Protein AF-A0A353GAP5-F1 (afdb_monomer_lite)

Sequence (493 aa):
MTKIRVTAESLPLDENKRHARLRDYFCDRDAIASSGSSGWDLDLVWPSDVERHVDEKLELGLDWWGGGLQRQDMALARQRTSRLLRCLYDSWTLASWCEWLERRGGIDKLESLILLHVDDHRDLGSPRIKRDGDTWQDLITGHQTSIAEPNTIAKAIESGAIGMGSFMTPFLEAVRLAEVRHLCQAPKATATQDFVIQIDDDSDDLLEPGALRPITVLEPANGVGAGHYRITPHLEDWLEGIEGGPILLHIDLDFFNNRYDGDSDWRDRPARHDPSLEEILRRVDELANALRRRGLLDAIEDVVFAFSPGFFPAELWASVDRHLAARLGLGMTEDKANQSPAPRTANGRTRDKTKSRKSSGTRLPASEDELEIVGTKGTKGRGGGSDGEAWRIELNGKRAGQVFINLIDQPPIGKHASIQIYLNLASQGRGIGRLCYRWACERSRYDVIYAHMQKSNVASARAAEKAGFVDETSAQERQKLMVWRRSRAPDSA

Secondary structure (DSSP, 8-state):
-EEEEE-STTS-SSHHHHHHHHHHHTTTSEEEEEEETTEEEEEEE----HHHH--TTHHHHHHHH-TT--GGGGGG-EEEETTEEEESSTTHHHHHHHHHHHHHT-GGG-S-EEEEEE-SS------SEEEETTEEEETTT--EE-TT-HHHHHHHHHHTSS-GGGSHHHHHHHSTTEEEEEE--TTT-SS-EEEEEEEEEEE-SSSSTT-EEEEEEEEEESS-STTEEEEES-HHHHTTT--SS-EEEEEEGGGT--SSTT-TTGGG-TT-----HHHHHHHHHHHHHHHHHTT-TTTEEEEEEE--TTTS-GGGHHHHHHHHHHHTT-PPPS--SS--PPP-------------PPP----PPPPGGGEEEEEE--BTTBB-STTEEEEEEEETTEEEEEEEEEEEEETTTEEEEEEEEEE-GGGTTSSHHHHHHHHHHHHSS-SEEEEEEETT-HHHHHHHHHTT-EE---TT-SEEEEEEE--PPPP--

Structure (mmCIF, N/CA/C/O backbone):
data_AF-A0A353GAP5-F1
#
_entry.id   AF-A0A353GAP5-F1
#
loop_
_atom_site.group_PDB
_atom_site.id
_atom_site.type_symbol
_atom_site.label_atom_id
_atom_site.label_alt_id
_atom_site.label_comp_id
_atom_site.label_asym_id
_atom_site.label_entity_id
_atom_site.label_seq_id
_atom_site.pdbx_PDB_ins_code
_atom_site.Cartn_x
_atom_site.Cartn_y
_atom_site.Cartn_z
_atom_site.occupancy
_atom_site.B_iso_or_equiv
_atom_site.auth_seq_id
_atom_site.auth_comp_id
_atom_site.auth_asym_id
_atom_site.auth_atom_id
_atom_site.pdbx_PDB_model_num
ATOM 1 N N . MET A 1 1 ? -6.568 -7.680 -19.731 1.00 73.19 1 MET A N 1
ATOM 2 C CA . MET A 1 1 ? -5.293 -7.178 -20.289 1.00 73.19 1 MET A CA 1
ATOM 3 C C . MET A 1 1 ? -5.555 -5.780 -20.803 1.00 73.19 1 MET A C 1
ATOM 5 O O . MET A 1 1 ? -6.454 -5.627 -21.623 1.00 73.19 1 MET A O 1
ATOM 9 N N . THR A 1 2 ? -4.850 -4.790 -20.269 1.00 88.81 2 THR A N 1
ATOM 10 C CA . THR A 1 2 ? -5.074 -3.372 -20.587 1.00 88.81 2 THR A CA 1
ATOM 11 C C . THR A 1 2 ? -3.910 -2.885 -21.432 1.00 88.81 2 THR A C 1
ATOM 13 O O . THR A 1 2 ? -2.767 -3.183 -21.096 1.00 88.81 2 THR A O 1
ATOM 16 N N . LYS A 1 3 ? -4.198 -2.195 -22.538 1.00 91.94 3 LYS A N 1
ATOM 17 C CA . LYS A 1 3 ? -3.175 -1.671 -23.445 1.00 91.94 3 LYS A CA 1
ATOM 18 C C . LYS A 1 3 ? -3.128 -0.162 -23.345 1.00 91.94 3 LYS A C 1
ATOM 20 O O . LYS A 1 3 ? -4.165 0.479 -23.488 1.00 91.94 3 LYS A O 1
ATOM 25 N N . ILE A 1 4 ? -1.936 0.376 -23.158 1.00 94.88 4 ILE A N 1
ATOM 26 C CA . ILE A 1 4 ? -1.683 1.814 -23.082 1.00 94.88 4 ILE A CA 1
ATOM 27 C C . ILE A 1 4 ? -0.515 2.175 -23.999 1.00 94.88 4 ILE A C 1
ATOM 29 O O . ILE A 1 4 ? 0.301 1.319 -24.348 1.00 94.88 4 ILE A O 1
ATOM 33 N N . ARG A 1 5 ? -0.437 3.441 -24.401 1.00 94.50 5 ARG A N 1
ATOM 34 C CA . ARG A 1 5 ? 0.654 3.963 -25.227 1.00 94.50 5 ARG A CA 1
ATOM 35 C C . ARG A 1 5 ? 1.333 5.112 -24.519 1.00 94.50 5 ARG A C 1
ATOM 37 O O . ARG A 1 5 ? 0.650 5.998 -24.024 1.00 94.50 5 ARG A O 1
ATOM 44 N N . VAL A 1 6 ? 2.659 5.111 -24.544 1.00 95.19 6 VAL A N 1
ATOM 45 C CA . VAL A 1 6 ? 3.488 6.218 -24.049 1.00 95.19 6 VAL A CA 1
ATOM 46 C C . VAL A 1 6 ? 4.478 6.644 -25.128 1.00 95.19 6 VAL A C 1
ATOM 48 O O . VAL A 1 6 ? 4.780 5.866 -26.043 1.00 95.19 6 VAL A O 1
ATOM 51 N N . THR A 1 7 ? 4.976 7.879 -25.054 1.00 93.44 7 THR A N 1
ATOM 52 C CA . THR A 1 7 ? 5.915 8.388 -26.064 1.00 93.44 7 THR A CA 1
ATOM 53 C C . THR A 1 7 ? 7.259 7.660 -25.984 1.00 93.44 7 THR A C 1
ATOM 55 O O . THR A 1 7 ? 7.586 7.002 -24.991 1.00 93.44 7 THR A O 1
ATOM 58 N N . ALA A 1 8 ? 8.045 7.733 -27.060 1.00 90.00 8 ALA A N 1
ATOM 59 C CA . ALA A 1 8 ? 9.340 7.058 -27.126 1.00 90.00 8 ALA A CA 1
ATOM 60 C C . ALA A 1 8 ? 10.321 7.581 -26.063 1.00 90.00 8 ALA A C 1
ATOM 62 O O . ALA A 1 8 ? 11.136 6.814 -25.550 1.00 90.00 8 ALA A O 1
ATOM 63 N N . GLU A 1 9 ? 10.218 8.866 -25.728 1.00 92.38 9 GLU A N 1
ATOM 64 C CA . GLU A 1 9 ? 11.078 9.588 -24.792 1.00 92.38 9 GLU A CA 1
ATOM 65 C C . GLU A 1 9 ? 10.747 9.274 -23.328 1.00 92.38 9 GLU A C 1
ATOM 67 O O . GLU A 1 9 ? 11.630 9.370 -22.476 1.00 92.38 9 GLU A O 1
ATOM 72 N N . SER A 1 10 ? 9.513 8.846 -23.032 1.00 91.56 10 SER A N 1
ATOM 73 C CA . SER A 1 10 ? 9.064 8.545 -21.665 1.00 91.56 10 SER A CA 1
ATOM 74 C C . SER A 1 10 ? 9.709 7.295 -21.062 1.00 91.56 10 SER A C 1
ATOM 76 O O . SER A 1 10 ? 9.615 7.074 -19.854 1.00 91.56 10 SER A O 1
ATOM 78 N N . LEU A 1 11 ? 10.352 6.447 -21.874 1.00 94.94 11 LEU A N 1
ATOM 79 C CA . LEU A 1 11 ? 10.991 5.216 -21.413 1.00 94.94 11 LEU A CA 1
ATOM 80 C C . LEU A 1 11 ? 12.418 5.061 -21.962 1.00 94.94 11 LEU A C 1
ATOM 82 O O . LEU A 1 11 ? 12.669 5.312 -23.140 1.00 94.94 11 LEU A O 1
ATOM 86 N N . PRO A 1 12 ? 13.364 4.553 -21.148 1.00 93.00 12 PRO A N 1
ATOM 87 C CA . PRO A 1 12 ? 14.705 4.225 -21.616 1.00 93.00 12 PRO A CA 1
ATOM 88 C C . PRO A 1 12 ? 14.710 3.247 -22.802 1.00 93.00 12 PRO A C 1
ATOM 90 O O . PRO A 1 12 ? 13.948 2.278 -22.846 1.00 93.00 12 PRO A O 1
ATOM 93 N N . LEU A 1 13 ? 15.652 3.437 -23.730 1.00 91.38 13 LEU A N 1
ATOM 94 C CA . LEU A 1 13 ? 15.899 2.472 -24.810 1.00 91.38 13 LEU A CA 1
ATOM 95 C C . LEU A 1 13 ? 16.494 1.156 -24.282 1.00 91.38 13 LEU A C 1
ATOM 97 O O . LEU A 1 13 ? 16.184 0.082 -24.801 1.00 91.38 13 LEU A O 1
ATOM 101 N N . ASP A 1 14 ? 17.318 1.233 -23.232 1.00 93.12 14 ASP A N 1
ATOM 102 C CA . ASP A 1 14 ? 17.868 0.057 -22.553 1.00 93.12 14 ASP A CA 1
ATOM 103 C C . ASP A 1 14 ? 16.749 -0.741 -21.872 1.00 93.12 14 ASP A C 1
ATOM 105 O O . ASP A 1 14 ? 15.992 -0.208 -21.061 1.00 93.12 14 ASP A O 1
ATOM 109 N N . GLU A 1 15 ? 16.651 -2.025 -22.212 1.00 88.88 15 GLU A N 1
ATOM 110 C CA . GLU A 1 15 ? 15.569 -2.908 -21.770 1.00 88.88 15 GLU A CA 1
ATOM 111 C C . GLU A 1 15 ? 15.506 -3.063 -20.250 1.00 88.88 15 GLU A C 1
ATOM 113 O O . GLU A 1 15 ? 14.419 -3.003 -19.680 1.00 88.88 15 GLU A O 1
ATOM 118 N N . ASN A 1 16 ? 16.654 -3.182 -19.578 1.00 82.00 16 ASN A N 1
ATOM 119 C CA . ASN A 1 16 ? 16.690 -3.352 -18.127 1.00 82.00 16 ASN A CA 1
ATOM 120 C C . ASN A 1 16 ? 16.268 -2.066 -17.416 1.00 82.00 16 ASN A C 1
ATOM 122 O O . ASN A 1 16 ? 15.463 -2.111 -16.488 1.00 82.00 16 ASN A O 1
ATOM 126 N N . LYS A 1 17 ? 16.765 -0.908 -17.872 1.00 86.06 17 LYS A N 1
ATOM 127 C CA . LYS A 1 17 ? 16.349 0.396 -17.329 1.00 86.06 17 LYS A CA 1
ATOM 128 C C . LYS A 1 17 ? 14.863 0.662 -17.560 1.00 86.06 17 LYS A C 1
ATOM 130 O O . LYS A 1 17 ? 14.203 1.214 -16.686 1.00 86.06 17 LYS A O 1
ATOM 135 N N . ARG A 1 18 ? 14.337 0.270 -18.722 1.00 94.00 18 ARG A N 1
ATOM 136 C CA . ARG A 1 18 ? 12.909 0.370 -19.038 1.00 94.00 18 ARG A CA 1
ATOM 137 C C . ARG A 1 18 ? 12.076 -0.522 -18.130 1.00 94.00 18 ARG A C 1
ATOM 139 O O . ARG A 1 18 ? 11.107 -0.040 -17.561 1.00 94.00 18 ARG A O 1
ATOM 146 N N . HIS A 1 19 ? 12.469 -1.783 -17.967 1.00 87.69 19 HIS A N 1
ATOM 147 C CA . HIS A 1 19 ? 11.786 -2.713 -17.074 1.00 87.69 19 HIS A CA 1
ATOM 148 C C . HIS A 1 19 ? 11.782 -2.211 -15.623 1.00 87.69 19 HIS A C 1
ATOM 150 O O . HIS A 1 19 ? 10.728 -2.200 -15.000 1.00 87.69 19 HIS A O 1
ATOM 156 N N . ALA A 1 20 ? 12.918 -1.719 -15.114 1.00 84.06 20 ALA A N 1
ATOM 157 C CA . ALA A 1 20 ? 13.006 -1.139 -13.773 1.00 84.06 20 ALA A CA 1
ATOM 158 C C . ALA A 1 20 ? 12.081 0.078 -13.607 1.00 84.06 20 ALA A C 1
ATOM 160 O O . ALA A 1 20 ? 11.266 0.097 -12.693 1.00 84.06 20 ALA A O 1
ATOM 161 N N . ARG A 1 21 ? 12.122 1.045 -14.540 1.00 92.75 21 ARG A N 1
ATOM 162 C CA . ARG A 1 21 ? 11.225 2.217 -14.516 1.00 92.75 21 ARG A CA 1
ATOM 163 C C . ARG A 1 21 ? 9.751 1.814 -14.529 1.00 92.75 21 ARG A C 1
ATOM 165 O O . ARG A 1 21 ? 8.953 2.389 -13.803 1.00 92.75 21 ARG A O 1
ATOM 172 N N . LEU A 1 22 ? 9.388 0.838 -15.357 1.00 94.38 22 LEU A N 1
ATOM 173 C CA . LEU A 1 22 ? 8.016 0.345 -15.450 1.00 94.38 22 LEU A CA 1
ATOM 174 C C . LEU A 1 22 ? 7.564 -0.381 -14.182 1.00 94.38 22 LEU A C 1
ATOM 176 O O . LEU A 1 22 ? 6.406 -0.248 -13.805 1.00 94.38 22 LEU A O 1
ATOM 180 N N . ARG A 1 23 ? 8.458 -1.119 -13.520 1.00 88.75 23 ARG A N 1
ATOM 181 C CA . ARG A 1 23 ? 8.174 -1.775 -12.239 1.00 88.75 23 ARG A CA 1
ATOM 182 C C . ARG A 1 23 ? 8.000 -0.763 -11.109 1.00 88.75 23 ARG A C 1
ATOM 184 O O . ARG A 1 23 ? 7.084 -0.921 -10.312 1.00 88.75 23 ARG A O 1
ATOM 191 N N . ASP A 1 24 ? 8.826 0.280 -11.086 1.00 86.12 24 ASP A N 1
ATOM 192 C CA . ASP A 1 24 ? 8.695 1.385 -10.133 1.00 86.12 24 ASP A CA 1
ATOM 193 C C . ASP A 1 24 ? 7.364 2.126 -10.348 1.00 86.12 24 ASP A C 1
ATOM 195 O O . ASP A 1 24 ? 6.629 2.390 -9.398 1.00 86.12 24 ASP A O 1
ATOM 199 N N . TYR A 1 25 ? 7.009 2.408 -11.607 1.00 94.19 25 TYR A N 1
ATOM 200 C CA . TYR A 1 25 ? 5.787 3.141 -11.930 1.00 94.19 25 TYR A CA 1
ATOM 201 C C . TYR A 1 25 ? 4.509 2.304 -11.762 1.00 94.19 25 TYR A C 1
ATOM 203 O O . TYR A 1 25 ? 3.515 2.838 -11.285 1.00 94.19 25 TYR A O 1
ATOM 211 N N . PHE A 1 26 ? 4.502 1.012 -12.112 1.00 93.44 26 PHE A N 1
ATOM 212 C CA . PHE A 1 26 ? 3.355 0.096 -11.983 1.00 93.44 26 PHE A CA 1
ATOM 213 C C . PHE A 1 26 ? 3.601 -0.958 -10.892 1.00 93.44 26 PHE A C 1
ATOM 215 O O . PHE A 1 26 ? 3.621 -2.151 -11.175 1.00 93.44 26 PHE A O 1
ATOM 222 N N . CYS A 1 27 ? 3.773 -0.537 -9.638 1.00 85.06 27 CYS A N 1
ATOM 223 C CA . CYS A 1 27 ? 4.203 -1.411 -8.535 1.00 85.06 27 CYS A CA 1
ATOM 224 C C . CYS A 1 27 ? 3.386 -2.706 -8.348 1.00 85.06 27 CYS A C 1
ATOM 226 O O . CYS A 1 27 ? 3.953 -3.724 -7.951 1.00 85.06 27 CYS A O 1
ATOM 228 N N . ASP A 1 28 ? 2.095 -2.709 -8.701 1.00 88.69 28 ASP A N 1
ATOM 229 C CA . ASP A 1 28 ? 1.193 -3.854 -8.487 1.00 88.69 28 ASP A CA 1
ATOM 230 C C . ASP A 1 28 ? 0.928 -4.680 -9.753 1.00 88.69 28 ASP A C 1
ATOM 232 O O . ASP A 1 28 ? 0.429 -5.804 -9.676 1.00 88.69 28 ASP A O 1
ATOM 236 N N . ARG A 1 29 ? 1.299 -4.157 -10.928 1.00 92.75 29 ARG A N 1
ATOM 237 C CA . ARG A 1 29 ? 1.113 -4.823 -12.226 1.00 92.75 29 ARG A CA 1
ATOM 238 C C . ARG A 1 29 ? 2.451 -5.101 -12.896 1.00 92.75 29 ARG A C 1
ATOM 240 O O . ARG A 1 29 ? 3.485 -4.563 -12.520 1.00 92.75 29 ARG A O 1
ATOM 247 N N . ASP A 1 30 ? 2.458 -5.980 -13.883 1.00 92.00 30 ASP A N 1
ATOM 248 C CA . ASP A 1 30 ? 3.565 -6.065 -14.830 1.00 92.00 30 ASP A CA 1
ATOM 249 C C . ASP A 1 30 ? 3.208 -5.264 -16.074 1.00 92.00 30 ASP A C 1
ATOM 251 O O . ASP A 1 30 ? 2.131 -5.440 -16.649 1.00 92.00 30 ASP A O 1
ATOM 255 N N . ALA A 1 31 ? 4.124 -4.395 -16.495 1.00 94.81 31 ALA A N 1
ATOM 256 C CA . ALA A 1 31 ? 4.012 -3.642 -17.733 1.00 94.81 31 ALA A CA 1
ATOM 257 C C . ALA A 1 31 ? 5.026 -4.171 -18.749 1.00 94.81 31 ALA A C 1
ATOM 259 O O . ALA A 1 31 ? 6.240 -3.998 -18.610 1.00 94.81 31 ALA A O 1
ATOM 260 N N . ILE A 1 32 ? 4.518 -4.832 -19.787 1.00 94.69 32 ILE A N 1
ATOM 261 C CA . ILE A 1 32 ? 5.336 -5.399 -20.858 1.00 94.69 32 ILE A CA 1
ATOM 262 C C . ILE A 1 32 ? 5.392 -4.384 -21.996 1.00 94.69 32 ILE A C 1
ATOM 264 O O . ILE A 1 32 ? 4.387 -4.135 -22.657 1.00 94.69 32 ILE A O 1
ATOM 268 N N . ALA A 1 33 ? 6.568 -3.801 -22.223 1.00 96.12 33 ALA A N 1
ATOM 269 C CA . ALA A 1 33 ? 6.771 -2.819 -23.281 1.00 96.12 33 ALA A CA 1
ATOM 270 C C . ALA A 1 33 ? 7.150 -3.474 -24.612 1.00 96.12 33 ALA A C 1
ATOM 272 O O . ALA A 1 33 ? 8.084 -4.275 -24.685 1.00 96.12 33 ALA A O 1
ATOM 273 N N . SER A 1 34 ? 6.484 -3.050 -25.680 1.00 96.38 34 SER A N 1
ATOM 274 C CA . SER A 1 34 ? 6.817 -3.383 -27.063 1.00 96.38 34 SER A CA 1
ATOM 275 C C . SER A 1 34 ? 6.919 -2.111 -27.902 1.00 96.38 34 SER A C 1
ATOM 277 O O . SER A 1 34 ? 6.269 -1.109 -27.608 1.00 96.38 34 SER A O 1
ATOM 279 N N . SER A 1 35 ? 7.794 -2.109 -28.909 1.00 94.44 35 SER A N 1
ATOM 280 C CA . SER A 1 35 ? 7.955 -0.947 -29.787 1.00 94.44 35 SER A CA 1
ATOM 281 C C . SER A 1 35 ? 6.734 -0.796 -30.694 1.00 94.44 35 SER A C 1
ATOM 283 O O . SER A 1 35 ? 6.420 -1.712 -31.453 1.00 94.44 35 SER A O 1
ATOM 285 N N . GLY A 1 36 ? 6.084 0.365 -30.626 1.00 91.88 36 GLY A N 1
ATOM 286 C CA . GLY A 1 36 ? 4.979 0.770 -31.494 1.00 91.88 36 GLY A CA 1
ATOM 287 C C . GLY A 1 36 ? 5.412 1.829 -32.515 1.00 91.88 36 GLY A C 1
ATOM 288 O O . GLY A 1 36 ? 6.551 2.294 -32.519 1.00 91.88 36 GLY A O 1
ATOM 289 N N . SER A 1 37 ? 4.497 2.249 -33.392 1.00 87.56 37 SER A N 1
ATOM 290 C CA . SER A 1 37 ? 4.788 3.223 -34.462 1.00 87.56 37 SER A CA 1
ATOM 291 C C . SER A 1 37 ? 5.102 4.640 -33.967 1.00 87.56 37 SER A C 1
ATOM 293 O O . SER A 1 37 ? 5.709 5.415 -34.698 1.00 87.56 37 SER A O 1
ATOM 295 N N . SER A 1 38 ? 4.665 4.993 -32.756 1.00 87.62 38 SER A N 1
ATOM 296 C CA . SER A 1 38 ? 4.776 6.343 -32.182 1.00 87.62 38 SER A CA 1
ATOM 297 C C . SER A 1 38 ? 5.355 6.354 -30.762 1.00 87.62 38 SER A C 1
ATOM 299 O O . SER A 1 38 ? 5.178 7.331 -30.040 1.00 87.62 38 SER A O 1
ATOM 301 N N . GLY A 1 39 ? 5.991 5.261 -30.329 1.00 94.50 39 GLY A N 1
ATOM 302 C CA . GLY A 1 39 ? 6.489 5.115 -28.962 1.00 94.50 39 GLY A CA 1
ATOM 303 C C . GLY A 1 39 ? 6.445 3.673 -28.476 1.00 94.50 39 GLY A C 1
ATOM 304 O O . GLY A 1 39 ? 6.781 2.749 -29.220 1.00 94.50 39 GLY A O 1
ATOM 305 N N . TRP A 1 40 ? 6.026 3.482 -27.230 1.00 96.56 40 TRP A N 1
ATOM 306 C CA . TRP A 1 40 ? 5.920 2.169 -26.601 1.00 96.56 40 TRP A CA 1
ATOM 307 C C . TRP A 1 40 ? 4.455 1.790 -26.396 1.00 96.56 40 TRP A C 1
ATOM 309 O O . TRP A 1 40 ? 3.695 2.541 -25.786 1.00 96.56 40 TRP A O 1
ATOM 319 N N . ASP A 1 41 ? 4.074 0.607 -26.872 1.00 96.94 41 ASP A N 1
ATOM 320 C CA . ASP A 1 41 ? 2.832 -0.051 -26.476 1.00 96.94 41 ASP A CA 1
ATOM 321 C C . ASP A 1 41 ? 3.121 -0.850 -25.194 1.00 96.94 41 ASP A C 1
ATOM 323 O O . ASP A 1 41 ? 4.001 -1.721 -25.191 1.00 96.94 41 ASP A O 1
ATOM 327 N N . LEU A 1 42 ? 2.409 -0.547 -24.105 1.00 97.12 42 LEU A N 1
ATOM 328 C CA . LEU A 1 42 ? 2.524 -1.267 -22.837 1.00 97.12 42 LEU A CA 1
ATOM 329 C C . LEU A 1 42 ? 1.301 -2.153 -22.633 1.00 97.12 42 LEU A C 1
ATOM 331 O O . LEU A 1 42 ? 0.156 -1.695 -22.640 1.00 97.12 42 LEU A O 1
ATOM 335 N N . ASP A 1 43 ? 1.572 -3.428 -22.410 1.00 96.44 43 ASP A N 1
ATOM 336 C CA . ASP A 1 43 ? 0.585 -4.429 -22.057 1.00 96.44 43 ASP A CA 1
ATOM 337 C C . ASP A 1 43 ? 0.626 -4.643 -20.536 1.00 96.44 43 ASP A C 1
ATOM 339 O O . ASP A 1 43 ? 1.588 -5.203 -20.005 1.00 96.44 43 ASP A O 1
ATOM 343 N N . LEU A 1 44 ? -0.416 -4.189 -19.836 1.00 96.06 44 LEU A N 1
ATOM 344 C CA . LEU A 1 44 ? -0.534 -4.328 -18.386 1.00 96.06 44 LEU A CA 1
ATOM 345 C C . LEU A 1 44 ? -1.234 -5.638 -18.019 1.00 96.06 44 LEU A C 1
ATOM 347 O O . LEU A 1 44 ? -2.382 -5.896 -18.419 1.00 96.06 44 LEU A O 1
ATOM 351 N N . VAL A 1 45 ? -0.593 -6.433 -17.170 1.00 94.62 45 VAL A N 1
ATOM 352 C CA . VAL A 1 45 ? -1.115 -7.711 -16.663 1.00 94.62 45 VAL A CA 1
ATOM 353 C C . VAL A 1 45 ? -0.948 -7.804 -15.152 1.00 94.62 45 VAL A C 1
ATOM 355 O O . VAL A 1 45 ? -0.065 -7.170 -14.581 1.00 94.62 45 VAL A O 1
ATOM 358 N N . TRP A 1 46 ? -1.837 -8.553 -14.502 1.00 93.06 46 TRP A N 1
ATOM 359 C CA . TRP A 1 46 ? -1.628 -8.919 -13.108 1.00 93.06 46 TRP A CA 1
ATOM 360 C C . TRP A 1 46 ? -0.537 -9.988 -13.030 1.00 93.06 46 TRP A C 1
ATOM 362 O O . TRP A 1 46 ? -0.496 -10.865 -13.905 1.00 93.06 46 TRP A O 1
ATOM 372 N N . PRO A 1 47 ? 0.341 -9.921 -12.022 1.00 87.88 47 PRO A N 1
ATOM 373 C CA . PRO A 1 47 ? 1.426 -10.874 -11.887 1.00 87.88 47 PRO A CA 1
ATOM 374 C C . PRO A 1 47 ? 0.890 -12.286 -11.716 1.00 87.88 47 PRO A C 1
ATOM 376 O O . PRO A 1 47 ? -0.081 -12.522 -11.000 1.00 87.88 47 PRO A O 1
ATOM 379 N N . SER A 1 48 ? 1.537 -13.231 -12.382 1.00 86.50 48 SER A N 1
ATOM 380 C CA . SER A 1 48 ? 1.169 -14.651 -12.327 1.00 86.50 48 SER A CA 1
ATOM 381 C C . SER A 1 48 ? 2.362 -15.553 -12.043 1.00 86.50 48 SER A C 1
ATOM 383 O O . SER A 1 48 ? 2.200 -16.759 -11.855 1.00 86.50 48 SER A O 1
ATOM 385 N N . ASP A 1 49 ? 3.566 -14.987 -12.032 1.00 80.38 49 ASP A N 1
ATOM 386 C CA . ASP A 1 49 ? 4.787 -15.730 -11.813 1.00 80.38 49 ASP A CA 1
ATOM 387 C C . ASP A 1 49 ? 5.003 -16.022 -10.325 1.00 80.38 49 ASP A C 1
ATOM 389 O O . ASP A 1 49 ? 4.592 -15.286 -9.432 1.00 80.38 49 ASP A O 1
ATOM 393 N N . VAL A 1 50 ? 5.664 -17.147 -10.067 1.00 76.44 50 VAL A N 1
ATOM 394 C CA . VAL A 1 50 ? 5.963 -17.612 -8.708 1.00 76.44 50 VAL A CA 1
ATOM 395 C C . VAL A 1 50 ? 6.986 -16.701 -8.017 1.00 76.44 50 VAL A C 1
ATOM 397 O O . VAL A 1 50 ? 6.999 -16.618 -6.792 1.00 76.44 50 VAL A O 1
ATOM 400 N N . GLU A 1 51 ? 7.828 -16.009 -8.790 1.00 71.94 51 GLU A N 1
ATOM 401 C CA . GLU A 1 51 ? 8.911 -15.165 -8.275 1.00 71.94 51 GLU A CA 1
ATOM 402 C C . GLU A 1 51 ? 8.376 -13.854 -7.668 1.00 71.94 51 GLU A C 1
ATOM 404 O O . GLU A 1 51 ? 8.967 -13.356 -6.714 1.00 71.94 51 GLU A O 1
ATOM 409 N N . ARG A 1 52 ? 7.242 -13.324 -8.151 1.00 77.19 52 ARG A N 1
ATOM 410 C CA . ARG A 1 52 ? 6.600 -12.097 -7.644 1.00 77.19 52 ARG A CA 1
ATOM 411 C C . ARG A 1 52 ? 6.156 -12.218 -6.190 1.00 77.19 52 ARG A C 1
ATOM 413 O O . ARG A 1 52 ? 6.378 -11.293 -5.419 1.00 77.19 52 ARG A O 1
ATOM 420 N N . HIS A 1 53 ? 5.515 -13.326 -5.828 1.00 81.38 53 HIS A N 1
ATOM 421 C CA . HIS A 1 53 ? 4.884 -13.473 -4.512 1.00 81.38 53 HIS A CA 1
ATOM 422 C C . HIS A 1 53 ? 5.765 -14.164 -3.481 1.00 81.38 53 HIS A C 1
ATOM 424 O O . HIS A 1 53 ? 5.347 -14.214 -2.341 1.00 81.38 53 HIS A O 1
ATOM 430 N N . VAL A 1 54 ? 6.944 -14.685 -3.854 1.00 85.19 54 VAL A N 1
ATOM 431 C CA . VAL A 1 54 ? 8.029 -15.238 -2.998 1.00 85.19 54 VAL A CA 1
ATOM 432 C C . VAL A 1 54 ? 7.663 -16.312 -1.945 1.00 85.19 54 VAL A C 1
ATOM 434 O O . VAL A 1 54 ? 8.550 -16.960 -1.388 1.00 85.19 54 VAL A O 1
ATOM 437 N N . ASP A 1 55 ? 6.377 -16.559 -1.713 1.00 91.38 55 ASP A N 1
ATOM 438 C CA . ASP A 1 55 ? 5.809 -17.481 -0.746 1.00 91.38 55 ASP A CA 1
ATOM 439 C C . ASP A 1 55 ? 5.674 -18.883 -1.360 1.00 91.38 55 ASP A C 1
ATOM 441 O O . ASP A 1 55 ? 4.852 -19.161 -2.240 1.00 91.38 55 ASP A O 1
ATOM 445 N N . GLU A 1 56 ? 6.510 -19.791 -0.861 1.00 89.94 56 GLU A N 1
ATOM 446 C CA . GLU A 1 56 ? 6.559 -21.202 -1.250 1.00 89.94 56 GLU A CA 1
ATOM 447 C C . GLU A 1 56 ? 5.305 -21.995 -0.852 1.00 89.94 56 GLU A C 1
ATOM 449 O O . GLU A 1 56 ? 5.083 -23.095 -1.365 1.00 89.94 56 GLU A O 1
ATOM 454 N N . LYS A 1 57 ? 4.502 -21.474 0.078 1.00 94.69 57 LYS A N 1
ATOM 455 C CA . LYS A 1 57 ? 3.268 -22.072 0.591 1.00 94.69 57 LYS A CA 1
ATOM 456 C C . LYS A 1 57 ? 2.013 -21.372 0.081 1.00 94.69 57 LYS A C 1
ATOM 458 O O . LYS A 1 57 ? 0.925 -21.762 0.495 1.00 94.69 57 LYS A O 1
ATOM 463 N N . LEU A 1 58 ? 2.139 -20.447 -0.875 1.00 95.25 58 LEU A N 1
ATOM 464 C CA . LEU A 1 58 ? 1.011 -19.678 -1.407 1.00 95.25 58 LEU A CA 1
ATOM 465 C C . LEU A 1 58 ? -0.174 -20.544 -1.851 1.00 95.25 58 LEU A C 1
ATOM 467 O O . LEU A 1 58 ? -1.316 -20.208 -1.560 1.00 95.25 58 LEU A O 1
ATOM 471 N N . GLU A 1 59 ? 0.085 -21.688 -2.489 1.00 95.44 59 GLU A N 1
ATOM 472 C CA . GLU A 1 59 ? -0.982 -22.593 -2.943 1.00 95.44 59 GLU A CA 1
ATOM 473 C C . GLU A 1 59 ? -1.875 -23.085 -1.787 1.00 95.44 59 GLU A C 1
ATOM 475 O O . GLU A 1 59 ? -3.077 -23.220 -1.973 1.00 95.44 59 GLU A O 1
ATOM 480 N N . LEU A 1 60 ? -1.336 -23.261 -0.569 1.00 96.06 60 LEU A N 1
ATOM 481 C CA . LEU A 1 60 ? -2.145 -23.625 0.605 1.00 96.06 60 LEU A CA 1
ATOM 482 C C . LEU A 1 60 ? -3.146 -22.522 0.971 1.00 96.06 60 LEU A C 1
ATOM 484 O O . LEU A 1 60 ? -4.290 -22.812 1.322 1.00 96.06 60 LEU A O 1
ATOM 488 N N . GLY A 1 61 ? -2.716 -21.262 0.889 1.00 97.12 61 GLY A N 1
ATOM 489 C CA . GLY A 1 61 ? -3.579 -20.110 1.133 1.00 97.12 61 GLY A CA 1
ATOM 490 C C . GLY A 1 61 ? -4.631 -19.937 0.040 1.00 97.12 61 GLY A C 1
ATOM 491 O O . GLY A 1 61 ? -5.789 -19.666 0.352 1.00 97.12 61 GLY A O 1
ATOM 492 N N . LEU A 1 62 ? -4.263 -20.149 -1.228 1.00 96.81 62 LEU A N 1
ATOM 493 C CA . LEU A 1 62 ? -5.198 -20.105 -2.360 1.00 96.81 62 LEU A CA 1
ATOM 494 C C . LEU A 1 62 ? -6.254 -21.213 -2.281 1.00 96.81 62 LEU A C 1
ATOM 496 O O . LEU A 1 62 ? -7.438 -20.949 -2.494 1.00 96.81 62 LEU A O 1
ATOM 500 N N . ASP A 1 63 ? -5.848 -22.428 -1.910 1.00 97.06 63 ASP A N 1
ATOM 501 C CA . ASP A 1 63 ? -6.764 -23.546 -1.682 1.00 97.06 63 ASP A CA 1
ATOM 502 C C . ASP A 1 63 ? -7.747 -23.238 -0.546 1.00 97.06 63 ASP A C 1
ATOM 504 O O . ASP A 1 63 ? -8.947 -23.494 -0.678 1.00 97.06 63 ASP A O 1
ATOM 508 N N . TRP A 1 64 ? -7.264 -22.648 0.556 1.00 97.38 64 TRP A N 1
ATOM 509 C CA . TRP A 1 64 ? -8.118 -22.206 1.661 1.00 97.38 64 TRP A CA 1
ATOM 510 C C . TRP A 1 64 ? -9.084 -21.093 1.245 1.00 97.38 64 TRP A C 1
ATOM 512 O O . TRP A 1 64 ? -10.261 -21.143 1.608 1.00 97.38 64 TRP A O 1
ATOM 522 N N . TRP A 1 65 ? -8.609 -20.112 0.474 1.00 97.31 65 TRP A N 1
ATOM 523 C CA . TRP A 1 65 ? -9.446 -19.035 -0.049 1.00 97.31 65 TRP A CA 1
ATOM 524 C C . TRP A 1 65 ? -10.601 -19.584 -0.895 1.00 97.31 65 TRP A C 1
ATOM 526 O O . TRP A 1 65 ? -11.733 -19.093 -0.830 1.00 97.31 65 TRP A O 1
ATOM 536 N N . GLY A 1 66 ? -10.319 -20.639 -1.663 1.00 95.38 66 GLY A N 1
ATOM 537 C CA . GLY A 1 66 ? -11.292 -21.391 -2.438 1.00 95.38 66 GLY A CA 1
ATOM 538 C C . GLY A 1 66 ? -11.628 -20.761 -3.792 1.00 95.38 66 GLY A C 1
ATOM 539 O O . GLY A 1 66 ? -10.971 -19.845 -4.284 1.00 95.38 66 GLY A O 1
ATOM 540 N N . GLY A 1 67 ? -12.656 -21.305 -4.451 1.00 90.94 67 GLY A N 1
ATOM 541 C CA . GLY A 1 67 ? -13.127 -20.815 -5.755 1.00 90.94 67 GLY A CA 1
ATOM 542 C C . GLY A 1 67 ? -12.204 -21.120 -6.942 1.00 90.94 67 GLY A C 1
ATOM 543 O O . GLY A 1 67 ? -12.443 -20.608 -8.032 1.00 90.94 67 GLY A O 1
ATOM 544 N N . GLY A 1 68 ? -11.171 -21.950 -6.754 1.00 93.69 68 GLY A N 1
ATOM 545 C CA . GLY A 1 68 ? -10.180 -22.251 -7.793 1.00 93.69 68 GLY A CA 1
ATOM 546 C C . GLY A 1 68 ? -9.281 -21.060 -8.135 1.00 93.69 68 GLY A C 1
ATOM 547 O O . GLY A 1 68 ? -8.789 -20.982 -9.263 1.00 93.69 68 GLY A O 1
ATOM 548 N N . LEU A 1 69 ? -9.108 -20.134 -7.184 1.00 95.44 69 LEU A N 1
ATOM 549 C CA . LEU A 1 69 ? -8.351 -18.899 -7.352 1.00 95.44 69 LEU A CA 1
ATOM 550 C C . LEU A 1 69 ? -6.925 -19.180 -7.845 1.00 95.44 69 LEU A C 1
ATOM 552 O O . LEU A 1 69 ? -6.214 -20.004 -7.276 1.00 95.44 69 LEU A O 1
ATOM 556 N N . GLN A 1 70 ? -6.509 -18.488 -8.904 1.00 93.31 70 GLN A N 1
ATOM 557 C CA . GLN A 1 70 ? -5.149 -18.566 -9.432 1.00 93.31 70 GLN A CA 1
ATOM 558 C C . GLN A 1 70 ? -4.360 -17.301 -9.077 1.00 93.31 70 GLN A C 1
ATOM 560 O O . GLN A 1 70 ? -4.928 -16.268 -8.722 1.00 93.31 70 GLN A O 1
ATOM 565 N N . ARG A 1 71 ? -3.033 -17.347 -9.241 1.00 92.75 71 ARG A N 1
ATOM 566 C CA . ARG A 1 71 ? -2.133 -16.224 -8.915 1.00 92.75 71 ARG A CA 1
ATOM 567 C C . ARG A 1 71 ? -2.522 -14.916 -9.609 1.00 92.75 71 ARG A C 1
ATOM 569 O O . ARG A 1 71 ? -2.580 -13.879 -8.958 1.00 92.75 71 ARG A O 1
ATOM 576 N N . GLN A 1 72 ? -2.868 -14.977 -10.896 1.00 89.88 72 GLN A N 1
ATOM 577 C CA . GLN A 1 72 ? -3.303 -13.802 -11.663 1.00 89.88 72 GLN A CA 1
ATOM 578 C C . GLN A 1 72 ? -4.624 -13.184 -11.182 1.00 89.88 72 GLN A C 1
ATOM 580 O O . GLN A 1 72 ? -4.925 -12.046 -11.538 1.00 89.88 72 GLN A O 1
ATOM 585 N N . ASP A 1 73 ? -5.415 -13.930 -10.411 1.00 94.38 73 ASP A N 1
ATOM 586 C CA . ASP A 1 73 ? -6.729 -13.506 -9.933 1.00 94.38 73 ASP A CA 1
ATOM 587 C C . ASP A 1 73 ? -6.652 -12.906 -8.518 1.00 94.38 73 ASP A C 1
ATOM 589 O O . ASP A 1 73 ? -7.608 -12.273 -8.070 1.00 94.38 73 ASP A O 1
ATOM 593 N N . MET A 1 74 ? -5.519 -13.063 -7.816 1.00 95.62 74 MET A N 1
ATOM 594 C CA . MET A 1 74 ? -5.362 -12.624 -6.423 1.00 95.62 74 MET A CA 1
ATOM 595 C C . MET A 1 74 ? -5.635 -11.136 -6.235 1.00 95.62 74 MET A C 1
ATOM 597 O O . MET A 1 74 ? -6.313 -10.756 -5.287 1.00 95.62 74 MET A O 1
ATOM 601 N N . ALA A 1 75 ? -5.186 -10.303 -7.175 1.00 94.75 75 ALA A N 1
ATOM 602 C CA . ALA A 1 75 ? -5.403 -8.860 -7.122 1.00 94.75 75 ALA A CA 1
ATOM 603 C C . ALA A 1 75 ? -6.888 -8.461 -7.098 1.00 94.75 75 ALA A C 1
ATOM 605 O O . ALA A 1 75 ? -7.227 -7.352 -6.697 1.00 94.75 75 ALA A O 1
ATOM 606 N N . LEU A 1 76 ? -7.785 -9.353 -7.526 1.00 95.94 76 LEU A N 1
ATOM 607 C CA . LEU A 1 76 ? -9.231 -9.129 -7.563 1.00 95.94 76 LEU A CA 1
ATOM 608 C C . LEU A 1 76 ? -9.978 -9.896 -6.461 1.00 95.94 76 LEU A C 1
ATOM 610 O O . LEU A 1 76 ? -11.190 -9.715 -6.295 1.00 95.94 76 LEU A O 1
ATOM 614 N N . ALA A 1 77 ? -9.277 -10.765 -5.732 1.00 97.75 77 ALA A N 1
ATOM 615 C CA . ALA A 1 77 ? -9.856 -11.681 -4.769 1.00 97.75 77 ALA A CA 1
ATOM 616 C C . ALA A 1 77 ? -10.311 -10.941 -3.510 1.00 97.75 77 ALA A C 1
ATOM 618 O O . ALA A 1 77 ? -9.509 -10.390 -2.753 1.00 97.75 77 ALA A O 1
ATOM 619 N N . ARG A 1 78 ? -11.625 -10.977 -3.277 1.00 97.75 78 ARG A N 1
ATOM 620 C CA . ARG A 1 78 ? -12.267 -10.397 -2.098 1.00 97.75 78 ARG A CA 1
ATOM 621 C C . ARG A 1 78 ? -13.501 -11.191 -1.674 1.00 97.75 78 ARG A C 1
ATOM 623 O O . ARG A 1 78 ? -14.191 -11.759 -2.520 1.00 97.75 78 ARG A O 1
ATOM 630 N N . GLN A 1 79 ? -13.786 -11.221 -0.377 1.00 97.38 79 GLN A N 1
ATOM 631 C CA . GLN A 1 79 ? -14.959 -11.863 0.216 1.00 97.38 79 GLN A CA 1
ATOM 632 C C . GLN A 1 79 ? -15.559 -10.944 1.281 1.00 97.38 79 GLN A C 1
ATOM 634 O O . GLN A 1 79 ? -14.890 -10.569 2.240 1.00 97.38 79 GLN A O 1
ATOM 639 N N . ARG A 1 80 ? -16.835 -10.590 1.126 1.00 96.56 80 ARG A N 1
ATOM 640 C CA . ARG A 1 80 ? -17.560 -9.724 2.062 1.00 96.56 80 ARG A CA 1
ATOM 641 C C . ARG A 1 80 ? -18.483 -10.562 2.946 1.00 96.56 80 ARG A C 1
ATOM 643 O O . ARG A 1 80 ? -19.253 -11.381 2.446 1.00 96.56 80 ARG A O 1
ATOM 650 N N . THR A 1 81 ? -18.451 -10.331 4.254 1.00 95.25 81 THR A N 1
ATOM 651 C CA . THR A 1 81 ? -19.390 -10.906 5.228 1.00 95.25 81 THR A CA 1
ATOM 652 C C . THR A 1 81 ? -19.834 -9.814 6.196 1.00 95.25 81 THR A C 1
ATOM 654 O O . THR A 1 81 ? -19.089 -9.410 7.085 1.00 95.25 81 THR A O 1
ATOM 657 N N . SER A 1 82 ? -21.066 -9.321 6.034 1.00 93.75 82 SER A N 1
ATOM 658 C CA . SER A 1 82 ? -21.591 -8.184 6.804 1.00 93.75 82 SER A CA 1
ATOM 659 C C . SER A 1 82 ? -20.680 -6.945 6.707 1.00 93.75 82 SER A C 1
ATOM 661 O O . SER A 1 82 ? -20.543 -6.372 5.621 1.00 93.75 82 SER A O 1
ATOM 663 N N . ARG A 1 83 ? -20.050 -6.539 7.821 1.00 96.06 83 ARG A N 1
ATOM 664 C CA . ARG A 1 83 ? -19.124 -5.397 7.906 1.00 96.06 83 ARG A CA 1
ATOM 665 C C . ARG A 1 83 ? -17.656 -5.765 7.671 1.00 96.06 83 ARG A C 1
ATOM 667 O O . ARG A 1 83 ? -16.825 -4.874 7.674 1.00 96.06 83 ARG A O 1
ATOM 674 N N . LEU A 1 84 ? -17.337 -7.053 7.507 1.00 98.38 84 LEU A N 1
ATOM 675 C CA . LEU A 1 84 ? -15.977 -7.534 7.267 1.00 98.38 84 LEU A CA 1
ATOM 676 C C . LEU A 1 84 ? -15.743 -7.758 5.771 1.00 98.38 84 LEU A C 1
ATOM 678 O O . LEU A 1 84 ? -16.443 -8.560 5.144 1.00 98.38 84 LEU A O 1
ATOM 682 N N . LEU A 1 85 ? -14.731 -7.099 5.217 1.00 98.62 85 LEU A N 1
ATOM 683 C CA . LEU A 1 85 ? -14.128 -7.436 3.935 1.00 98.62 85 LEU A CA 1
ATOM 684 C C . LEU A 1 85 ? -12.823 -8.201 4.168 1.00 98.62 85 LEU A C 1
ATOM 686 O O . LEU A 1 85 ? -11.943 -7.752 4.890 1.00 98.62 85 LEU A O 1
ATOM 690 N N . ARG A 1 86 ? -12.685 -9.351 3.520 1.00 98.69 86 ARG A N 1
ATOM 691 C CA . ARG A 1 86 ? -11.407 -10.040 3.343 1.00 98.69 86 ARG A CA 1
ATOM 692 C C . ARG A 1 86 ? -10.922 -9.758 1.937 1.00 98.69 86 ARG A C 1
ATOM 694 O O . ARG A 1 86 ? -11.690 -9.972 0.996 1.00 98.69 86 ARG A O 1
ATOM 701 N N . CYS A 1 87 ? -9.676 -9.357 1.764 1.00 98.69 87 CYS A N 1
ATOM 702 C CA . CYS A 1 87 ? -9.076 -9.165 0.447 1.00 98.69 87 CYS A CA 1
ATOM 703 C C . CYS A 1 87 ? -7.632 -9.647 0.433 1.00 98.69 87 CYS A C 1
ATOM 705 O O . CYS A 1 87 ? -6.926 -9.569 1.431 1.00 98.69 87 CYS A O 1
ATOM 707 N N . LEU A 1 88 ? -7.178 -10.162 -0.708 1.00 97.75 88 LEU A N 1
ATOM 708 C CA . LEU A 1 88 ? -5.761 -10.495 -0.835 1.00 97.75 88 LEU A CA 1
ATOM 709 C C . LEU A 1 88 ? -4.911 -9.244 -1.060 1.00 97.75 88 LEU A C 1
ATOM 711 O O . LEU A 1 88 ? -3.794 -9.187 -0.576 1.00 97.75 88 LEU A O 1
ATOM 715 N N . TYR A 1 89 ? -5.421 -8.255 -1.794 1.00 96.31 89 TYR A N 1
ATOM 716 C CA . TYR A 1 89 ? -4.705 -7.009 -2.066 1.00 96.31 89 TYR A CA 1
ATOM 717 C C . TYR A 1 89 ? -5.361 -5.868 -1.303 1.00 96.31 89 TYR A C 1
ATOM 719 O O . TYR A 1 89 ? -6.583 -5.708 -1.367 1.00 96.31 89 TYR A O 1
ATOM 727 N N . ASP A 1 90 ? -4.542 -5.067 -0.632 1.00 95.94 90 ASP A N 1
ATOM 728 C CA . ASP A 1 90 ? -5.018 -4.034 0.284 1.00 95.94 90 ASP A CA 1
ATOM 729 C C . ASP A 1 90 ? -5.685 -2.832 -0.412 1.00 95.94 90 ASP A C 1
ATOM 731 O O . ASP A 1 90 ? -6.493 -2.100 0.148 1.00 95.94 90 ASP A O 1
ATOM 735 N N . SER A 1 91 ? -5.488 -2.688 -1.723 1.00 97.31 91 SER A N 1
ATOM 736 C CA . SER A 1 91 ? -6.184 -1.666 -2.511 1.00 97.31 91 SER A CA 1
ATOM 737 C C . SER A 1 91 ? -7.716 -1.727 -2.382 1.00 97.31 91 SER A C 1
ATOM 739 O O . SER A 1 91 ? -8.387 -0.703 -2.524 1.00 97.31 91 SER A O 1
ATOM 741 N N . TRP A 1 92 ? -8.286 -2.898 -2.067 1.00 98.56 92 TRP A N 1
ATOM 742 C CA . TRP A 1 92 ? -9.722 -3.074 -1.831 1.00 98.56 92 TRP A CA 1
ATOM 743 C C . TRP A 1 92 ? -10.231 -2.460 -0.521 1.00 98.56 92 TRP A C 1
ATOM 745 O O . TRP A 1 92 ? -11.445 -2.272 -0.396 1.00 98.56 92 TRP A O 1
ATOM 755 N N . THR A 1 93 ? -9.349 -2.079 0.405 1.00 98.69 93 THR A N 1
ATOM 756 C CA . THR A 1 93 ? -9.703 -1.331 1.616 1.00 98.69 93 THR A CA 1
ATOM 757 C C . THR A 1 93 ? -10.425 -0.031 1.265 1.00 98.69 93 THR A C 1
ATOM 759 O O . THR A 1 93 ? -11.504 0.239 1.797 1.00 98.69 93 THR A O 1
ATOM 762 N N . LEU A 1 94 ? -9.936 0.702 0.258 1.00 98.62 94 LEU A N 1
ATOM 763 C CA . LEU A 1 94 ? -10.599 1.912 -0.239 1.00 98.62 94 LEU A CA 1
ATOM 764 C C . LEU A 1 94 ? -12.020 1.637 -0.749 1.00 98.62 94 LEU A C 1
ATOM 766 O O . LEU A 1 94 ? -12.948 2.376 -0.424 1.00 98.62 94 LEU A O 1
ATOM 770 N N . ALA A 1 95 ? -12.210 0.571 -1.531 1.00 98.25 95 ALA A N 1
ATOM 771 C CA . ALA A 1 95 ? -13.536 0.209 -2.030 1.00 98.25 95 ALA A CA 1
ATOM 772 C C . ALA A 1 95 ? -14.501 -0.099 -0.872 1.00 98.25 95 ALA A C 1
ATOM 774 O O . ALA A 1 95 ? -15.641 0.363 -0.893 1.00 98.25 95 ALA A O 1
ATOM 775 N N . SER A 1 96 ? -14.028 -0.803 0.164 1.00 98.56 96 SER A N 1
ATOM 776 C CA . SER A 1 96 ? -14.794 -1.083 1.387 1.00 98.56 96 SER A CA 1
ATOM 777 C C . SER A 1 96 ? -15.275 0.196 2.072 1.00 98.56 96 SER A C 1
ATOM 779 O O . SER A 1 96 ? -16.449 0.318 2.432 1.00 98.56 96 SER A O 1
ATOM 781 N N . TRP A 1 97 ? -14.380 1.175 2.219 1.00 98.56 97 TRP A N 1
ATOM 782 C CA . TRP A 1 97 ? -14.691 2.453 2.853 1.00 98.56 97 TRP A CA 1
ATOM 783 C C . TRP A 1 97 ? -15.656 3.293 2.015 1.00 98.56 97 TRP A C 1
ATOM 785 O O . TRP A 1 97 ? -16.575 3.894 2.567 1.00 98.56 97 TRP A O 1
ATOM 795 N N . CYS A 1 98 ? -15.518 3.288 0.688 1.00 98.06 98 CYS A N 1
ATOM 796 C CA . CYS A 1 98 ? -16.471 3.942 -0.208 1.00 98.06 98 CYS A CA 1
ATOM 797 C C . CYS A 1 98 ? -17.866 3.302 -0.133 1.00 98.06 98 CYS A C 1
ATOM 799 O O . CYS A 1 98 ? -18.863 4.016 -0.058 1.00 98.06 98 CYS A O 1
ATOM 801 N N . GLU A 1 99 ? -17.967 1.969 -0.094 1.00 98.06 99 GLU A N 1
ATOM 802 C CA . GLU A 1 99 ? -19.250 1.282 0.121 1.00 98.06 99 GLU A CA 1
ATOM 803 C C . GLU A 1 99 ? -19.867 1.638 1.481 1.00 98.06 99 GLU A C 1
ATOM 805 O O . GLU A 1 99 ? -21.085 1.780 1.611 1.00 98.06 99 GLU A O 1
ATOM 810 N N . TRP A 1 100 ? -19.042 1.778 2.521 1.00 97.94 100 TRP A N 1
ATOM 811 C CA . TRP A 1 100 ? -19.504 2.233 3.828 1.00 97.94 100 TRP A CA 1
ATOM 812 C C . TRP A 1 100 ? -20.016 3.682 3.786 1.00 97.94 100 TRP A C 1
ATOM 814 O O . TRP A 1 100 ? -21.112 3.944 4.289 1.00 97.94 100 TRP A O 1
ATOM 824 N N . LEU A 1 101 ? -19.292 4.597 3.132 1.00 97.00 101 LEU A N 1
ATOM 825 C CA . LEU A 1 101 ? -19.719 5.986 2.923 1.00 97.00 101 LEU A CA 1
ATOM 826 C C . LEU A 1 101 ? -21.070 6.056 2.206 1.00 97.00 101 LEU A C 1
ATOM 828 O O . LEU A 1 101 ? -21.965 6.789 2.634 1.00 97.00 101 LEU A O 1
ATOM 832 N N . GLU A 1 102 ? -21.237 5.269 1.141 1.00 96.06 102 GLU A N 1
ATOM 833 C CA . GLU A 1 102 ? -22.492 5.172 0.394 1.00 96.06 102 GLU A CA 1
ATOM 834 C C . GLU A 1 102 ? -23.643 4.739 1.316 1.00 96.06 102 GLU A C 1
ATOM 836 O O . GLU A 1 102 ? -24.677 5.409 1.371 1.00 96.06 102 GLU A O 1
ATOM 841 N N . ARG A 1 103 ? -23.446 3.685 2.125 1.00 95.50 103 ARG A N 1
ATOM 842 C CA . ARG A 1 103 ? -24.450 3.209 3.097 1.00 95.50 103 ARG A CA 1
ATOM 843 C C . ARG A 1 103 ? -24.794 4.246 4.168 1.00 95.50 103 ARG A C 1
ATOM 845 O O . ARG A 1 103 ? -25.951 4.319 4.581 1.00 95.50 103 ARG A O 1
ATOM 852 N N . ARG A 1 104 ? -23.825 5.054 4.612 1.00 94.06 104 ARG A N 1
ATOM 853 C CA . ARG A 1 104 ? -24.041 6.147 5.580 1.00 94.06 104 ARG A CA 1
ATOM 854 C C . ARG A 1 104 ? -24.770 7.347 4.960 1.00 94.06 104 ARG A C 1
ATOM 856 O O . ARG A 1 104 ? -25.340 8.176 5.671 1.00 94.06 104 ARG A O 1
ATOM 863 N N . GLY A 1 105 ? -24.819 7.413 3.632 1.00 94.00 105 GLY A N 1
ATOM 864 C CA . GLY A 1 105 ? -25.507 8.451 2.876 1.00 94.00 105 GLY A CA 1
ATOM 865 C C . GLY A 1 105 ? -24.610 9.609 2.451 1.00 94.00 105 GLY A C 1
ATOM 866 O O . GLY A 1 105 ? -25.121 10.722 2.330 1.00 94.00 105 GLY A O 1
ATOM 867 N N . GLY A 1 106 ? -23.322 9.338 2.228 1.00 93.31 106 GLY A N 1
ATOM 868 C CA . GLY A 1 106 ? -22.361 10.262 1.628 1.00 93.31 106 GLY A CA 1
ATOM 869 C C . GLY A 1 106 ? -21.452 10.979 2.625 1.00 93.31 106 GLY A C 1
ATOM 870 O O . GLY A 1 106 ? -21.676 10.969 3.836 1.00 93.31 106 GLY A O 1
ATOM 871 N N . ILE A 1 107 ? -20.416 11.618 2.077 1.00 92.12 107 ILE A N 1
ATOM 872 C CA . ILE A 1 107 ? -19.381 12.329 2.835 1.00 92.12 107 ILE A CA 1
ATOM 873 C C . ILE A 1 107 ? -19.924 13.541 3.602 1.00 92.12 107 ILE A C 1
ATOM 875 O O . ILE A 1 107 ? -19.497 13.790 4.723 1.00 92.12 107 ILE A O 1
ATOM 879 N N . ASP A 1 108 ? -20.934 14.225 3.062 1.00 90.38 108 ASP A N 1
ATOM 880 C CA . ASP A 1 108 ? -21.523 15.433 3.663 1.00 90.38 108 ASP A CA 1
ATOM 881 C C . ASP A 1 108 ? -22.197 15.178 5.022 1.00 90.38 108 ASP A C 1
ATOM 883 O O . ASP A 1 108 ? -22.532 16.113 5.746 1.00 90.38 108 ASP A O 1
ATOM 887 N N . LYS A 1 109 ? -22.425 13.906 5.372 1.00 89.38 109 LYS A N 1
ATOM 888 C CA . LYS A 1 109 ? -23.006 13.485 6.653 1.00 89.38 109 LYS A CA 1
ATOM 889 C C . LYS A 1 109 ? -21.955 13.097 7.695 1.00 89.38 109 LYS A C 1
ATOM 891 O O . LYS A 1 109 ? -22.318 12.607 8.765 1.00 89.38 109 LYS A O 1
ATOM 896 N N . LEU A 1 110 ? -20.669 13.245 7.381 1.00 90.38 110 LEU A N 1
ATOM 897 C CA . LEU A 1 110 ? -19.578 12.952 8.300 1.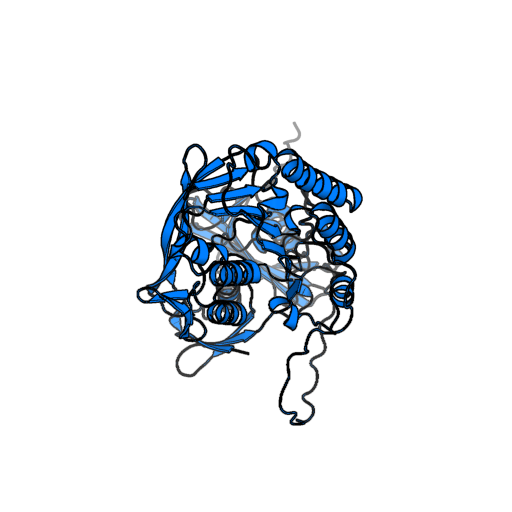00 90.38 110 LEU A CA 1
ATOM 898 C C . LEU A 1 110 ? -19.108 14.211 9.016 1.00 90.38 110 LEU A C 1
ATOM 900 O O . LEU A 1 110 ? -18.519 15.101 8.416 1.00 90.38 110 LEU A O 1
ATOM 904 N N . GLU A 1 111 ? -19.324 14.237 10.328 1.00 88.56 111 GLU A N 1
ATOM 905 C CA . GLU A 1 111 ? -18.758 15.259 11.216 1.00 88.56 111 GLU A CA 1
ATOM 906 C C . GLU A 1 111 ? -17.346 14.877 11.685 1.00 88.56 111 GLU A C 1
ATOM 908 O O . GLU A 1 111 ? -16.482 15.736 11.845 1.00 88.56 111 GLU A O 1
ATOM 913 N N . SER A 1 112 ? -17.103 13.579 11.881 1.00 92.69 112 SER A N 1
ATOM 914 C CA . SER A 1 112 ? -15.812 13.007 12.254 1.00 92.69 112 SER A CA 1
ATOM 915 C C . SER A 1 112 ? -15.684 11.579 11.723 1.00 92.69 112 SER A C 1
ATOM 917 O O . SER A 1 112 ? -16.684 10.916 11.430 1.00 92.69 112 SER A O 1
ATOM 919 N N . LEU A 1 113 ? -14.445 11.114 11.575 1.00 97.31 113 LEU A N 1
ATOM 920 C CA . LEU A 1 113 ? -14.122 9.746 11.187 1.00 97.31 113 LEU A CA 1
ATOM 921 C C . LEU A 1 113 ? -12.743 9.373 11.724 1.00 97.31 113 LEU A C 1
ATOM 923 O O . LEU A 1 113 ? -11.790 10.124 11.525 1.00 97.31 113 LEU A O 1
ATOM 927 N N . ILE A 1 114 ? -12.641 8.200 12.346 1.00 98.50 114 ILE A N 1
ATOM 928 C CA . ILE A 1 114 ? -11.374 7.641 12.815 1.00 98.50 114 ILE A CA 1
ATOM 929 C C . ILE A 1 114 ? -11.048 6.394 11.995 1.00 98.50 114 ILE A C 1
ATOM 931 O O . ILE A 1 114 ? -11.832 5.444 11.926 1.00 98.50 114 ILE A O 1
ATOM 935 N N . LEU A 1 115 ? -9.867 6.395 11.391 1.00 98.69 115 LEU A N 1
ATOM 936 C CA . LEU A 1 115 ? -9.282 5.269 10.681 1.00 98.69 115 LEU A CA 1
ATOM 937 C C . LEU A 1 115 ? -8.263 4.599 11.601 1.00 98.69 115 LEU A C 1
ATOM 939 O O . LEU A 1 115 ? -7.196 5.148 11.875 1.00 98.69 115 LEU A O 1
ATOM 943 N N . LEU A 1 116 ? -8.597 3.409 12.092 1.00 98.88 116 LEU A N 1
ATOM 944 C CA . LEU A 1 116 ? -7.662 2.547 12.801 1.00 98.88 116 LEU A CA 1
ATOM 945 C C . LEU A 1 116 ? -6.929 1.688 11.764 1.00 98.88 116 LEU A C 1
ATOM 947 O O . LEU A 1 116 ? -7.504 0.742 11.237 1.00 98.88 116 LEU A O 1
ATOM 951 N N . HIS A 1 117 ? -5.678 2.035 11.468 1.00 98.81 117 HIS A N 1
ATOM 952 C CA . HIS A 1 117 ? -4.806 1.369 10.494 1.00 98.81 117 HIS A CA 1
ATOM 953 C C . HIS A 1 117 ? -3.799 0.482 11.235 1.00 98.81 117 HIS A C 1
ATOM 955 O O . HIS A 1 117 ? -2.999 0.986 12.024 1.00 98.81 117 HIS A O 1
ATOM 961 N N . VAL A 1 118 ? -3.865 -0.833 11.052 1.00 98.81 118 VAL A N 1
ATOM 962 C CA . VAL A 1 118 ? -2.913 -1.800 11.620 1.00 98.81 118 VAL A CA 1
ATOM 963 C C . VAL A 1 118 ? -2.107 -2.368 10.468 1.00 98.81 118 VAL A C 1
ATOM 965 O O . VAL A 1 118 ? -2.622 -3.198 9.727 1.00 98.81 118 VAL A O 1
ATOM 968 N N . ASP A 1 119 ? -0.881 -1.892 10.302 1.00 97.75 119 ASP A N 1
ATOM 969 C CA . ASP A 1 119 ? -0.100 -2.146 9.093 1.00 97.75 119 ASP A CA 1
ATOM 970 C C . ASP A 1 119 ? 1.396 -1.979 9.380 1.00 97.75 119 ASP A C 1
ATOM 972 O O . ASP A 1 119 ? 1.807 -1.341 10.353 1.00 97.75 119 ASP A O 1
ATOM 976 N N . ASP A 1 120 ? 2.238 -2.576 8.549 1.00 92.50 120 ASP A N 1
ATOM 977 C CA . ASP A 1 120 ? 3.659 -2.263 8.499 1.00 92.50 120 ASP A CA 1
ATOM 978 C C . ASP A 1 120 ? 3.937 -1.113 7.501 1.00 92.50 120 ASP A C 1
ATOM 980 O O . ASP A 1 120 ? 5.060 -0.630 7.414 1.00 92.50 120 ASP A O 1
ATOM 984 N N . HIS A 1 121 ? 2.967 -0.633 6.726 1.00 92.62 121 HIS A N 1
ATOM 985 C CA . HIS A 1 121 ? 3.110 0.354 5.655 1.00 92.62 121 HIS A CA 1
ATOM 986 C C . HIS A 1 121 ? 2.181 1.561 5.837 1.00 92.62 121 HIS A C 1
ATOM 988 O O . HIS A 1 121 ? 1.231 1.561 6.608 1.00 92.62 121 HIS A O 1
ATOM 994 N N . ARG A 1 122 ? 2.544 2.685 5.202 1.00 92.62 122 ARG A N 1
ATOM 995 C CA . ARG A 1 122 ? 1.772 3.936 5.321 1.00 92.62 122 ARG A CA 1
ATOM 996 C C . ARG A 1 122 ? 0.658 4.050 4.284 1.00 92.62 122 ARG A C 1
ATOM 998 O O . ARG A 1 122 ? -0.295 4.765 4.540 1.00 92.62 122 ARG A O 1
ATOM 1005 N N . ASP A 1 123 ? 0.861 3.490 3.095 1.00 95.69 123 ASP A N 1
ATOM 1006 C CA . ASP A 1 123 ? -0.131 3.450 2.000 1.00 95.69 123 ASP A CA 1
ATOM 1007 C C . ASP A 1 123 ? -0.634 4.818 1.505 1.00 95.69 123 ASP A C 1
ATOM 1009 O O . ASP A 1 123 ? -1.730 4.974 0.961 1.00 95.69 123 ASP A O 1
ATOM 1013 N N . LEU A 1 124 ? 0.242 5.817 1.659 1.00 96.19 124 LEU A N 1
ATOM 1014 C CA . LEU A 1 124 ? 0.065 7.229 1.296 1.00 96.19 124 LEU A CA 1
ATOM 1015 C C . LEU A 1 124 ? 0.711 7.610 -0.053 1.00 96.19 124 LEU A C 1
ATOM 1017 O O . LEU A 1 124 ? 0.982 8.784 -0.314 1.00 96.19 124 LEU A O 1
ATOM 1021 N N . GLY A 1 125 ? 1.064 6.626 -0.881 1.00 93.75 125 GLY A N 1
ATOM 1022 C CA . GLY A 1 125 ? 1.684 6.859 -2.183 1.00 93.75 125 GLY A CA 1
ATOM 1023 C C . GLY A 1 125 ? 0.747 7.565 -3.166 1.00 93.75 125 GLY A C 1
ATOM 1024 O O . GLY A 1 125 ? -0.466 7.571 -2.998 1.00 93.75 125 GLY A O 1
ATOM 1025 N N . SER A 1 126 ? 1.309 8.129 -4.238 1.00 96.00 126 SER A N 1
ATOM 1026 C CA . SER A 1 126 ? 0.512 8.812 -5.263 1.00 96.00 126 SER A CA 1
ATOM 1027 C C . SER A 1 126 ? -0.137 7.809 -6.238 1.00 96.00 126 SER A C 1
ATOM 1029 O O . SER A 1 126 ? 0.593 7.142 -6.991 1.00 96.00 126 SER A O 1
ATOM 1031 N N . PRO A 1 127 ? -1.480 7.675 -6.263 1.00 97.19 127 PRO A N 1
ATOM 1032 C CA . PRO A 1 127 ? -2.176 6.832 -7.236 1.00 97.19 127 PRO A CA 1
ATOM 1033 C C . PRO A 1 127 ? -1.995 7.347 -8.674 1.00 97.19 127 PRO A C 1
ATOM 1035 O O . PRO A 1 127 ? -1.676 8.508 -8.916 1.00 97.19 127 PRO A O 1
ATOM 1038 N N . ARG A 1 128 ? -2.231 6.494 -9.676 1.00 97.69 128 ARG A N 1
ATOM 1039 C CA . ARG A 1 128 ? -2.262 6.877 -11.104 1.00 97.69 128 ARG A CA 1
ATOM 1040 C C . ARG A 1 128 ? -3.649 7.385 -11.506 1.00 97.69 128 ARG A C 1
ATOM 1042 O O . ARG A 1 128 ? -4.232 6.938 -12.491 1.00 97.69 128 ARG A O 1
ATOM 1049 N N . ILE A 1 129 ? -4.176 8.314 -10.719 1.00 97.44 129 ILE A N 1
ATOM 1050 C CA . ILE A 1 129 ? -5.369 9.097 -11.041 1.00 97.44 129 ILE A CA 1
ATOM 1051 C C . ILE A 1 129 ? -4.955 10.567 -11.089 1.00 97.44 129 ILE A C 1
ATOM 1053 O O . ILE A 1 129 ? -4.093 10.976 -10.314 1.00 97.44 129 ILE A O 1
ATOM 1057 N N . LYS A 1 130 ? -5.544 11.358 -11.982 1.00 96.25 130 LYS A N 1
ATOM 1058 C CA . LYS A 1 130 ? -5.341 12.813 -12.005 1.00 96.25 130 LYS A CA 1
ATOM 1059 C C . LYS A 1 130 ? -6.587 13.544 -11.535 1.00 96.25 130 LYS A C 1
ATOM 1061 O O . LYS A 1 130 ? -7.696 13.043 -11.724 1.00 96.25 130 LYS A O 1
ATOM 1066 N N . ARG A 1 131 ? -6.409 14.733 -10.966 1.00 92.19 131 ARG A N 1
ATOM 1067 C CA . ARG A 1 131 ? -7.523 15.633 -10.637 1.00 92.19 131 ARG A CA 1
ATOM 1068 C C . ARG A 1 131 ? -8.234 16.100 -11.908 1.00 92.19 131 ARG A C 1
ATOM 1070 O O . ARG A 1 131 ? -7.583 16.510 -12.869 1.00 92.19 131 ARG A O 1
ATOM 1077 N N . ASP A 1 132 ? -9.560 16.056 -11.890 1.00 88.88 132 ASP A N 1
ATOM 1078 C CA . ASP A 1 132 ? -10.437 16.545 -12.954 1.00 88.88 132 ASP A CA 1
ATOM 1079 C C . ASP A 1 132 ? -11.678 17.207 -12.330 1.00 88.88 132 ASP A C 1
ATOM 1081 O O . ASP A 1 132 ? -12.725 16.584 -12.135 1.00 88.88 132 ASP A O 1
ATOM 1085 N N . GLY A 1 133 ? -11.524 18.476 -11.935 1.00 85.31 133 GLY A N 1
ATOM 1086 C CA . GLY A 1 133 ? -12.539 19.209 -11.175 1.00 85.31 133 GLY A CA 1
ATOM 1087 C C . GLY A 1 133 ? -12.755 18.609 -9.783 1.00 85.31 133 GLY A C 1
ATOM 1088 O O . GLY A 1 133 ? -11.799 18.456 -9.027 1.00 85.31 133 GLY A O 1
ATOM 1089 N N . ASP A 1 134 ? -14.007 18.264 -9.473 1.00 82.81 134 ASP A N 1
ATOM 1090 C CA . ASP A 1 134 ? -14.410 17.615 -8.211 1.00 82.81 134 ASP A CA 1
ATOM 1091 C C . ASP A 1 134 ? -14.299 16.077 -8.265 1.00 82.81 134 ASP A C 1
ATOM 1093 O O . ASP A 1 134 ? -14.661 15.375 -7.321 1.00 82.81 134 ASP A O 1
ATOM 1097 N N . THR A 1 135 ? -13.832 15.540 -9.392 1.00 89.62 135 THR A N 1
ATOM 1098 C CA . THR A 1 135 ? -13.650 14.107 -9.640 1.00 89.62 135 THR A CA 1
ATOM 1099 C C . THR A 1 135 ? -12.196 13.800 -9.983 1.00 89.62 135 THR A C 1
ATOM 1101 O O . THR A 1 135 ? -11.369 14.700 -10.150 1.00 89.62 135 THR A O 1
ATOM 1104 N N . TRP A 1 136 ? -11.867 12.517 -10.106 1.00 96.38 136 TRP A N 1
ATOM 1105 C CA . TRP A 1 136 ? -10.576 12.087 -10.633 1.00 96.38 136 TRP A CA 1
ATOM 1106 C C . TRP A 1 136 ? -10.744 11.304 -11.927 1.00 96.38 136 TRP A C 1
ATOM 1108 O O . TRP A 1 136 ? -11.745 10.627 -12.138 1.00 96.38 136 TRP A O 1
ATOM 1118 N N . GLN A 1 137 ? -9.712 11.305 -12.760 1.00 97.88 137 GLN A N 1
ATOM 1119 C CA . GLN A 1 137 ? -9.624 10.441 -13.930 1.00 97.88 137 GLN A CA 1
ATOM 1120 C C . GLN A 1 137 ? -8.541 9.378 -13.723 1.00 97.88 137 GLN A C 1
ATOM 1122 O O . GLN A 1 137 ? -7.390 9.704 -13.444 1.00 97.88 137 GLN A O 1
ATOM 1127 N N . ASP A 1 138 ? -8.897 8.107 -13.909 1.00 97.94 138 ASP A N 1
ATOM 1128 C CA . ASP A 1 138 ? -7.960 6.983 -14.000 1.00 97.94 138 ASP A CA 1
ATOM 1129 C C . ASP A 1 138 ? -7.043 7.180 -15.221 1.00 97.94 138 ASP A C 1
ATOM 1131 O O . ASP A 1 138 ? -7.513 7.153 -16.359 1.00 97.94 138 ASP A O 1
ATOM 1135 N N . LEU A 1 139 ? -5.734 7.359 -15.008 1.00 97.56 139 LEU A N 1
ATOM 1136 C CA . LEU A 1 139 ? -4.764 7.605 -16.087 1.00 97.56 139 LEU A CA 1
ATOM 1137 C C . LEU A 1 139 ? -4.490 6.372 -16.963 1.00 97.56 139 LEU A C 1
ATOM 1139 O O . LEU A 1 139 ? -3.937 6.492 -18.054 1.00 97.56 139 LEU A O 1
ATOM 1143 N N . ILE A 1 140 ? -4.855 5.175 -16.506 1.00 97.25 140 ILE A N 1
ATOM 1144 C CA . ILE A 1 140 ? -4.684 3.919 -17.241 1.00 97.25 140 ILE A CA 1
ATOM 1145 C C . ILE A 1 140 ? -5.863 3.684 -18.190 1.00 97.25 140 ILE A C 1
ATOM 1147 O O . ILE A 1 140 ? -5.662 3.211 -19.310 1.00 97.25 140 ILE A O 1
ATOM 1151 N N . THR A 1 141 ? -7.093 3.970 -17.753 1.00 96.94 141 THR A N 1
ATOM 1152 C CA . THR A 1 141 ? -8.312 3.683 -18.538 1.00 96.94 141 THR A CA 1
ATOM 1153 C C . THR A 1 141 ? -9.000 4.916 -19.116 1.00 96.94 141 THR A C 1
ATOM 1155 O O . THR A 1 141 ? -9.804 4.782 -20.037 1.00 96.94 141 THR A O 1
ATOM 1158 N N . GLY A 1 142 ? -8.700 6.107 -18.601 1.00 96.31 142 GLY A N 1
ATOM 1159 C CA . GLY A 1 142 ? -9.383 7.360 -18.923 1.00 96.31 142 GLY A CA 1
ATOM 1160 C C . GLY A 1 142 ? -10.769 7.497 -18.283 1.00 96.31 142 GLY A C 1
ATOM 1161 O O . GLY A 1 142 ? -11.465 8.480 -18.542 1.00 96.31 142 GLY A O 1
ATOM 1162 N N . HIS A 1 143 ? -11.206 6.530 -17.473 1.00 97.19 143 HIS A N 1
ATOM 1163 C CA . HIS A 1 143 ? -12.516 6.576 -16.830 1.00 97.19 143 HIS A CA 1
ATOM 1164 C C . HIS A 1 143 ? -12.533 7.526 -15.627 1.00 97.19 143 HIS A C 1
ATOM 1166 O O . HIS A 1 143 ? -11.557 7.641 -14.888 1.00 97.19 143 HIS A O 1
ATOM 1172 N N . GLN A 1 144 ? -13.684 8.161 -15.411 1.00 97.56 144 GLN A N 1
ATOM 1173 C CA . GLN A 1 144 ? -13.942 8.946 -14.206 1.00 97.56 144 GLN A CA 1
ATOM 1174 C C . GLN A 1 144 ? -13.982 8.047 -12.964 1.00 97.56 144 GLN A C 1
ATOM 1176 O O . GLN A 1 144 ? -14.430 6.898 -13.022 1.00 97.56 144 GLN A O 1
ATOM 1181 N N . THR A 1 145 ? -13.494 8.586 -11.854 1.00 96.56 145 THR A N 1
ATOM 1182 C CA . THR A 1 145 ? -13.311 7.938 -10.557 1.00 96.56 145 THR A CA 1
ATOM 1183 C C . THR A 1 145 ? -13.766 8.897 -9.461 1.00 96.56 145 THR A C 1
ATOM 1185 O O . THR A 1 145 ? -13.399 10.070 -9.460 1.00 96.56 145 THR A O 1
ATOM 1188 N N . SER A 1 146 ? -14.571 8.401 -8.524 1.00 95.38 146 SER A N 1
ATOM 1189 C CA . SER A 1 146 ? -15.118 9.181 -7.413 1.00 95.38 146 SER A CA 1
ATOM 1190 C C . SER A 1 146 ? -15.323 8.300 -6.185 1.00 95.38 146 SER A C 1
ATOM 1192 O O . SER A 1 146 ? -15.892 7.214 -6.282 1.00 95.38 146 SER A O 1
ATOM 1194 N N . ILE A 1 147 ? -14.924 8.790 -5.008 1.00 94.69 147 ILE A N 1
ATOM 1195 C CA . ILE A 1 147 ? -15.164 8.109 -3.724 1.00 94.69 147 ILE A CA 1
ATOM 1196 C C . ILE A 1 147 ? -16.657 8.000 -3.385 1.00 94.69 147 ILE A C 1
ATOM 1198 O O . ILE A 1 147 ? -17.032 7.140 -2.591 1.00 94.69 147 ILE A O 1
ATOM 1202 N N . ALA A 1 148 ? -17.504 8.844 -3.984 1.00 93.44 148 ALA A N 1
ATOM 1203 C CA . ALA A 1 148 ? -18.956 8.778 -3.835 1.00 93.44 148 ALA A CA 1
ATOM 1204 C C . ALA A 1 148 ? -19.584 7.643 -4.662 1.00 93.44 148 ALA A C 1
ATOM 1206 O O . ALA A 1 148 ? -20.742 7.298 -4.445 1.00 93.44 148 ALA A O 1
ATOM 1207 N N . GLU A 1 149 ? -18.831 7.052 -5.596 1.00 95.69 149 GLU A N 1
ATOM 1208 C CA . GLU A 1 149 ? -19.287 5.975 -6.470 1.00 95.69 149 GLU A CA 1
ATOM 1209 C C . GLU A 1 149 ? -18.360 4.754 -6.338 1.00 95.69 149 GLU A C 1
ATOM 1211 O O . GLU A 1 149 ? -17.422 4.600 -7.133 1.00 95.69 149 GLU A O 1
ATOM 1216 N N . PRO A 1 150 ? -18.619 3.833 -5.386 1.00 96.69 150 PRO A N 1
ATOM 1217 C CA . PRO A 1 150 ? -17.720 2.711 -5.077 1.00 96.69 150 PRO A CA 1
ATOM 1218 C C . PRO A 1 150 ? -17.359 1.841 -6.292 1.00 96.69 150 PRO A C 1
ATOM 1220 O O . PRO A 1 150 ? -16.245 1.334 -6.413 1.00 96.69 150 PRO A O 1
ATOM 1223 N N . ASN A 1 151 ? -18.276 1.716 -7.255 1.00 97.88 151 ASN A N 1
ATOM 1224 C CA . ASN A 1 151 ? -18.037 0.983 -8.499 1.00 97.88 151 ASN A CA 1
ATOM 1225 C C . ASN A 1 151 ? -16.942 1.607 -9.382 1.00 97.88 151 ASN A C 1
ATOM 1227 O O . ASN A 1 151 ? -16.288 0.889 -10.139 1.00 97.88 151 ASN A O 1
ATOM 1231 N N . THR A 1 152 ? -16.749 2.926 -9.335 1.00 97.94 152 THR A N 1
ATOM 1232 C CA . THR A 1 152 ? -15.683 3.603 -10.093 1.00 97.94 152 THR A CA 1
ATOM 1233 C C . THR A 1 152 ? -14.321 3.374 -9.442 1.00 97.94 152 THR A C 1
ATOM 1235 O O . THR A 1 152 ? -13.353 3.074 -10.137 1.00 97.94 152 THR A O 1
ATOM 1238 N N . ILE A 1 153 ? -14.278 3.370 -8.108 1.00 98.25 153 ILE A N 1
ATOM 1239 C CA . ILE A 1 153 ? -13.104 3.012 -7.306 1.00 98.25 153 ILE A CA 1
ATOM 1240 C C . ILE A 1 153 ? -12.683 1.567 -7.576 1.00 98.25 153 ILE A C 1
ATOM 1242 O O . ILE A 1 153 ? -11.519 1.312 -7.876 1.00 98.25 153 ILE A O 1
ATOM 1246 N N . ALA A 1 154 ? -13.630 0.624 -7.567 1.00 98.38 154 ALA A N 1
ATOM 1247 C CA . ALA A 1 154 ? -13.360 -0.773 -7.904 1.00 98.38 154 ALA A CA 1
ATOM 1248 C C . ALA A 1 154 ? -12.715 -0.919 -9.296 1.00 98.38 154 ALA A C 1
ATOM 1250 O O . ALA A 1 154 ? -11.745 -1.657 -9.454 1.00 98.38 154 ALA A O 1
ATOM 1251 N N . LYS A 1 155 ? -13.195 -0.171 -10.298 1.00 98.25 155 LYS A N 1
ATOM 1252 C CA . LYS A 1 155 ? -12.606 -0.168 -11.649 1.00 98.25 155 LYS A CA 1
ATOM 1253 C C . LYS A 1 155 ? -11.192 0.419 -11.679 1.00 98.25 155 LYS A C 1
ATOM 1255 O O . LYS A 1 155 ? -10.350 -0.106 -12.406 1.00 98.25 155 LYS A O 1
ATOM 1260 N N . ALA A 1 156 ? -10.926 1.467 -10.901 1.00 98.12 156 ALA A N 1
ATOM 1261 C CA . ALA A 1 156 ? -9.594 2.060 -10.779 1.00 98.12 156 ALA A CA 1
ATOM 1262 C C . ALA A 1 156 ? -8.603 1.127 -10.050 1.00 98.12 156 ALA A C 1
ATOM 1264 O O . ALA A 1 156 ? -7.414 1.101 -10.367 1.00 98.12 156 ALA A O 1
ATOM 1265 N N . ILE A 1 157 ? -9.084 0.304 -9.114 1.00 98.19 157 ILE A N 1
ATOM 1266 C CA . ILE A 1 157 ? -8.295 -0.773 -8.499 1.00 98.19 157 ILE A CA 1
ATOM 1267 C C . ILE A 1 157 ? -8.016 -1.881 -9.526 1.00 98.19 157 ILE A C 1
ATOM 1269 O O . ILE A 1 157 ? -6.872 -2.291 -9.712 1.00 98.19 157 ILE A O 1
ATOM 1273 N N . GLU A 1 158 ? -9.034 -2.329 -10.267 1.00 97.31 158 GLU A N 1
ATOM 1274 C CA . GLU A 1 158 ? -8.910 -3.355 -11.317 1.00 97.31 158 GLU A CA 1
ATOM 1275 C C . GLU A 1 158 ? -7.952 -2.945 -12.453 1.00 97.31 158 GLU A C 1
ATOM 1277 O O . GLU A 1 158 ? -7.245 -3.783 -13.037 1.00 97.31 158 GLU A O 1
ATOM 1282 N N . SER A 1 159 ? -7.903 -1.651 -12.781 1.00 96.94 159 SER A N 1
ATOM 1283 C CA . SER A 1 159 ? -6.949 -1.102 -13.742 1.00 96.94 159 SER A CA 1
ATOM 1284 C C . SER A 1 159 ? -5.530 -0.993 -13.174 1.00 96.94 159 SER A C 1
ATOM 1286 O O . SER A 1 159 ? -4.569 -1.025 -13.947 1.00 96.94 159 SER A O 1
ATOM 1288 N N . GLY A 1 160 ? -5.370 -0.986 -11.850 1.00 96.50 160 GLY A N 1
ATOM 1289 C CA . GLY A 1 160 ? -4.106 -0.734 -11.156 1.00 96.50 160 GLY A CA 1
ATOM 1290 C C . GLY A 1 160 ? -3.765 0.753 -11.037 1.00 96.50 160 GLY A C 1
ATOM 1291 O O . GLY A 1 160 ? -2.626 1.094 -10.711 1.00 96.50 160 GLY A O 1
ATOM 1292 N N . ALA A 1 161 ? -4.721 1.640 -11.325 1.00 97.56 161 ALA A N 1
ATOM 1293 C CA . ALA A 1 161 ? -4.553 3.069 -11.115 1.00 97.56 161 ALA A CA 1
ATOM 1294 C C . ALA A 1 161 ? -4.493 3.391 -9.621 1.00 97.56 161 ALA A C 1
ATOM 1296 O O . ALA A 1 161 ? -3.650 4.177 -9.195 1.00 97.56 161 ALA A O 1
ATOM 1297 N N . ILE A 1 162 ? -5.314 2.712 -8.820 1.00 97.94 162 ILE A N 1
ATOM 1298 C CA . ILE A 1 162 ? -5.223 2.732 -7.361 1.00 97.94 162 ILE A CA 1
ATOM 1299 C C . ILE A 1 162 ? -4.578 1.424 -6.907 1.00 97.94 162 ILE A C 1
ATOM 1301 O O . ILE A 1 162 ? -5.120 0.340 -7.124 1.00 97.94 162 ILE A O 1
ATOM 1305 N N . GLY A 1 163 ? -3.389 1.548 -6.325 1.00 95.88 163 GLY A N 1
ATOM 1306 C CA . GLY A 1 163 ? -2.568 0.433 -5.874 1.00 95.88 163 GLY A CA 1
ATOM 1307 C C . GLY A 1 163 ? -2.583 0.222 -4.365 1.00 95.88 163 GLY A C 1
ATOM 1308 O O . GLY A 1 163 ? -3.118 1.049 -3.628 1.00 95.88 163 GLY A O 1
ATOM 1309 N N . MET A 1 164 ? -1.959 -0.868 -3.910 1.00 93.06 164 MET A N 1
ATOM 1310 C CA . MET A 1 164 ? -1.862 -1.200 -2.476 1.00 93.06 164 MET A CA 1
ATOM 1311 C C . MET A 1 164 ? -1.100 -0.115 -1.708 1.00 93.06 164 MET A C 1
ATOM 1313 O O . MET A 1 164 ? -1.555 0.347 -0.682 1.00 93.06 164 MET A O 1
ATOM 1317 N N . GLY A 1 165 ? -0.014 0.420 -2.269 1.00 92.88 165 GLY A N 1
ATOM 1318 C CA . GLY A 1 165 ? 0.742 1.487 -1.603 1.00 92.88 165 GLY A CA 1
ATOM 1319 C C . GLY A 1 165 ? 0.127 2.891 -1.693 1.00 92.88 165 GLY A C 1
ATOM 1320 O O . GLY A 1 165 ? 0.801 3.848 -1.320 1.00 92.88 165 GLY A O 1
ATOM 1321 N N . SER A 1 166 ? -1.074 3.059 -2.261 1.00 96.00 166 SER A N 1
ATOM 1322 C CA . SER A 1 166 ? -1.649 4.381 -2.573 1.00 96.00 166 SER A CA 1
ATOM 1323 C C . SER A 1 166 ? -3.154 4.509 -2.317 1.00 96.00 166 SER A C 1
ATOM 1325 O O . SER A 1 166 ? -3.756 5.493 -2.750 1.00 96.00 166 SER A O 1
ATOM 1327 N N . PHE A 1 167 ? -3.814 3.503 -1.737 1.00 97.50 167 PHE A N 1
ATOM 1328 C CA . PHE A 1 167 ? -5.280 3.490 -1.656 1.00 97.50 167 PHE A CA 1
ATOM 1329 C C . PHE A 1 167 ? -5.828 4.510 -0.655 1.00 97.50 167 PHE A C 1
ATOM 1331 O O . PHE A 1 167 ? -6.952 4.978 -0.827 1.00 97.50 167 PHE A O 1
ATOM 1338 N N . MET A 1 168 ? -5.056 4.883 0.371 1.00 98.00 168 MET A N 1
ATOM 1339 C CA . MET A 1 168 ? -5.531 5.789 1.417 1.00 98.00 168 MET A CA 1
ATOM 1340 C C . MET A 1 168 ? -5.518 7.255 0.962 1.00 98.00 168 MET A C 1
ATOM 1342 O O . MET A 1 168 ? -6.394 8.026 1.350 1.00 98.00 168 MET A O 1
ATOM 1346 N N . THR A 1 169 ? -4.595 7.641 0.079 1.00 97.69 169 THR A N 1
ATOM 1347 C CA . THR A 1 169 ? -4.487 9.010 -0.454 1.00 97.69 169 THR A CA 1
ATOM 1348 C C . THR A 1 169 ? -5.785 9.577 -1.045 1.00 97.69 169 THR A C 1
ATOM 1350 O O . THR A 1 169 ? -6.196 10.645 -0.587 1.00 97.69 169 THR A O 1
ATOM 1353 N N . PRO A 1 170 ? -6.485 8.917 -1.993 1.00 96.75 170 PRO A N 1
ATOM 1354 C CA . PRO A 1 170 ? -7.744 9.451 -2.525 1.00 96.75 170 PRO A CA 1
ATOM 1355 C C . PRO A 1 170 ? -8.843 9.552 -1.457 1.00 96.75 170 PRO A C 1
ATOM 1357 O O . PRO A 1 170 ? -9.698 10.434 -1.528 1.00 96.75 170 PRO A O 1
ATOM 1360 N N . PHE A 1 171 ? -8.821 8.685 -0.439 1.00 97.50 171 PHE A N 1
ATOM 1361 C CA . PHE A 1 171 ? -9.774 8.769 0.664 1.00 97.50 171 PHE A CA 1
ATOM 1362 C C . PHE A 1 171 ? -9.523 9.997 1.541 1.00 97.50 171 PHE A C 1
ATOM 1364 O O . PHE A 1 171 ? -10.458 10.741 1.824 1.00 97.50 171 PHE A O 1
ATOM 1371 N N . LEU A 1 172 ? -8.269 10.237 1.938 1.00 97.31 172 LEU A N 1
ATOM 1372 C CA . LEU A 1 172 ? -7.881 11.383 2.769 1.00 97.31 172 LEU A CA 1
ATOM 1373 C C . LEU A 1 172 ? -8.029 12.718 2.037 1.00 97.31 172 LEU A C 1
ATOM 1375 O O . LEU A 1 172 ? -8.306 13.739 2.663 1.00 97.31 172 LEU A O 1
ATOM 1379 N N . GLU A 1 173 ? -7.880 12.719 0.713 1.00 95.31 173 GLU A N 1
ATOM 1380 C CA . GLU A 1 173 ? -8.149 13.904 -0.096 1.00 95.31 173 GLU A CA 1
ATOM 1381 C C . GLU A 1 173 ? -9.614 14.339 -0.014 1.00 95.31 173 GLU A C 1
ATOM 1383 O O . GLU A 1 173 ? -9.898 15.536 0.113 1.00 95.31 173 GLU A O 1
ATOM 1388 N N . ALA A 1 174 ? -10.531 13.373 -0.064 1.00 94.25 174 ALA A N 1
ATOM 1389 C CA . ALA A 1 174 ? -11.950 13.651 0.028 1.00 94.25 174 ALA A CA 1
ATOM 1390 C C . ALA A 1 174 ? -12.402 13.883 1.476 1.00 94.25 174 ALA A C 1
ATOM 1392 O O . ALA A 1 174 ? -13.060 14.880 1.765 1.00 94.25 174 ALA A O 1
ATOM 1393 N N . VAL A 1 175 ? -12.016 13.006 2.406 1.00 95.19 175 VAL A N 1
ATOM 1394 C CA . VAL A 1 175 ? -12.384 13.071 3.828 1.00 95.19 175 VAL A CA 1
ATOM 1395 C C . VAL A 1 175 ? -11.281 13.771 4.624 1.00 95.19 175 VAL A C 1
ATOM 1397 O O . VAL A 1 175 ? -10.630 13.177 5.477 1.00 95.19 175 VAL A O 1
ATOM 1400 N N . ARG A 1 176 ? -11.070 15.066 4.360 1.00 92.50 176 ARG A N 1
ATOM 1401 C CA . ARG A 1 176 ? -9.937 15.845 4.913 1.00 92.50 176 ARG A CA 1
ATOM 1402 C C . ARG A 1 176 ? -9.871 15.920 6.439 1.00 92.50 176 ARG A C 1
ATOM 1404 O O . ARG A 1 176 ? -8.815 16.200 6.992 1.00 92.50 176 ARG A O 1
ATOM 1411 N N . LEU A 1 177 ? -11.001 15.713 7.112 1.00 94.19 177 LEU A N 1
ATOM 1412 C CA . LEU A 1 177 ? -11.094 15.702 8.573 1.00 94.19 177 LEU A CA 1
ATOM 1413 C C . LEU A 1 177 ? -10.967 14.293 9.170 1.00 94.19 177 LEU A C 1
ATOM 1415 O O . LEU A 1 177 ? -11.105 14.147 10.382 1.00 94.19 177 LEU A O 1
ATOM 1419 N N . ALA A 1 178 ? -10.702 13.265 8.358 1.00 97.19 178 ALA A N 1
ATOM 1420 C CA . ALA A 1 178 ? -10.411 11.934 8.867 1.00 97.19 178 ALA A CA 1
ATOM 1421 C C . ALA A 1 178 ? -9.154 11.964 9.744 1.00 97.19 178 ALA A C 1
ATOM 1423 O O . ALA A 1 178 ? -8.143 12.580 9.409 1.00 97.19 178 ALA A O 1
ATOM 1424 N N . GLU A 1 179 ? -9.238 11.287 10.878 1.00 98.06 179 G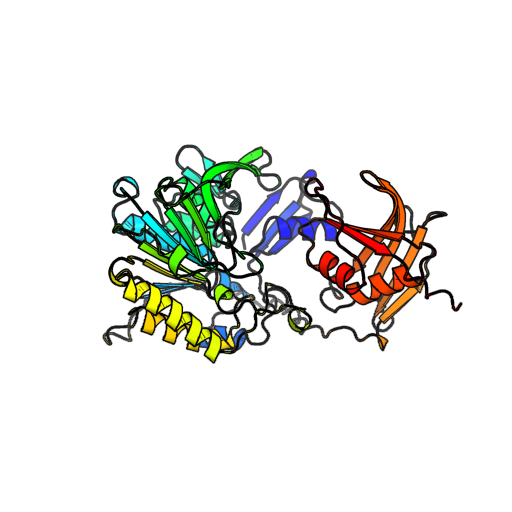LU A N 1
ATOM 1425 C CA . GLU A 1 179 ? -8.130 11.057 11.788 1.00 98.06 179 GLU A CA 1
ATOM 1426 C C . GLU A 1 179 ? -7.566 9.663 11.533 1.00 98.06 179 GLU A C 1
ATOM 1428 O O . GLU A 1 179 ? -8.310 8.683 11.543 1.00 98.06 179 GLU A O 1
ATOM 1433 N N . VAL A 1 180 ? -6.257 9.550 11.325 1.00 98.69 180 VAL A N 1
ATOM 1434 C CA . VAL A 1 180 ? -5.598 8.260 11.100 1.00 98.69 180 VAL A CA 1
ATOM 1435 C C . VAL A 1 180 ? -4.785 7.872 12.324 1.00 98.69 180 VAL A C 1
ATOM 1437 O O . VAL A 1 180 ? -3.880 8.591 12.750 1.00 98.69 180 VAL A O 1
ATOM 1440 N N . ARG A 1 181 ? -5.071 6.693 12.870 1.00 98.69 181 ARG A N 1
ATOM 1441 C CA . ARG A 1 181 ? -4.292 6.046 13.924 1.00 98.69 181 ARG A CA 1
ATOM 1442 C C . ARG A 1 181 ? -3.627 4.816 13.342 1.00 98.69 181 ARG A C 1
ATOM 1444 O O . ARG A 1 181 ? -4.269 3.787 13.164 1.00 98.69 181 ARG A O 1
ATOM 1451 N N . HIS A 1 182 ? -2.336 4.920 13.077 1.00 98.81 182 HIS A N 1
ATOM 1452 C CA . HIS A 1 182 ? -1.532 3.856 12.509 1.00 98.81 182 HIS A CA 1
ATOM 1453 C C . HIS A 1 182 ? -0.719 3.142 13.598 1.00 98.81 182 HIS A C 1
ATOM 1455 O O . HIS A 1 182 ? 0.231 3.695 14.159 1.00 98.81 182 HIS A O 1
ATOM 1461 N N . LEU A 1 183 ? -1.091 1.897 13.887 1.00 98.81 183 LEU A N 1
ATOM 1462 C CA . LEU A 1 183 ? -0.287 0.978 14.680 1.00 98.81 183 LEU A CA 1
ATOM 1463 C C . LEU A 1 183 ? 0.740 0.294 13.770 1.00 98.81 183 LEU A C 1
ATOM 1465 O O . LEU A 1 183 ? 0.378 -0.579 12.991 1.00 98.81 183 LEU A O 1
ATOM 1469 N N . CYS A 1 184 ? 2.006 0.687 13.904 1.00 96.56 184 CYS A N 1
ATOM 1470 C CA . CYS A 1 184 ? 3.129 0.221 13.088 1.00 96.56 184 CYS A CA 1
ATOM 1471 C C . CYS A 1 184 ? 4.243 -0.292 13.994 1.00 96.56 184 CYS A C 1
ATOM 1473 O O . CYS A 1 184 ? 4.457 0.235 15.080 1.00 96.56 184 CYS A O 1
ATOM 1475 N N . GLN A 1 185 ? 5.016 -1.275 13.553 1.00 90.88 185 GLN A N 1
ATOM 1476 C CA . GLN A 1 185 ? 6.106 -1.853 14.345 1.00 90.88 185 GLN A CA 1
ATOM 1477 C C . GLN A 1 185 ? 7.498 -1.425 13.852 1.00 90.88 185 GLN A C 1
ATOM 1479 O O . GLN A 1 185 ? 7.670 -0.784 12.811 1.00 90.88 185 GLN A O 1
ATOM 1484 N N . ALA A 1 186 ? 8.522 -1.770 14.634 1.00 84.19 186 ALA A N 1
ATOM 1485 C CA . ALA A 1 186 ? 9.913 -1.566 14.254 1.00 84.19 186 ALA A CA 1
ATOM 1486 C C . ALA A 1 186 ? 10.286 -2.446 13.039 1.00 84.19 186 ALA A C 1
ATOM 1488 O O . ALA A 1 186 ? 9.791 -3.566 12.930 1.00 84.19 186 ALA A O 1
ATOM 1489 N N . PRO A 1 187 ? 11.197 -1.992 12.158 1.00 85.31 187 PRO A N 1
ATOM 1490 C CA . PRO A 1 187 ? 11.996 -0.768 12.265 1.00 85.31 187 PRO A CA 1
ATOM 1491 C C . PRO A 1 187 ? 11.285 0.499 11.765 1.00 85.31 187 PRO A C 1
ATOM 1493 O O . PRO A 1 187 ? 11.844 1.586 11.879 1.00 85.31 187 PRO A O 1
ATOM 1496 N N . LYS A 1 188 ? 10.081 0.379 11.199 1.00 85.81 188 LYS A N 1
ATOM 1497 C CA . LYS A 1 188 ? 9.387 1.484 10.524 1.00 85.81 188 LYS A CA 1
ATOM 1498 C C . LYS A 1 188 ? 8.778 2.494 11.502 1.00 85.81 188 LYS A C 1
ATOM 1500 O O . LYS A 1 188 ? 8.743 3.688 11.204 1.00 85.81 188 LYS A O 1
ATOM 1505 N N . ALA A 1 189 ? 8.390 2.037 12.689 1.00 90.88 189 ALA A N 1
ATOM 1506 C CA . ALA A 1 189 ? 8.011 2.877 13.816 1.00 90.88 189 ALA A CA 1
ATOM 1507 C C . ALA A 1 189 ? 8.675 2.388 15.109 1.00 90.88 189 ALA A C 1
ATOM 1509 O O . ALA A 1 189 ? 8.458 1.267 15.562 1.00 90.88 189 ALA A O 1
ATOM 1510 N N . THR A 1 190 ? 9.491 3.247 15.716 1.00 92.81 190 THR A N 1
ATOM 1511 C CA . THR A 1 190 ? 10.164 2.976 17.001 1.00 92.81 190 THR A CA 1
ATOM 1512 C C . THR A 1 190 ? 9.693 3.893 18.127 1.00 92.81 190 THR A C 1
ATOM 1514 O O . THR A 1 190 ? 10.088 3.702 19.272 1.00 92.81 190 THR A O 1
ATOM 1517 N N . ALA A 1 191 ? 8.883 4.901 17.805 1.00 96.19 191 ALA A N 1
ATOM 1518 C CA . ALA A 1 191 ? 8.315 5.865 18.738 1.00 96.19 191 ALA A CA 1
ATOM 1519 C C . ALA A 1 191 ? 7.014 6.440 18.163 1.00 96.19 191 ALA A C 1
ATOM 1521 O O . ALA A 1 191 ? 6.815 6.423 16.943 1.00 96.19 191 ALA A O 1
ATOM 1522 N N . THR A 1 192 ? 6.167 6.968 19.045 1.00 98.31 192 THR A N 1
ATOM 1523 C CA . THR A 1 192 ? 4.954 7.704 18.675 1.00 98.31 192 THR A CA 1
ATOM 1524 C C . THR A 1 192 ? 5.319 9.026 18.009 1.00 98.31 192 THR A C 1
ATOM 1526 O O . THR A 1 192 ? 6.133 9.788 18.532 1.00 98.31 192 THR A O 1
ATOM 1529 N N . GLN A 1 193 ? 4.737 9.281 16.840 1.00 98.12 193 GLN A N 1
ATOM 1530 C CA . GLN A 1 193 ? 4.914 10.506 16.065 1.00 98.12 193 GLN A CA 1
ATOM 1531 C C . GLN A 1 193 ? 3.566 10.970 15.523 1.00 98.12 193 GLN A C 1
ATOM 1533 O O . GLN A 1 193 ? 2.792 10.159 15.005 1.00 98.12 193 GLN A O 1
ATOM 1538 N N . ASP A 1 194 ? 3.341 12.277 15.602 1.00 98.56 194 ASP A N 1
ATOM 1539 C CA . ASP A 1 194 ? 2.097 12.928 15.217 1.00 98.56 194 ASP A CA 1
ATOM 1540 C C . ASP A 1 194 ? 2.334 13.887 14.051 1.00 98.56 194 ASP A C 1
ATOM 1542 O O . ASP A 1 194 ? 3.381 14.534 13.944 1.00 98.56 194 ASP A O 1
ATOM 1546 N N . PHE A 1 195 ? 1.346 13.967 13.167 1.00 98.56 195 PHE A N 1
ATOM 1547 C CA . PHE A 1 195 ? 1.404 14.757 11.949 1.00 98.56 195 PHE A CA 1
ATOM 1548 C C . PHE A 1 195 ? 0.047 15.385 11.645 1.00 98.56 195 PHE A C 1
ATOM 1550 O O . PHE A 1 195 ? -0.993 14.818 11.976 1.00 98.56 195 PHE A O 1
ATOM 1557 N N . VAL A 1 196 ? 0.060 16.518 10.949 1.00 98.44 196 VAL A N 1
ATOM 1558 C CA . VAL A 1 196 ? -1.102 17.007 10.201 1.00 98.44 196 VAL A CA 1
ATOM 1559 C C . VAL A 1 196 ? -1.047 16.420 8.795 1.00 98.44 196 VAL A C 1
ATOM 1561 O O . VAL A 1 196 ? 0.020 16.340 8.177 1.00 98.44 196 VAL A O 1
ATOM 1564 N N . ILE A 1 197 ? -2.205 15.998 8.299 1.00 98.44 197 ILE A N 1
ATOM 1565 C CA . ILE A 1 197 ? -2.382 15.483 6.946 1.00 98.44 197 ILE A CA 1
ATOM 1566 C C . ILE A 1 197 ? -2.519 16.671 5.995 1.00 98.44 197 ILE A C 1
ATOM 1568 O O . ILE A 1 197 ? -3.440 17.478 6.118 1.00 98.44 197 ILE A O 1
ATOM 1572 N N . GLN A 1 198 ? -1.621 16.755 5.019 1.00 97.56 198 GLN A N 1
ATOM 1573 C CA . GLN A 1 198 ? -1.712 17.682 3.898 1.00 97.56 198 GLN A CA 1
ATOM 1574 C C . GLN A 1 198 ? -1.914 16.907 2.600 1.00 97.56 198 GLN A C 1
ATOM 1576 O O . GLN A 1 198 ? -1.424 15.786 2.439 1.00 97.56 198 GLN A O 1
ATOM 1581 N N . ILE A 1 199 ? -2.628 17.522 1.662 1.00 95.50 199 ILE A N 1
ATOM 1582 C CA . ILE A 1 199 ? -2.776 16.998 0.307 1.00 95.50 199 ILE A CA 1
ATOM 1583 C C . ILE A 1 199 ? -1.988 17.903 -0.624 1.00 95.50 199 ILE A C 1
ATOM 1585 O O . ILE A 1 199 ? -2.233 19.108 -0.669 1.00 95.50 199 ILE A O 1
ATOM 1589 N N . ASP A 1 200 ? -1.075 17.302 -1.369 1.00 95.31 200 ASP A N 1
ATOM 1590 C CA . ASP A 1 200 ? -0.262 17.967 -2.380 1.00 95.31 200 ASP A CA 1
ATOM 1591 C C . ASP A 1 200 ? -0.459 17.262 -3.730 1.00 95.31 200 ASP A C 1
ATOM 1593 O O . ASP A 1 200 ? -1.236 16.304 -3.841 1.00 95.31 200 ASP A O 1
ATOM 1597 N N . ASP A 1 201 ? 0.232 17.738 -4.757 1.00 94.44 201 ASP A N 1
ATOM 1598 C CA . ASP A 1 201 ? 0.231 17.164 -6.093 1.00 94.44 201 ASP A CA 1
ATOM 1599 C C . ASP A 1 201 ? 1.629 16.661 -6.475 1.00 94.44 201 ASP A C 1
ATOM 1601 O O . ASP A 1 201 ? 2.641 17.340 -6.300 1.00 94.44 201 ASP A O 1
ATOM 1605 N N . ASP A 1 202 ? 1.676 15.477 -7.074 1.00 93.38 202 ASP A N 1
ATOM 1606 C CA . ASP A 1 202 ? 2.835 14.965 -7.791 1.00 93.38 202 ASP A CA 1
ATOM 1607 C C . ASP A 1 202 ? 2.560 15.012 -9.297 1.00 93.38 202 ASP A C 1
ATOM 1609 O O . ASP A 1 202 ? 1.476 14.660 -9.773 1.00 93.38 202 ASP A O 1
ATOM 1613 N N . SER A 1 203 ? 3.550 15.446 -10.072 1.00 95.69 203 SER A N 1
ATOM 1614 C CA . SER A 1 203 ? 3.426 15.460 -11.526 1.00 95.69 203 SER A CA 1
ATOM 1615 C C . SER A 1 203 ? 3.599 14.044 -12.047 1.00 95.69 203 SER A C 1
ATOM 1617 O O . SER A 1 203 ? 4.642 13.425 -11.842 1.00 95.69 203 SER A O 1
ATOM 1619 N N . ASP A 1 204 ? 2.624 13.552 -12.803 1.00 96.62 204 ASP A N 1
ATOM 1620 C CA . ASP A 1 204 ? 2.830 12.355 -13.600 1.00 96.62 204 ASP A CA 1
ATOM 1621 C C . ASP A 1 204 ? 3.995 12.561 -14.578 1.00 96.62 204 ASP A C 1
ATOM 1623 O O . ASP A 1 204 ? 4.202 13.661 -15.105 1.00 96.62 204 ASP A O 1
ATOM 1627 N N . ASP A 1 205 ? 4.776 11.507 -14.798 1.00 94.50 205 ASP A N 1
ATOM 1628 C CA . ASP A 1 205 ? 5.978 11.539 -15.629 1.00 94.50 205 ASP A CA 1
ATOM 1629 C C . ASP A 1 205 ? 6.002 10.434 -16.701 1.00 94.50 205 ASP A C 1
ATOM 1631 O O . ASP A 1 205 ? 7.015 10.264 -17.392 1.00 94.50 205 ASP A O 1
ATOM 1635 N N . LEU A 1 206 ? 4.913 9.668 -16.857 1.00 96.25 206 LEU A N 1
ATOM 1636 C CA . LEU A 1 206 ? 4.878 8.519 -17.763 1.00 96.25 206 LEU A CA 1
ATOM 1637 C C . LEU A 1 206 ? 3.610 8.434 -18.613 1.00 96.25 206 LEU A C 1
ATOM 1639 O O . LEU A 1 206 ? 3.733 8.373 -19.838 1.00 96.25 206 LEU A O 1
ATOM 1643 N N . LEU A 1 207 ? 2.433 8.357 -17.992 1.00 96.31 207 LEU A N 1
ATOM 1644 C CA . LEU A 1 207 ? 1.159 8.158 -18.689 1.00 96.31 207 LEU A CA 1
ATOM 1645 C C . LEU A 1 207 ? 0.677 9.453 -19.342 1.00 96.31 207 LEU A C 1
ATOM 1647 O O . LEU A 1 207 ? 0.312 9.456 -20.515 1.00 96.31 207 LEU A O 1
ATOM 1651 N N . GLU A 1 208 ? 0.730 10.550 -18.596 1.00 95.56 208 GLU A N 1
ATOM 1652 C CA . GLU A 1 208 ? 0.343 11.885 -19.030 1.00 95.56 208 GLU A CA 1
ATOM 1653 C C . GLU A 1 208 ? 1.264 12.924 -18.368 1.00 95.56 208 GLU A C 1
ATOM 1655 O O . GLU A 1 208 ? 0.887 13.537 -17.370 1.00 95.56 208 GLU A O 1
ATOM 1660 N N . PRO A 1 209 ? 2.489 13.128 -18.895 1.00 95.12 209 PRO A N 1
ATOM 1661 C CA . PRO A 1 209 ? 3.470 14.011 -18.277 1.00 95.12 209 PRO A CA 1
ATOM 1662 C C . PRO A 1 209 ? 2.921 15.409 -17.960 1.00 95.12 209 PRO A C 1
ATOM 1664 O O . PRO A 1 209 ? 2.453 16.115 -18.854 1.00 95.12 209 PRO A O 1
ATOM 1667 N N . GLY A 1 210 ? 3.012 15.814 -16.692 1.00 94.75 210 GLY A N 1
ATOM 1668 C CA . GLY A 1 210 ? 2.490 17.091 -16.190 1.00 94.75 210 GLY A CA 1
ATOM 1669 C C . GLY A 1 210 ? 1.085 17.024 -15.583 1.00 94.75 210 GLY A C 1
ATOM 1670 O O . GLY A 1 210 ? 0.665 17.997 -14.959 1.00 94.75 210 GLY A O 1
ATOM 1671 N N . ALA A 1 211 ? 0.357 15.912 -15.733 1.00 96.19 211 ALA A N 1
ATOM 1672 C CA . ALA A 1 211 ? -0.916 15.720 -15.043 1.00 96.19 211 ALA A CA 1
ATOM 1673 C C . ALA A 1 211 ? -0.700 15.654 -13.523 1.00 96.19 211 ALA A C 1
ATOM 1675 O O . ALA A 1 211 ? 0.191 14.950 -13.051 1.00 96.19 211 ALA A O 1
ATOM 1676 N N . LEU A 1 212 ? -1.525 16.374 -12.762 1.00 96.31 212 LEU A N 1
ATOM 1677 C CA . LEU A 1 212 ? -1.415 16.445 -11.305 1.00 96.31 212 LEU A CA 1
ATOM 1678 C C . LEU A 1 212 ? -2.128 15.257 -10.658 1.00 96.31 212 LEU A C 1
ATOM 1680 O O . LEU A 1 212 ? -3.346 15.096 -10.803 1.00 96.31 212 LEU A O 1
ATOM 1684 N N . ARG A 1 213 ? -1.355 14.425 -9.964 1.00 96.50 213 ARG A N 1
ATOM 1685 C CA . ARG A 1 213 ? -1.822 13.265 -9.204 1.00 96.50 213 ARG A CA 1
ATOM 1686 C C . ARG A 1 213 ? -1.777 13.606 -7.720 1.00 96.50 213 ARG A C 1
ATOM 1688 O O . ARG A 1 213 ? -0.764 14.142 -7.276 1.00 96.50 213 ARG A O 1
ATOM 1695 N N . PRO A 1 214 ? -2.804 13.274 -6.930 1.00 95.88 214 PRO A N 1
ATOM 1696 C CA . PRO A 1 214 ? -2.778 13.599 -5.515 1.00 95.88 214 PRO A CA 1
ATOM 1697 C C . PRO A 1 214 ? -1.683 12.805 -4.793 1.00 95.88 214 PRO A C 1
ATOM 1699 O O . PRO A 1 214 ? -1.362 11.667 -5.155 1.00 95.88 214 PRO A O 1
ATOM 1702 N N . ILE A 1 215 ? -1.121 13.400 -3.749 1.00 95.44 215 ILE A N 1
ATOM 1703 C CA . ILE A 1 215 ? -0.244 12.746 -2.779 1.00 95.44 215 ILE A CA 1
ATOM 1704 C C . ILE A 1 215 ? -0.603 13.228 -1.374 1.00 95.44 215 ILE A C 1
ATOM 1706 O O . ILE A 1 215 ? -1.026 14.367 -1.174 1.00 95.44 215 ILE A O 1
ATOM 1710 N N . THR A 1 216 ? -0.428 12.357 -0.384 1.00 97.19 216 THR A N 1
ATOM 1711 C CA . THR A 1 216 ? -0.556 12.741 1.020 1.00 97.19 216 THR A CA 1
ATOM 1712 C C . THR A 1 216 ? 0.815 13.055 1.606 1.00 97.19 216 THR A C 1
ATOM 1714 O O . THR A 1 216 ? 1.720 12.219 1.593 1.00 97.19 216 THR A O 1
ATOM 1717 N N . VAL A 1 217 ? 0.956 14.252 2.167 1.00 96.88 217 VAL A N 1
ATOM 1718 C CA . VAL A 1 217 ? 2.155 14.709 2.873 1.00 96.88 217 VAL A CA 1
ATOM 1719 C C . VAL A 1 217 ? 1.852 14.762 4.368 1.00 96.88 217 VAL A C 1
ATOM 1721 O O . VAL A 1 217 ? 0.780 15.193 4.784 1.00 96.88 217 VAL A O 1
ATOM 1724 N N . LEU A 1 218 ? 2.799 14.295 5.180 1.00 97.38 218 LEU A N 1
ATOM 1725 C CA . LEU A 1 218 ? 2.696 14.314 6.637 1.00 97.38 218 LEU A CA 1
ATOM 1726 C C . LEU A 1 218 ? 3.628 15.386 7.197 1.00 97.38 218 LEU A C 1
ATOM 1728 O O . LEU A 1 218 ? 4.852 15.241 7.133 1.00 97.38 218 LEU A O 1
ATOM 1732 N N . GLU A 1 219 ? 3.056 16.445 7.759 1.00 97.38 219 GLU A N 1
ATOM 1733 C CA . GLU A 1 219 ? 3.814 17.521 8.400 1.00 97.38 219 GLU A CA 1
ATOM 1734 C C . GLU A 1 219 ? 3.875 17.294 9.911 1.00 97.38 219 GLU A C 1
ATOM 1736 O O . GLU A 1 219 ? 2.820 17.099 10.516 1.00 97.38 219 GLU A O 1
ATOM 1741 N N . PRO A 1 220 ? 5.064 17.302 10.547 1.00 98.00 220 PRO A N 1
ATOM 1742 C CA . PRO A 1 220 ? 5.178 17.067 11.982 1.00 98.00 220 PRO A CA 1
ATOM 1743 C C . PRO A 1 220 ? 4.281 17.999 12.796 1.00 98.00 220 PRO A C 1
ATOM 1745 O O . PRO A 1 220 ? 4.303 19.218 12.621 1.00 98.00 220 PRO A O 1
ATOM 1748 N N . ALA A 1 221 ? 3.526 17.417 13.716 1.00 97.00 221 ALA A N 1
ATOM 1749 C CA . ALA A 1 221 ? 2.610 18.119 14.596 1.00 97.00 221 ALA A CA 1
ATOM 1750 C C . ALA A 1 221 ? 2.624 17.484 15.990 1.00 97.00 221 ALA A C 1
ATOM 1752 O O . ALA A 1 221 ? 3.376 16.550 16.257 1.00 97.00 221 ALA A O 1
ATOM 1753 N N . ASN A 1 222 ? 1.801 18.011 16.893 1.00 94.31 222 ASN A N 1
ATOM 1754 C CA . ASN A 1 222 ? 1.615 17.437 18.220 1.00 94.31 222 ASN A CA 1
ATOM 1755 C C . ASN A 1 222 ? 0.158 17.027 18.396 1.00 94.31 222 ASN A C 1
ATOM 1757 O O . ASN A 1 222 ? -0.743 17.822 18.119 1.00 94.31 222 ASN A O 1
ATOM 1761 N N . GLY A 1 223 ? -0.056 15.834 18.940 1.00 94.38 223 GLY A N 1
ATOM 1762 C CA . GLY A 1 223 ? -1.375 15.355 19.310 1.00 94.38 223 GLY A CA 1
ATOM 1763 C C . GLY A 1 223 ? -2.177 14.800 18.139 1.00 94.38 223 GLY A C 1
ATOM 1764 O O . GLY A 1 223 ? -1.688 14.566 17.034 1.00 94.38 223 GLY A O 1
ATOM 1765 N N . VAL A 1 224 ? -3.447 14.569 18.432 1.00 96.19 224 VAL A N 1
ATOM 1766 C CA . VAL A 1 224 ? -4.387 13.786 17.629 1.00 96.19 224 VAL A CA 1
ATOM 1767 C C . VAL A 1 224 ? -5.671 14.573 17.418 1.00 96.19 224 VAL A C 1
ATOM 1769 O O . VAL A 1 224 ? -5.929 15.535 18.142 1.00 96.19 224 VAL A O 1
ATOM 1772 N N . GLY A 1 225 ? -6.473 14.164 16.442 1.00 95.25 225 GLY A N 1
ATOM 1773 C CA . GLY A 1 225 ? -7.734 14.815 16.116 1.00 95.25 225 GLY A CA 1
ATOM 1774 C C . GLY A 1 225 ? -8.046 14.779 14.624 1.00 95.25 225 GLY A C 1
ATOM 1775 O O . GLY A 1 225 ? -7.327 14.187 13.817 1.00 95.25 225 GLY A O 1
ATOM 1776 N N . ALA A 1 226 ? -9.112 15.482 14.250 1.00 95.75 226 ALA A N 1
ATOM 1777 C CA . ALA A 1 226 ? -9.534 15.622 12.863 1.00 95.75 226 ALA A CA 1
ATOM 1778 C C . ALA A 1 226 ? -8.394 16.136 11.963 1.00 95.75 226 ALA A C 1
ATOM 1780 O O . ALA A 1 226 ? -7.770 17.156 12.259 1.00 95.75 226 ALA A O 1
ATOM 1781 N N . GLY A 1 227 ? -8.133 15.433 10.859 1.00 96.94 227 GLY A N 1
ATOM 1782 C CA . GLY A 1 227 ? -7.060 15.770 9.917 1.00 96.94 227 GLY A CA 1
ATOM 1783 C C . GLY A 1 227 ? -5.644 15.473 10.429 1.00 96.94 227 GLY A C 1
ATOM 1784 O O . GLY A 1 227 ? -4.672 15.906 9.811 1.00 96.94 227 GLY A O 1
ATOM 1785 N N . HIS A 1 228 ? -5.501 14.758 11.550 1.00 98.19 228 HIS A N 1
ATOM 1786 C CA . HIS A 1 228 ? -4.207 14.303 12.054 1.00 98.19 228 HIS A CA 1
ATOM 1787 C C . HIS A 1 228 ? -3.929 12.848 11.685 1.00 98.19 228 HIS A C 1
ATOM 1789 O O . HIS A 1 228 ? -4.826 12.022 11.516 1.00 98.19 228 HIS A O 1
ATOM 1795 N N . TYR A 1 229 ? -2.643 12.530 11.633 1.00 98.69 229 TYR A N 1
ATOM 1796 C CA . TYR A 1 229 ? -2.116 11.191 11.459 1.00 98.69 229 TYR A CA 1
ATOM 1797 C C . TYR A 1 229 ? -1.142 10.897 12.599 1.00 98.69 229 TYR A C 1
ATOM 1799 O O . TYR A 1 229 ? -0.145 11.597 12.767 1.00 98.69 229 TYR A O 1
ATOM 1807 N N . ARG A 1 230 ? -1.402 9.840 13.365 1.00 98.62 230 ARG A N 1
ATOM 1808 C CA . ARG A 1 230 ? -0.481 9.304 14.372 1.00 98.62 230 ARG A CA 1
ATOM 1809 C C . ARG A 1 230 ? 0.073 7.978 13.892 1.00 98.62 230 ARG A C 1
ATOM 1811 O O . ARG A 1 230 ? -0.698 7.099 13.526 1.00 98.62 230 ARG A O 1
ATOM 1818 N N . ILE A 1 231 ? 1.386 7.797 13.987 1.00 98.62 231 ILE A N 1
ATOM 1819 C CA . ILE A 1 231 ? 2.035 6.487 13.867 1.00 98.62 231 ILE A CA 1
ATOM 1820 C C . ILE A 1 231 ? 2.697 6.118 15.186 1.00 98.62 231 ILE A C 1
ATOM 1822 O O . ILE A 1 231 ? 3.395 6.934 15.787 1.00 98.62 231 ILE A O 1
ATOM 1826 N N . THR A 1 232 ? 2.478 4.896 15.658 1.00 98.50 232 THR A N 1
ATOM 1827 C CA . THR A 1 232 ? 3.014 4.440 16.943 1.00 98.50 232 THR A CA 1
ATOM 1828 C C . THR A 1 232 ? 3.192 2.922 16.988 1.00 98.50 232 THR A C 1
ATOM 1830 O O . THR A 1 232 ? 2.382 2.206 16.401 1.00 98.50 232 THR A O 1
ATOM 1833 N N . PRO A 1 233 ? 4.205 2.408 17.712 1.00 97.56 233 PRO A N 1
ATOM 1834 C CA . PRO A 1 233 ? 4.309 0.991 18.052 1.00 97.56 233 PRO A CA 1
ATOM 1835 C C . PRO A 1 233 ? 3.539 0.597 19.319 1.00 97.56 233 PRO A C 1
ATOM 1837 O O . PRO A 1 233 ? 3.608 -0.559 19.743 1.00 97.56 233 PRO A O 1
ATOM 1840 N N . HIS A 1 234 ? 2.826 1.527 19.960 1.00 98.06 234 HIS A N 1
ATOM 1841 C CA . HIS A 1 234 ? 2.203 1.316 21.264 1.00 98.06 234 HIS A CA 1
ATOM 1842 C C . HIS A 1 234 ? 0.673 1.325 21.178 1.00 98.06 234 HIS A C 1
ATOM 1844 O O . HIS A 1 234 ? 0.063 2.316 20.789 1.00 98.06 234 HIS A O 1
ATOM 1850 N N . LEU A 1 235 ? 0.042 0.229 21.619 1.00 98.19 235 LEU A N 1
ATOM 1851 C CA . LEU A 1 235 ? -1.422 0.073 21.620 1.00 98.19 235 LEU A CA 1
ATOM 1852 C C . LEU A 1 235 ? -2.156 1.146 22.438 1.00 98.19 235 LEU A C 1
ATOM 1854 O O . LEU A 1 235 ? -3.264 1.533 22.079 1.00 98.19 235 LEU A O 1
ATOM 1858 N N . GLU A 1 236 ? -1.569 1.609 23.542 1.00 97.62 236 GLU A N 1
ATOM 1859 C CA . GLU A 1 236 ? -2.214 2.621 24.387 1.00 97.62 236 GLU A CA 1
ATOM 1860 C C . GLU A 1 236 ? -2.197 4.004 23.719 1.00 97.62 236 GLU A C 1
ATOM 1862 O O . GLU A 1 236 ? -3.240 4.651 23.669 1.00 97.62 236 GLU A O 1
ATOM 1867 N N . ASP A 1 237 ? -1.073 4.407 23.118 1.00 98.00 237 ASP A N 1
ATOM 1868 C CA . ASP A 1 237 ? -0.958 5.658 22.350 1.00 98.00 237 ASP A CA 1
ATOM 1869 C C . ASP A 1 237 ? -1.821 5.624 21.079 1.00 98.00 237 ASP A C 1
ATOM 1871 O O . ASP A 1 237 ? -2.372 6.645 20.652 1.00 98.00 237 ASP A O 1
ATOM 1875 N N . TRP A 1 238 ? -1.950 4.440 20.469 1.00 98.50 238 TRP A N 1
ATOM 1876 C CA . TRP A 1 238 ? -2.764 4.209 19.277 1.00 98.50 238 TRP A CA 1
ATOM 1877 C C . TRP A 1 238 ? -4.239 4.528 19.535 1.00 98.50 238 TRP A C 1
ATOM 1879 O O . TRP A 1 238 ? -4.875 5.194 18.720 1.00 98.50 238 TRP A O 1
ATOM 1889 N N . LEU A 1 239 ? -4.751 4.123 20.702 1.00 98.25 239 LEU A N 1
ATOM 1890 C CA . LEU A 1 239 ? -6.151 4.293 21.104 1.00 98.25 239 LEU A CA 1
ATOM 1891 C C . LEU A 1 239 ? -6.393 5.514 22.010 1.00 98.25 239 LEU A C 1
ATOM 1893 O O . LEU A 1 239 ? -7.496 5.690 22.532 1.00 98.25 239 LEU A O 1
ATOM 1897 N N . GLU A 1 240 ? -5.373 6.342 22.241 1.00 97.00 240 GLU A N 1
ATOM 1898 C CA . GLU A 1 240 ? -5.456 7.493 23.139 1.00 97.00 240 GLU A CA 1
ATOM 1899 C C . GLU A 1 240 ? -6.478 8.526 22.644 1.00 97.00 240 GLU A C 1
ATOM 1901 O O . GLU A 1 240 ? -6.409 8.975 21.498 1.00 97.00 240 GLU A O 1
ATOM 1906 N N . GLY A 1 241 ? -7.382 8.950 23.534 1.00 94.50 241 GLY A N 1
ATOM 1907 C CA . GLY A 1 241 ? -8.270 10.095 23.304 1.00 94.50 241 GLY A CA 1
ATOM 1908 C C . GLY A 1 241 ? -9.402 9.863 22.300 1.00 94.50 241 GLY A C 1
ATOM 1909 O O . GLY A 1 241 ? -10.036 10.825 21.886 1.00 94.50 241 GLY A O 1
ATOM 1910 N N . ILE A 1 242 ? -9.660 8.616 21.892 1.00 96.19 242 ILE A N 1
ATOM 1911 C CA . ILE A 1 242 ? -10.783 8.297 21.003 1.00 96.19 242 ILE A CA 1
ATOM 1912 C C . ILE A 1 242 ? -12.102 8.437 21.777 1.00 96.19 242 ILE A C 1
ATOM 1914 O O . ILE A 1 242 ? -12.396 7.637 22.668 1.00 96.19 242 ILE A O 1
ATOM 1918 N N . GLU A 1 243 ? -12.901 9.441 21.413 1.00 84.38 243 GLU A N 1
ATOM 1919 C CA . GLU A 1 243 ? -14.194 9.758 22.027 1.00 84.38 243 GLU A CA 1
ATOM 1920 C C . GLU A 1 243 ? -15.317 9.729 20.976 1.00 84.38 243 GLU A C 1
ATOM 1922 O O . GLU A 1 243 ? -15.640 10.731 20.343 1.00 84.38 243 GLU A O 1
ATOM 1927 N N . GLY A 1 244 ? -15.940 8.561 20.794 1.00 83.50 244 GLY A N 1
ATOM 1928 C CA . GLY A 1 244 ? -17.084 8.398 19.889 1.00 83.50 244 GLY A CA 1
ATOM 1929 C C . GLY A 1 244 ? -16.759 8.585 18.399 1.00 83.50 244 GLY A C 1
ATOM 1930 O O . GLY A 1 244 ? -15.604 8.573 17.985 1.00 83.50 244 GLY A O 1
ATOM 1931 N N . GLY A 1 245 ? -17.810 8.721 17.586 1.00 89.94 245 GLY A N 1
ATOM 1932 C CA . GLY A 1 245 ? -17.707 8.797 16.126 1.00 89.94 245 GLY A CA 1
ATOM 1933 C C . GLY A 1 245 ? -17.593 7.429 15.437 1.00 89.94 245 GLY A C 1
ATOM 1934 O O . GLY A 1 245 ? -17.412 6.404 16.099 1.00 89.94 245 GLY A O 1
ATOM 1935 N N . PRO A 1 246 ? -17.756 7.393 14.104 1.00 95.94 246 PRO A N 1
ATOM 1936 C CA . PRO A 1 246 ? -17.557 6.172 13.342 1.00 95.94 246 PRO A CA 1
ATOM 1937 C C . PRO A 1 246 ? -16.085 5.778 13.302 1.00 95.94 246 PRO A C 1
ATOM 1939 O O . PRO A 1 246 ? -15.212 6.621 13.073 1.00 95.94 246 PRO A O 1
ATOM 1942 N N . ILE A 1 247 ? -15.829 4.480 13.449 1.00 98.50 247 ILE A N 1
ATOM 1943 C CA . ILE A 1 247 ? -14.492 3.908 13.318 1.00 98.50 247 ILE A CA 1
ATOM 1944 C C . ILE A 1 247 ? -14.466 2.936 12.140 1.00 98.50 247 ILE A C 1
ATOM 1946 O O . ILE A 1 247 ? -15.305 2.039 12.050 1.00 98.50 247 ILE A O 1
ATOM 1950 N N . LEU A 1 248 ? -13.474 3.068 11.263 1.00 98.81 248 LEU A N 1
ATOM 1951 C CA . LEU A 1 248 ? -13.145 2.049 10.265 1.00 98.81 248 LEU A CA 1
ATOM 1952 C C . LEU A 1 248 ? -11.840 1.381 10.681 1.00 98.81 248 LEU A C 1
ATOM 1954 O O . LEU A 1 248 ? -10.862 2.065 10.976 1.00 98.81 248 LEU A O 1
ATOM 1958 N N . LEU A 1 249 ? -11.838 0.051 10.737 1.00 98.88 249 LEU A N 1
ATOM 1959 C CA . LEU A 1 249 ? -10.669 -0.734 11.120 1.00 98.88 249 LEU A CA 1
ATOM 1960 C C . LEU A 1 249 ? -10.084 -1.420 9.887 1.00 98.88 249 LEU A C 1
ATOM 1962 O O . LEU A 1 249 ? -10.727 -2.275 9.282 1.00 98.88 249 LEU A O 1
ATOM 1966 N N . HIS A 1 250 ? -8.852 -1.079 9.551 1.00 98.88 250 HIS A N 1
ATOM 1967 C CA . HIS A 1 250 ? -8.048 -1.791 8.574 1.00 98.88 250 HIS A CA 1
ATOM 1968 C C . HIS A 1 250 ? -6.948 -2.586 9.285 1.00 98.88 250 HIS A C 1
ATOM 1970 O O . HIS A 1 250 ? -6.316 -2.085 10.218 1.00 98.88 250 HIS A O 1
ATOM 1976 N N . ILE A 1 251 ? -6.760 -3.838 8.869 1.00 98.88 251 ILE A N 1
ATOM 1977 C CA . ILE A 1 251 ? -5.682 -4.709 9.324 1.00 98.88 251 ILE A CA 1
ATOM 1978 C C . ILE A 1 251 ? -5.026 -5.364 8.108 1.00 98.88 251 ILE A C 1
ATOM 1980 O O . ILE A 1 251 ? -5.588 -6.316 7.556 1.00 98.88 251 ILE A O 1
ATOM 1984 N N . ASP A 1 252 ? -3.815 -4.925 7.772 1.00 98.50 252 ASP A N 1
ATOM 1985 C CA . ASP A 1 252 ? -2.894 -5.720 6.967 1.00 98.50 252 ASP A CA 1
ATOM 1986 C C . ASP A 1 252 ? -2.233 -6.756 7.881 1.00 98.50 252 ASP A C 1
ATOM 1988 O O . ASP A 1 252 ? -1.707 -6.464 8.962 1.00 98.50 252 ASP A O 1
ATOM 1992 N N . LEU A 1 253 ? -2.329 -8.023 7.490 1.00 98.44 253 LEU A N 1
ATOM 1993 C CA . LEU A 1 253 ? -1.775 -9.119 8.269 1.00 98.44 253 LEU A CA 1
ATOM 1994 C C . LEU A 1 253 ? -0.241 -9.113 8.287 1.00 98.44 253 LEU A C 1
ATOM 1996 O O . LEU A 1 253 ? 0.344 -9.741 9.180 1.00 98.44 253 LEU A O 1
ATOM 2000 N N . ASP A 1 254 ? 0.419 -8.392 7.379 1.00 95.56 254 ASP A N 1
ATOM 2001 C CA . ASP A 1 254 ? 1.872 -8.237 7.397 1.00 95.56 254 ASP A CA 1
ATOM 2002 C C . ASP A 1 254 ? 2.386 -7.521 8.665 1.00 95.56 254 ASP A C 1
ATOM 2004 O O . ASP A 1 254 ? 3.473 -7.843 9.156 1.00 95.56 254 ASP A O 1
ATOM 2008 N N . PHE A 1 255 ? 1.552 -6.710 9.330 1.00 97.62 255 PHE A N 1
ATOM 2009 C CA . PHE A 1 255 ? 1.830 -6.171 10.663 1.00 97.62 255 PHE A CA 1
ATOM 2010 C C . PHE A 1 255 ? 2.133 -7.280 11.681 1.00 97.62 255 PHE A C 1
ATOM 2012 O O . PHE A 1 255 ? 2.951 -7.119 12.594 1.00 97.62 255 PHE A O 1
ATOM 2019 N N . PHE A 1 256 ? 1.472 -8.435 11.568 1.00 97.75 256 PHE A N 1
ATOM 2020 C CA . PHE A 1 256 ? 1.694 -9.548 12.486 1.00 97.75 256 PHE A CA 1
ATOM 2021 C C . PHE A 1 256 ? 2.872 -10.424 12.079 1.00 97.75 256 PHE A C 1
ATOM 2023 O O . PHE A 1 256 ? 3.564 -10.919 12.970 1.00 97.75 256 PHE A O 1
ATOM 2030 N N . ASN A 1 257 ? 3.113 -10.600 10.780 1.00 96.44 257 ASN A N 1
ATOM 2031 C CA . ASN A 1 257 ? 4.256 -11.331 10.241 1.00 96.44 257 ASN A CA 1
ATOM 2032 C C . ASN A 1 257 ? 4.571 -10.832 8.821 1.00 96.44 257 ASN A C 1
ATOM 2034 O O . ASN A 1 257 ? 3.874 -11.177 7.873 1.00 96.44 257 ASN A O 1
ATOM 2038 N N . ASN A 1 258 ? 5.661 -10.086 8.677 1.00 93.12 258 ASN A N 1
ATOM 2039 C CA . ASN A 1 258 ? 6.197 -9.648 7.395 1.00 93.12 258 ASN A CA 1
ATOM 2040 C C . ASN A 1 258 ? 7.448 -10.473 7.036 1.00 93.12 258 ASN A C 1
ATOM 2042 O O . ASN A 1 258 ? 8.536 -9.940 6.786 1.00 93.12 258 ASN A O 1
ATOM 2046 N N . ARG A 1 259 ? 7.319 -11.811 7.063 1.00 92.75 259 ARG A N 1
ATOM 2047 C CA . ARG A 1 259 ? 8.421 -12.747 6.782 1.00 92.75 259 ARG A CA 1
ATOM 2048 C C . ARG A 1 259 ? 9.078 -12.407 5.460 1.00 92.75 259 ARG A C 1
ATOM 2050 O O . ARG A 1 259 ? 10.303 -12.374 5.380 1.00 92.75 259 ARG A O 1
ATOM 2057 N N . TYR A 1 260 ? 8.264 -12.194 4.433 1.00 89.06 260 TYR A N 1
ATOM 2058 C CA . TYR A 1 260 ? 8.730 -12.083 3.064 1.00 89.06 260 TYR A CA 1
ATOM 2059 C C . TYR A 1 260 ? 9.127 -10.657 2.680 1.00 89.06 260 TYR A C 1
ATOM 2061 O O . TYR A 1 260 ? 10.124 -10.512 1.978 1.00 89.06 260 TYR A O 1
ATOM 2069 N N . ASP A 1 261 ? 8.452 -9.602 3.156 1.00 85.44 261 ASP A N 1
ATOM 2070 C CA . ASP A 1 261 ? 8.701 -8.189 2.776 1.00 85.44 261 ASP A CA 1
ATOM 2071 C C . ASP A 1 261 ? 8.905 -8.014 1.257 1.00 85.44 261 ASP A C 1
ATOM 2073 O O . ASP A 1 261 ? 9.843 -7.351 0.807 1.00 85.44 261 ASP A O 1
ATOM 2077 N N . GLY A 1 262 ? 8.133 -8.755 0.453 1.00 77.06 262 GLY A N 1
ATOM 2078 C CA . GLY A 1 262 ? 8.245 -8.770 -1.005 1.00 77.06 262 GLY A CA 1
ATOM 2079 C C . GLY A 1 262 ? 9.591 -9.246 -1.575 1.00 77.06 262 GLY A C 1
ATOM 2080 O O . GLY A 1 262 ? 9.904 -8.921 -2.721 1.00 77.06 262 GLY A O 1
ATOM 2081 N N . ASP A 1 263 ? 10.419 -9.982 -0.821 1.00 75.25 263 ASP A N 1
ATOM 2082 C CA . ASP A 1 263 ? 11.744 -10.418 -1.284 1.00 75.25 263 ASP A CA 1
ATOM 2083 C C . ASP A 1 263 ? 12.091 -11.880 -0.941 1.00 75.25 263 ASP A C 1
ATOM 2085 O O . ASP A 1 263 ? 11.955 -12.363 0.184 1.00 75.25 263 ASP A O 1
ATOM 2089 N N . SER A 1 264 ? 12.571 -12.593 -1.963 1.00 73.12 264 SER A N 1
ATOM 2090 C CA . SER A 1 264 ? 12.890 -14.022 -1.941 1.00 73.12 264 SER A CA 1
ATOM 2091 C C . SER A 1 264 ? 14.084 -14.376 -1.054 1.00 73.12 264 SER A C 1
ATOM 2093 O O . SER A 1 264 ? 14.193 -15.519 -0.610 1.00 73.12 264 SER A O 1
ATOM 2095 N N . ASP A 1 265 ? 14.959 -13.413 -0.753 1.00 74.19 265 ASP A N 1
ATOM 2096 C CA . ASP A 1 265 ? 16.143 -13.593 0.096 1.00 74.19 265 ASP A CA 1
ATOM 2097 C C . ASP A 1 265 ? 15.830 -13.418 1.595 1.00 74.19 265 ASP A C 1
ATOM 2099 O O . ASP A 1 265 ? 16.740 -13.260 2.417 1.00 74.19 265 ASP A O 1
ATOM 2103 N N . TRP A 1 266 ? 14.550 -13.452 1.981 1.00 79.69 266 TRP A N 1
ATOM 2104 C CA . TRP A 1 266 ? 14.093 -13.200 3.349 1.00 79.69 266 TRP A CA 1
ATOM 2105 C C . TRP A 1 266 ? 14.770 -14.063 4.423 1.00 79.69 266 TRP A C 1
ATOM 2107 O O . TRP A 1 266 ? 14.973 -13.606 5.549 1.00 79.69 266 TRP A O 1
ATOM 2117 N N . ARG A 1 267 ? 15.176 -15.293 4.079 1.00 79.81 267 ARG A N 1
ATOM 2118 C CA . ARG A 1 267 ? 15.844 -16.227 5.004 1.00 79.81 267 ARG A CA 1
ATOM 2119 C C . ARG A 1 267 ? 17.177 -15.708 5.535 1.00 79.81 267 ARG A C 1
ATOM 2121 O O . ARG A 1 267 ? 17.554 -16.049 6.653 1.00 79.81 267 ARG A O 1
ATOM 2128 N N . ASP A 1 268 ? 17.857 -14.881 4.748 1.00 77.25 268 ASP A N 1
ATOM 2129 C CA . ASP A 1 268 ? 19.170 -14.324 5.068 1.00 77.25 268 ASP A CA 1
ATOM 2130 C C . ASP A 1 268 ? 19.086 -12.996 5.839 1.00 77.25 268 ASP A C 1
ATOM 2132 O O . ASP A 1 268 ? 20.117 -12.364 6.088 1.00 77.25 268 ASP A O 1
ATOM 2136 N N . ARG A 1 269 ? 17.882 -12.502 6.157 1.00 75.69 269 ARG A N 1
ATOM 2137 C CA . ARG A 1 269 ? 17.726 -11.193 6.797 1.00 75.69 269 ARG A CA 1
ATOM 2138 C C . ARG A 1 269 ? 18.128 -11.250 8.271 1.00 75.69 269 ARG A C 1
ATOM 2140 O O . ARG A 1 269 ? 17.563 -12.056 9.012 1.00 75.69 269 ARG A O 1
ATOM 2147 N N . PRO A 1 270 ? 19.022 -10.352 8.730 1.00 70.25 270 PRO A N 1
ATOM 2148 C CA . PRO A 1 270 ? 19.420 -10.297 10.136 1.00 70.25 270 PRO A CA 1
ATOM 2149 C C . PRO A 1 270 ? 18.247 -10.018 11.087 1.00 70.25 270 PRO A C 1
ATOM 2151 O O . PRO A 1 270 ? 18.184 -10.593 12.167 1.00 70.25 270 PRO A O 1
ATOM 2154 N N . ALA A 1 271 ? 17.305 -9.168 10.668 1.00 76.69 271 ALA A N 1
ATOM 2155 C CA . ALA A 1 271 ? 16.120 -8.781 11.431 1.00 76.69 271 ALA A CA 1
ATOM 2156 C C . ALA A 1 271 ? 14.841 -9.228 10.705 1.00 76.69 271 ALA A C 1
ATOM 2158 O O . ALA A 1 271 ? 14.056 -8.405 10.239 1.00 76.69 271 ALA A O 1
ATOM 2159 N N . ARG A 1 272 ? 14.663 -10.544 10.537 1.00 83.56 272 ARG A N 1
ATOM 2160 C CA . ARG A 1 272 ? 13.433 -11.093 9.947 1.00 83.56 272 ARG A CA 1
ATOM 2161 C C . ARG A 1 272 ? 12.256 -10.926 10.907 1.00 83.56 272 ARG A C 1
ATOM 2163 O O . ARG A 1 272 ? 12.353 -11.298 12.077 1.00 83.56 272 ARG A O 1
ATOM 2170 N N . HIS A 1 273 ? 11.135 -10.435 10.396 1.00 90.31 273 HIS A N 1
ATOM 2171 C CA . HIS A 1 273 ? 9.876 -10.437 11.128 1.00 90.31 273 HIS A CA 1
ATOM 2172 C C . HIS A 1 273 ? 9.099 -11.714 10.805 1.00 90.31 273 HIS A C 1
ATOM 2174 O O . HIS A 1 273 ? 8.185 -11.722 9.995 1.00 90.31 273 HIS A O 1
ATOM 2180 N N . ASP A 1 274 ? 9.525 -12.823 11.408 1.00 93.94 274 ASP A N 1
ATOM 2181 C CA . ASP A 1 274 ? 8.918 -14.147 11.212 1.00 93.94 274 ASP A CA 1
ATOM 2182 C C . ASP A 1 274 ? 8.544 -14.789 12.560 1.00 93.94 274 ASP A C 1
ATOM 2184 O O . ASP A 1 274 ? 9.171 -15.768 12.982 1.00 93.94 274 ASP A O 1
ATOM 2188 N N . PRO A 1 275 ? 7.591 -14.196 13.304 1.00 96.00 275 PRO A N 1
ATOM 2189 C CA . PRO A 1 275 ? 7.130 -14.755 14.565 1.00 96.00 275 PRO A CA 1
ATOM 2190 C C . PRO A 1 275 ? 6.372 -16.069 14.356 1.00 96.00 275 PRO A C 1
ATOM 2192 O O . PRO A 1 275 ? 5.781 -16.331 13.304 1.00 96.00 275 PRO A O 1
ATOM 2195 N N . SER A 1 276 ? 6.355 -16.894 15.402 1.00 97.19 276 SER A N 1
ATOM 2196 C CA . SER A 1 276 ? 5.572 -18.133 15.413 1.00 97.19 276 SER A CA 1
ATOM 2197 C C . SER A 1 276 ? 4.064 -17.854 15.355 1.00 97.19 276 SER A C 1
ATOM 2199 O O . SER A 1 276 ? 3.605 -16.783 15.752 1.00 97.19 276 SER A O 1
ATOM 2201 N N . LEU A 1 277 ? 3.266 -18.847 14.938 1.00 98.25 277 LEU A N 1
ATOM 2202 C CA . LEU A 1 277 ? 1.803 -18.731 14.973 1.00 98.25 277 LEU A CA 1
ATOM 2203 C C . LEU A 1 277 ? 1.291 -18.381 16.381 1.00 98.25 277 LEU A C 1
ATOM 2205 O O . LEU A 1 277 ? 0.428 -17.524 16.508 1.00 98.25 277 LEU A O 1
ATOM 2209 N N . GLU A 1 278 ? 1.836 -18.990 17.437 1.00 98.44 278 GLU A N 1
ATOM 2210 C CA . GLU A 1 278 ? 1.442 -18.691 18.822 1.00 98.44 278 GLU A CA 1
ATOM 2211 C C . GLU A 1 278 ? 1.650 -17.211 19.170 1.00 98.44 278 GLU A C 1
ATOM 2213 O O . GLU A 1 278 ? 0.762 -16.565 19.727 1.00 98.44 278 GLU A O 1
ATOM 2218 N N . GLU A 1 279 ? 2.796 -16.652 18.786 1.00 98.31 279 GLU A N 1
ATOM 2219 C CA . GLU A 1 279 ? 3.101 -15.241 19.005 1.00 98.31 279 GLU A CA 1
ATOM 2220 C C . GLU A 1 279 ? 2.172 -14.319 18.205 1.00 98.31 279 GLU A C 1
ATOM 2222 O O . GLU A 1 279 ? 1.699 -13.317 18.745 1.00 98.31 279 GLU A O 1
ATOM 2227 N N . ILE A 1 280 ? 1.851 -14.675 16.958 1.00 98.56 280 ILE A N 1
ATOM 2228 C CA . ILE A 1 280 ? 0.884 -13.938 16.134 1.00 98.56 280 ILE A CA 1
ATOM 2229 C C . ILE A 1 280 ? -0.493 -13.926 16.805 1.00 98.56 280 ILE A C 1
ATOM 2231 O O . ILE A 1 280 ? -1.078 -12.860 16.991 1.00 98.56 280 ILE A O 1
ATOM 2235 N N . LEU A 1 281 ? -1.000 -15.088 17.227 1.00 98.69 281 LEU A N 1
ATOM 2236 C CA . LEU A 1 281 ? -2.307 -15.187 17.885 1.00 98.69 281 LEU A CA 1
ATOM 2237 C C . LEU A 1 281 ? -2.337 -14.422 19.216 1.00 98.69 281 LEU A C 1
ATOM 2239 O O . LEU A 1 281 ? -3.343 -13.792 19.542 1.00 98.69 281 LEU A O 1
ATOM 2243 N N . ARG A 1 282 ? -1.223 -14.408 19.958 1.00 98.69 282 ARG A N 1
ATOM 2244 C CA . ARG A 1 282 ? -1.063 -13.592 21.169 1.00 98.69 282 ARG A CA 1
ATOM 2245 C C . ARG A 1 282 ? -1.148 -12.094 20.859 1.00 98.69 282 ARG A C 1
ATOM 2247 O O . ARG A 1 282 ? -1.845 -11.380 21.573 1.00 98.69 282 ARG A O 1
ATOM 2254 N N . ARG A 1 283 ? -0.500 -11.613 19.792 1.00 98.38 283 ARG A N 1
ATOM 2255 C CA . ARG A 1 283 ? -0.586 -10.201 19.360 1.00 98.38 283 ARG A CA 1
ATOM 2256 C C . ARG A 1 283 ? -1.992 -9.821 18.890 1.00 98.38 283 ARG A C 1
ATOM 2258 O O . ARG A 1 283 ? -2.458 -8.724 19.188 1.00 98.38 283 ARG A O 1
ATOM 2265 N N . VAL A 1 284 ? -2.691 -10.730 18.209 1.00 98.69 284 VAL A N 1
ATOM 2266 C CA . VAL A 1 284 ? -4.113 -10.558 17.865 1.00 98.69 284 VAL A CA 1
ATOM 2267 C C . VAL A 1 284 ? -4.966 -10.411 19.131 1.00 98.69 284 VAL A C 1
ATOM 2269 O O . VAL A 1 284 ? -5.825 -9.530 19.200 1.00 98.69 284 VAL A O 1
ATOM 2272 N N . ASP A 1 285 ? -4.710 -11.229 20.156 1.00 98.69 285 ASP A N 1
ATOM 2273 C CA . ASP A 1 285 ? -5.397 -11.124 21.446 1.00 98.69 285 ASP A CA 1
ATOM 2274 C C . ASP A 1 285 ? -5.115 -9.781 22.132 1.00 98.69 285 ASP A C 1
ATOM 2276 O O . ASP A 1 285 ? -6.041 -9.162 22.654 1.00 98.69 285 ASP A O 1
ATOM 2280 N N . GLU A 1 286 ? -3.872 -9.297 22.110 1.00 98.56 286 GLU A N 1
ATOM 2281 C CA . GLU A 1 286 ? -3.498 -7.983 22.651 1.00 98.56 286 GLU A CA 1
ATOM 2282 C C . GLU A 1 286 ? -4.245 -6.840 21.963 1.00 98.56 286 GLU A C 1
ATOM 2284 O O . GLU A 1 286 ? -4.850 -6.014 22.651 1.00 98.56 286 GLU A O 1
ATOM 2289 N N . LEU A 1 287 ? -4.270 -6.833 20.626 1.00 98.62 287 LEU A N 1
ATOM 2290 C CA . LEU A 1 287 ? -4.997 -5.851 19.822 1.00 98.62 287 LEU A CA 1
ATOM 2291 C C . LEU A 1 287 ? -6.493 -5.838 20.178 1.00 98.62 287 LEU A C 1
ATOM 2293 O O . LEU A 1 287 ? -7.052 -4.802 20.545 1.00 98.62 287 LEU A O 1
ATOM 2297 N N . ALA A 1 288 ? -7.145 -7.002 20.128 1.00 98.50 288 ALA A N 1
ATOM 2298 C CA . ALA A 1 288 ? -8.574 -7.110 20.407 1.00 98.50 288 ALA A CA 1
ATOM 2299 C C . ALA A 1 288 ? -8.914 -6.770 21.867 1.00 98.50 288 ALA A C 1
ATOM 2301 O O . ALA A 1 288 ? -9.957 -6.174 22.145 1.00 98.50 288 ALA A O 1
ATOM 2302 N N . ASN A 1 289 ? -8.045 -7.128 22.816 1.00 98.56 289 ASN A N 1
ATOM 2303 C CA . ASN A 1 289 ? -8.212 -6.767 24.220 1.00 98.56 289 ASN A CA 1
ATOM 2304 C C . ASN A 1 289 ? -8.068 -5.258 24.434 1.00 98.56 289 ASN A C 1
ATOM 2306 O O . ASN A 1 289 ? -8.850 -4.700 25.200 1.00 98.56 289 ASN A O 1
ATOM 2310 N N . ALA A 1 290 ? -7.127 -4.593 23.759 1.00 98.31 290 ALA A N 1
ATOM 2311 C CA . ALA A 1 290 ? -6.977 -3.142 23.832 1.00 98.31 290 ALA A CA 1
ATOM 2312 C C . ALA A 1 290 ? -8.250 -2.428 23.343 1.00 98.31 290 ALA A C 1
ATOM 2314 O O . ALA A 1 290 ? -8.819 -1.623 24.084 1.00 98.31 290 ALA A O 1
ATOM 2315 N N . LEU A 1 291 ? -8.775 -2.821 22.175 1.00 98.31 291 LEU A N 1
ATOM 2316 C CA . LEU A 1 291 ? -10.044 -2.307 21.642 1.00 98.31 291 LEU A CA 1
ATOM 2317 C C . LEU A 1 291 ? -11.217 -2.556 22.602 1.00 98.31 291 LEU A C 1
ATOM 2319 O O . LEU A 1 291 ? -12.011 -1.652 22.867 1.00 98.31 291 LEU A O 1
ATOM 2323 N N . ARG A 1 292 ? -11.314 -3.765 23.175 1.00 97.25 292 ARG A N 1
ATOM 2324 C CA . ARG A 1 292 ? -12.382 -4.126 24.122 1.00 97.25 292 ARG A CA 1
ATOM 2325 C C . ARG A 1 292 ? -12.311 -3.326 25.418 1.00 97.25 292 ARG A C 1
ATOM 2327 O O . ARG A 1 292 ? -13.340 -2.852 25.883 1.00 97.25 292 ARG A O 1
ATOM 2334 N N . ARG A 1 293 ? -11.119 -3.159 26.002 1.00 97.12 293 ARG A N 1
ATOM 2335 C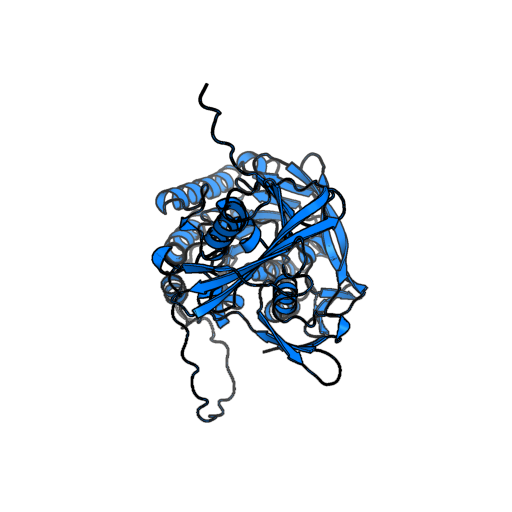 CA . ARG A 1 293 ? -10.923 -2.377 27.238 1.00 97.12 293 ARG A CA 1
ATOM 2336 C C . ARG A 1 293 ? -11.330 -0.917 27.065 1.00 97.12 293 ARG A C 1
ATOM 2338 O O . ARG A 1 293 ? -11.798 -0.312 28.020 1.00 97.12 293 ARG A O 1
ATOM 2345 N N . ARG A 1 294 ? -11.162 -0.376 25.857 1.00 96.06 294 ARG A N 1
ATOM 2346 C CA . ARG A 1 294 ? -11.582 0.981 25.487 1.00 96.06 294 ARG A CA 1
ATOM 2347 C C . ARG A 1 294 ? -13.047 1.064 25.034 1.00 96.06 294 ARG A C 1
ATOM 2349 O O . ARG A 1 294 ? -13.512 2.152 24.734 1.00 96.06 294 ARG A O 1
ATOM 2356 N N . GLY A 1 295 ? -13.774 -0.057 24.988 1.00 95.62 295 GLY A N 1
ATOM 2357 C CA . GLY A 1 295 ? -15.175 -0.094 24.557 1.00 95.62 295 GLY A CA 1
ATOM 2358 C C . GLY A 1 295 ? -15.384 0.224 23.072 1.00 95.62 295 GLY A C 1
ATOM 2359 O O . GLY A 1 295 ? -16.479 0.614 22.689 1.00 95.62 295 GLY A O 1
ATOM 2360 N N . LEU A 1 296 ? -14.355 0.071 22.231 1.00 97.00 296 LEU A N 1
ATOM 2361 C CA . LEU A 1 296 ? -14.386 0.533 20.836 1.00 97.00 296 LEU A CA 1
ATOM 2362 C C . LEU A 1 296 ? -14.950 -0.496 19.848 1.00 97.00 296 LEU A C 1
ATOM 2364 O O . LEU A 1 296 ? -15.290 -0.134 18.728 1.00 97.00 296 LEU A O 1
ATOM 2368 N N . LEU A 1 297 ? -15.067 -1.774 20.233 1.00 95.50 297 LEU A N 1
ATOM 2369 C CA . LEU A 1 297 ? -15.485 -2.845 19.311 1.00 95.50 297 LEU A CA 1
ATOM 2370 C C . LEU A 1 297 ? -16.864 -2.603 18.669 1.00 95.50 297 LEU A C 1
ATOM 2372 O O . LEU A 1 297 ? -17.061 -2.937 17.495 1.00 95.50 297 LEU A O 1
ATOM 2376 N N . ASP A 1 298 ? -17.783 -2.007 19.429 1.00 92.75 298 ASP A N 1
ATOM 2377 C CA . ASP A 1 298 ? -19.146 -1.701 18.982 1.00 92.75 298 ASP A CA 1
ATOM 2378 C C . ASP A 1 298 ? -19.215 -0.420 18.132 1.00 92.75 298 ASP A C 1
ATOM 2380 O O . ASP A 1 298 ? -20.151 -0.256 17.355 1.00 92.75 298 ASP A O 1
ATOM 2384 N N . ALA A 1 299 ? -18.220 0.468 18.246 1.00 94.81 299 ALA A N 1
ATOM 2385 C CA . ALA A 1 299 ? -18.120 1.705 17.465 1.00 94.81 299 ALA A CA 1
ATOM 2386 C C . ALA A 1 299 ? -17.466 1.501 16.086 1.00 94.81 299 ALA A C 1
ATOM 2388 O O . ALA A 1 299 ? -17.547 2.370 15.218 1.00 94.81 299 ALA A O 1
ATOM 2389 N N . ILE A 1 300 ? -16.817 0.354 15.869 1.00 97.81 300 ILE A N 1
ATOM 2390 C CA . ILE A 1 300 ? -16.278 -0.016 14.559 1.00 97.81 300 ILE A CA 1
ATOM 2391 C C . ILE A 1 300 ? -17.446 -0.289 13.605 1.00 97.81 300 ILE A C 1
ATOM 2393 O O . ILE A 1 300 ? -18.296 -1.134 13.866 1.00 97.81 300 ILE A O 1
ATOM 2397 N N . GLU A 1 301 ? -17.506 0.389 12.471 1.00 97.88 301 GLU A N 1
ATOM 2398 C CA . GLU A 1 301 ? -18.613 0.247 11.522 1.00 97.88 301 GLU A CA 1
ATOM 2399 C C . GLU A 1 301 ? -18.258 -0.617 10.308 1.00 97.88 301 GLU A C 1
ATOM 2401 O O . GLU A 1 301 ? -19.135 -1.289 9.764 1.00 97.88 301 GLU A O 1
ATOM 2406 N N . ASP A 1 302 ? -16.982 -0.661 9.923 1.00 98.50 302 ASP A N 1
ATOM 2407 C CA . ASP A 1 302 ? -16.454 -1.489 8.832 1.00 98.50 302 ASP A CA 1
ATOM 2408 C C . ASP A 1 302 ? -15.071 -2.035 9.208 1.00 98.50 302 ASP A C 1
ATOM 2410 O O . ASP A 1 302 ? -14.306 -1.374 9.917 1.00 98.50 302 ASP A O 1
ATOM 2414 N N . VAL A 1 303 ? -14.767 -3.251 8.755 1.00 98.81 303 VAL A N 1
ATOM 2415 C CA . VAL A 1 303 ? -13.499 -3.937 9.018 1.00 98.81 303 VAL A CA 1
ATOM 2416 C C . VAL A 1 303 ? -12.944 -4.505 7.723 1.00 98.81 303 VAL A C 1
ATOM 2418 O O . VAL A 1 303 ? -13.673 -5.167 6.984 1.00 98.81 303 VAL A O 1
ATOM 2421 N N . VAL A 1 304 ? -11.649 -4.326 7.485 1.00 98.88 304 VAL A N 1
ATOM 2422 C CA . VAL A 1 304 ? -10.943 -4.952 6.366 1.00 98.88 304 VAL A CA 1
ATOM 2423 C C . VAL A 1 304 ? -9.758 -5.763 6.875 1.00 98.88 304 VAL A C 1
ATOM 2425 O O . VAL A 1 304 ? -8.977 -5.264 7.680 1.00 98.88 304 VAL A O 1
ATOM 2428 N N . PHE A 1 305 ? -9.649 -7.013 6.418 1.00 98.75 305 PHE A N 1
ATOM 2429 C CA . PHE A 1 305 ? -8.457 -7.850 6.565 1.00 98.75 305 PHE A CA 1
ATOM 2430 C C . PHE A 1 305 ? -7.781 -8.002 5.201 1.00 98.75 305 PHE A C 1
ATOM 2432 O O . PHE A 1 305 ? -8.347 -8.649 4.306 1.00 98.75 305 PHE A O 1
ATOM 2439 N N . ALA A 1 306 ? -6.580 -7.446 5.065 1.00 98.50 306 ALA A N 1
ATOM 2440 C CA . ALA A 1 306 ? -5.716 -7.622 3.908 1.00 98.50 306 ALA A CA 1
ATOM 2441 C C . ALA A 1 306 ? -4.677 -8.721 4.185 1.00 98.50 306 ALA A C 1
ATOM 2443 O O . ALA A 1 306 ? -3.988 -8.711 5.199 1.00 98.50 306 ALA A O 1
ATOM 2444 N N . PHE A 1 307 ? -4.603 -9.727 3.309 1.00 98.06 307 PHE A N 1
ATOM 2445 C CA . PHE A 1 307 ? -3.720 -10.892 3.496 1.00 98.06 307 PHE A CA 1
ATOM 2446 C C . PHE A 1 307 ? -2.338 -10.736 2.853 1.00 98.06 307 PHE A C 1
ATOM 2448 O O . PHE A 1 307 ? -1.494 -11.608 3.046 1.00 98.06 307 PHE A O 1
ATOM 2455 N N . SER A 1 308 ? -2.146 -9.699 2.038 1.00 94.06 308 SER A N 1
ATOM 2456 C CA . SER A 1 308 ? -0.884 -9.286 1.414 1.00 94.06 308 SER A CA 1
ATOM 2457 C C . SER A 1 308 ? 0.033 -10.442 0.970 1.00 94.06 308 SER A C 1
ATOM 2459 O O . SER A 1 308 ? 1.105 -10.663 1.546 1.00 94.06 308 SER A O 1
ATOM 2461 N N . PRO A 1 309 ? -0.361 -11.223 -0.066 1.00 93.88 309 PRO A N 1
ATOM 2462 C CA . PRO A 1 309 ? 0.442 -12.316 -0.602 1.00 93.88 309 PRO A CA 1
ATOM 2463 C C . PRO A 1 309 ? 1.861 -11.873 -0.960 1.00 93.88 309 PRO A C 1
ATOM 2465 O O . PRO A 1 309 ? 2.064 -10.948 -1.745 1.00 93.88 309 PRO A O 1
ATOM 2468 N N . GLY A 1 310 ? 2.847 -12.586 -0.418 1.00 89.69 310 GLY A N 1
ATOM 2469 C CA . GLY A 1 310 ? 4.262 -12.232 -0.539 1.00 89.69 310 GLY A CA 1
ATOM 2470 C C . GLY A 1 310 ? 4.784 -11.260 0.508 1.00 89.69 310 GLY A C 1
ATOM 2471 O O . GLY A 1 310 ? 5.944 -10.858 0.427 1.00 89.69 310 GLY A O 1
ATOM 2472 N N . PHE A 1 311 ? 3.968 -10.962 1.517 1.00 92.69 311 PHE A N 1
ATOM 2473 C CA . PHE A 1 311 ? 4.360 -10.329 2.773 1.00 92.69 311 PHE A CA 1
ATOM 2474 C C . PHE A 1 311 ? 3.969 -11.241 3.941 1.00 92.69 311 PHE A C 1
ATOM 2476 O O . PHE A 1 311 ? 4.859 -11.787 4.604 1.00 92.69 311 PHE A O 1
ATOM 2483 N N . PHE A 1 312 ? 2.667 -11.514 4.101 1.00 96.50 312 PHE A N 1
ATOM 2484 C CA . PHE A 1 312 ? 2.131 -12.383 5.151 1.00 96.50 312 PHE A CA 1
ATOM 2485 C C . PHE A 1 312 ? 2.003 -13.856 4.696 1.00 96.50 312 PHE A C 1
ATOM 2487 O O . PHE A 1 312 ? 1.396 -14.124 3.653 1.00 96.50 312 PHE A O 1
ATOM 2494 N N . PRO A 1 313 ? 2.531 -14.840 5.458 1.00 97.12 313 PRO A N 1
ATOM 2495 C CA . PRO A 1 313 ? 2.579 -16.232 5.008 1.00 97.12 313 PRO A CA 1
ATOM 2496 C C . PRO A 1 313 ? 1.234 -16.933 4.826 1.00 97.12 313 PRO A C 1
ATOM 2498 O O . PRO A 1 313 ? 0.422 -17.033 5.751 1.00 97.12 313 PRO A O 1
ATOM 2501 N N . ALA A 1 314 ? 1.046 -17.510 3.639 1.00 97.75 314 ALA A N 1
ATOM 2502 C CA . ALA A 1 314 ? -0.179 -18.168 3.207 1.00 97.75 314 ALA A CA 1
ATOM 2503 C C . ALA A 1 314 ? -0.596 -19.356 4.069 1.00 97.75 314 ALA A C 1
ATOM 2505 O O . ALA A 1 314 ? -1.790 -19.583 4.277 1.00 97.75 314 ALA A O 1
ATOM 2506 N N . GLU A 1 315 ? 0.354 -20.098 4.638 1.00 98.06 315 GLU A N 1
ATOM 2507 C CA . GLU A 1 315 ? 0.036 -21.204 5.540 1.00 98.06 315 GLU A CA 1
ATOM 2508 C C . GLU A 1 315 ? -0.593 -20.751 6.870 1.00 98.06 315 GLU A C 1
ATOM 2510 O O . GLU A 1 315 ? -1.132 -21.579 7.606 1.00 98.06 315 GLU A O 1
ATOM 2515 N N . LEU A 1 316 ? -0.539 -19.452 7.189 1.00 98.50 316 LEU A N 1
ATOM 2516 C CA . LEU A 1 316 ? -1.083 -18.878 8.421 1.00 98.50 316 LEU A CA 1
ATOM 2517 C C . LEU A 1 316 ? -2.465 -18.236 8.225 1.00 98.50 316 LEU A C 1
ATOM 2519 O O . LEU A 1 316 ? -3.176 -18.045 9.215 1.00 98.50 316 LEU A O 1
ATOM 2523 N N . TRP A 1 317 ? -2.873 -17.962 6.978 1.00 98.38 317 TRP A N 1
ATOM 2524 C CA . TRP A 1 317 ? -4.096 -17.225 6.629 1.00 98.38 317 TRP A CA 1
ATOM 2525 C C . TRP A 1 317 ? -5.339 -17.754 7.351 1.00 98.38 317 TRP A C 1
ATOM 2527 O O . TRP A 1 317 ? -5.998 -17.016 8.079 1.00 98.38 317 TRP A O 1
ATOM 2537 N N . ALA A 1 318 ? -5.616 -19.054 7.230 1.00 98.06 318 ALA A N 1
ATOM 2538 C CA . ALA A 1 318 ? -6.818 -19.671 7.790 1.00 98.06 318 ALA A CA 1
ATOM 2539 C C . ALA A 1 318 ? -6.914 -19.575 9.321 1.00 98.06 318 ALA A C 1
ATOM 2541 O O . ALA A 1 318 ? -7.999 -19.394 9.879 1.00 98.06 318 ALA A O 1
ATOM 2542 N N . SER A 1 319 ? -5.782 -19.753 10.005 1.00 98.25 319 SER A N 1
ATOM 2543 C CA . SER A 1 319 ? -5.723 -19.752 11.468 1.00 98.25 319 SER A CA 1
ATOM 2544 C C . SER A 1 319 ? -5.880 -18.340 12.015 1.00 98.25 319 SER A C 1
ATOM 2546 O O . SER A 1 319 ? -6.652 -18.128 12.951 1.00 98.25 319 SER A O 1
ATOM 2548 N N . VAL A 1 320 ? -5.179 -17.379 11.410 1.00 98.56 320 VAL A N 1
ATOM 2549 C CA . VAL A 1 320 ? -5.198 -15.981 11.845 1.00 98.56 320 VAL A CA 1
ATOM 2550 C C . VAL A 1 320 ? -6.528 -15.317 11.506 1.00 98.56 320 VAL A C 1
ATOM 2552 O O . VAL A 1 320 ? -7.097 -14.689 12.392 1.00 98.56 320 VAL A O 1
ATOM 2555 N N . ASP A 1 321 ? -7.091 -15.546 10.314 1.00 98.50 321 ASP A N 1
ATOM 2556 C CA . ASP A 1 321 ? -8.422 -15.042 9.940 1.00 98.50 321 ASP A CA 1
ATOM 2557 C C . ASP A 1 321 ? -9.493 -15.450 10.953 1.00 98.50 321 ASP A C 1
ATOM 2559 O O . ASP A 1 321 ? -10.207 -14.610 11.504 1.00 98.50 321 ASP A O 1
ATOM 2563 N N . ARG A 1 322 ? -9.580 -16.756 11.239 1.00 97.88 322 ARG A N 1
ATOM 2564 C CA . ARG A 1 322 ? -10.581 -17.302 12.159 1.00 97.88 322 ARG A CA 1
ATOM 2565 C C . ARG A 1 322 ? -10.431 -16.704 13.549 1.00 97.88 322 ARG A C 1
ATOM 2567 O O . ARG A 1 322 ? -11.429 -16.351 14.177 1.00 97.88 322 ARG A O 1
ATOM 2574 N N . HIS A 1 323 ? -9.196 -16.624 14.038 1.00 98.44 323 HIS A N 1
ATOM 2575 C CA . HIS A 1 323 ? -8.912 -16.124 15.376 1.00 98.44 323 HIS A CA 1
ATOM 2576 C C . HIS A 1 323 ? -9.216 -14.631 15.486 1.00 98.44 323 HIS A C 1
ATOM 2578 O O . HIS A 1 323 ? -9.943 -14.220 16.387 1.00 98.44 323 HIS A O 1
ATOM 2584 N N . LEU A 1 324 ? -8.752 -13.830 14.527 1.00 98.12 324 LEU A N 1
ATOM 2585 C CA . LEU A 1 324 ? -8.988 -12.391 14.472 1.00 98.12 324 LEU A CA 1
ATOM 2586 C C . LEU A 1 324 ? -10.484 -12.073 14.355 1.00 98.12 324 LEU A C 1
ATOM 2588 O O . LEU A 1 324 ? -11.012 -11.301 15.158 1.00 98.12 324 LEU A O 1
ATOM 2592 N N . ALA A 1 325 ? -11.201 -12.739 13.444 1.00 97.94 325 ALA A N 1
ATOM 2593 C CA . ALA A 1 325 ? -12.648 -12.587 13.307 1.00 97.94 325 ALA A CA 1
ATOM 2594 C C . ALA A 1 325 ? -13.389 -12.946 14.605 1.00 97.94 325 ALA A C 1
ATOM 2596 O O . ALA A 1 325 ? -14.287 -12.214 15.022 1.00 97.94 325 ALA A O 1
ATOM 2597 N N . ALA A 1 326 ? -13.002 -14.029 15.286 1.00 97.31 326 ALA A N 1
ATOM 2598 C CA . ALA A 1 326 ? -13.605 -14.412 16.561 1.00 97.31 326 ALA A CA 1
ATOM 2599 C C . ALA A 1 326 ? -13.342 -13.370 17.661 1.00 97.31 326 ALA A C 1
ATOM 2601 O O . ALA A 1 326 ? -14.261 -12.992 18.389 1.00 97.31 326 ALA A O 1
ATOM 2602 N N . ARG A 1 327 ? -12.107 -12.868 17.780 1.00 97.69 327 ARG A N 1
ATOM 2603 C CA . ARG A 1 327 ? -11.730 -11.894 18.818 1.00 97.69 327 ARG A CA 1
ATOM 2604 C C . ARG A 1 327 ? -12.364 -10.520 18.627 1.00 97.69 327 ARG A C 1
ATOM 2606 O O . ARG A 1 327 ? -12.638 -9.855 19.629 1.00 97.69 327 ARG A O 1
ATOM 2613 N N . LEU A 1 328 ? -12.627 -10.133 17.382 1.00 97.06 328 LEU A N 1
ATOM 2614 C CA . LEU A 1 328 ? -13.322 -8.894 17.029 1.00 97.06 328 LEU A CA 1
ATOM 2615 C C . LEU A 1 328 ? -14.854 -9.048 16.968 1.00 97.06 328 LEU A C 1
ATOM 2617 O O . LEU A 1 328 ? -15.551 -8.081 16.669 1.00 97.06 328 LEU A O 1
ATOM 2621 N N . GLY A 1 329 ? -15.398 -10.241 17.249 1.00 95.38 329 GLY A N 1
ATOM 2622 C CA . GLY A 1 329 ? -16.846 -10.479 17.220 1.00 95.38 329 GLY A CA 1
ATOM 2623 C C . GLY A 1 329 ? -17.450 -10.384 15.813 1.00 95.38 329 GLY A C 1
ATOM 2624 O O . GLY A 1 329 ? -18.580 -9.939 15.651 1.00 95.38 329 GLY A O 1
ATOM 2625 N N . LEU A 1 330 ? -16.689 -10.771 14.787 1.00 92.06 330 LEU A N 1
ATOM 2626 C CA . LEU A 1 330 ? -17.067 -10.724 13.366 1.00 92.06 330 LEU A CA 1
ATOM 2627 C C . LEU A 1 330 ? -17.567 -12.083 12.838 1.00 92.06 330 LEU A C 1
ATOM 2629 O O . LEU A 1 330 ? -17.691 -12.279 11.630 1.00 92.06 330 LEU A O 1
ATOM 2633 N N . GLY A 1 331 ? -17.809 -13.039 13.739 1.00 73.69 331 GLY A N 1
ATOM 2634 C CA . GLY A 1 331 ? -18.268 -14.387 13.409 1.00 73.69 331 GLY A CA 1
ATOM 2635 C C . GLY A 1 331 ? -19.689 -14.418 12.843 1.00 73.69 331 GLY A C 1
ATOM 2636 O O . GLY A 1 331 ? -20.535 -13.601 13.200 1.00 73.69 331 GLY A O 1
ATOM 2637 N N . MET A 1 332 ? -19.941 -15.388 11.961 1.00 51.44 332 MET A N 1
ATOM 2638 C CA . MET A 1 332 ? -21.263 -15.639 11.392 1.00 51.44 332 MET A CA 1
ATOM 2639 C C . MET A 1 332 ? -22.247 -15.999 12.512 1.00 51.44 332 MET A C 1
ATOM 2641 O O . MET A 1 332 ? -21.996 -16.944 13.260 1.00 51.44 332 MET A O 1
ATOM 2645 N N . THR A 1 333 ? -23.392 -15.318 12.600 1.00 39.50 333 THR A N 1
ATOM 2646 C CA . THR A 1 333 ? -24.584 -16.014 13.086 1.00 39.50 333 THR A CA 1
ATOM 2647 C C . THR A 1 333 ? -24.761 -17.220 12.171 1.00 39.50 333 THR A C 1
ATOM 2649 O O . THR A 1 333 ? -24.777 -17.076 10.948 1.00 39.50 333 THR A O 1
ATOM 2652 N N . GLU A 1 334 ? -24.784 -18.418 12.749 1.00 36.25 334 GLU A N 1
ATOM 2653 C CA . GLU A 1 334 ? -25.139 -19.641 12.040 1.00 36.25 334 GLU A CA 1
ATOM 2654 C C . GLU A 1 334 ? -26.562 -19.491 11.494 1.00 36.25 334 GLU A C 1
ATOM 2656 O O . GLU A 1 334 ? -27.526 -19.877 12.136 1.00 36.25 334 GLU A O 1
ATOM 2661 N N . ASP A 1 335 ? -26.706 -18.879 10.323 1.00 35.09 335 ASP A N 1
ATOM 2662 C CA . ASP A 1 335 ? -27.901 -18.970 9.508 1.00 35.09 335 ASP A CA 1
ATOM 2663 C C . ASP A 1 335 ? -27.557 -18.641 8.051 1.00 35.09 335 ASP A C 1
ATOM 2665 O O . ASP A 1 335 ? -27.262 -17.507 7.677 1.00 35.09 335 ASP A O 1
ATOM 2669 N N . LYS A 1 336 ? -27.674 -19.686 7.221 1.00 34.78 336 LYS A N 1
ATOM 2670 C CA . LYS A 1 336 ? -27.598 -19.713 5.747 1.00 34.78 336 LYS A CA 1
ATOM 2671 C C . LYS A 1 336 ? -26.203 -19.808 5.124 1.00 34.78 336 LYS A C 1
ATOM 2673 O O . LYS A 1 336 ? -25.830 -19.047 4.235 1.00 34.78 336 LYS A O 1
ATOM 2678 N N . ALA A 1 337 ? -25.531 -20.919 5.421 1.00 35.97 337 ALA A N 1
ATOM 2679 C CA . ALA A 1 337 ? -24.673 -21.603 4.453 1.00 35.97 337 ALA A CA 1
ATOM 2680 C C . ALA A 1 337 ? -25.506 -22.116 3.254 1.00 35.97 337 ALA A C 1
ATOM 2682 O O . ALA A 1 337 ? -25.842 -23.292 3.175 1.00 35.97 337 ALA A O 1
ATOM 2683 N N . ASN A 1 338 ? -25.932 -21.208 2.374 1.00 37.72 338 ASN A N 1
ATOM 2684 C CA . ASN A 1 338 ? -26.245 -21.423 0.956 1.00 37.72 338 ASN A CA 1
ATOM 2685 C C . ASN A 1 338 ? -26.948 -20.172 0.430 1.00 37.72 338 ASN A C 1
ATOM 2687 O O . ASN A 1 338 ? -28.176 -20.095 0.480 1.00 37.72 338 ASN A O 1
ATOM 2691 N N . GLN A 1 339 ? -26.162 -19.207 -0.054 1.00 34.09 339 GLN A N 1
ATOM 2692 C CA . GLN A 1 339 ? -26.440 -18.365 -1.227 1.00 34.09 339 GLN A CA 1
ATOM 2693 C C . GLN A 1 339 ? -25.513 -17.144 -1.212 1.00 34.09 339 GLN A C 1
ATOM 2695 O O . GLN A 1 339 ? -25.837 -16.120 -0.624 1.00 34.09 339 GLN A O 1
ATOM 2700 N N . SER A 1 340 ? -24.400 -17.238 -1.938 1.00 32.47 340 SER A N 1
ATOM 2701 C CA . SER A 1 340 ? -23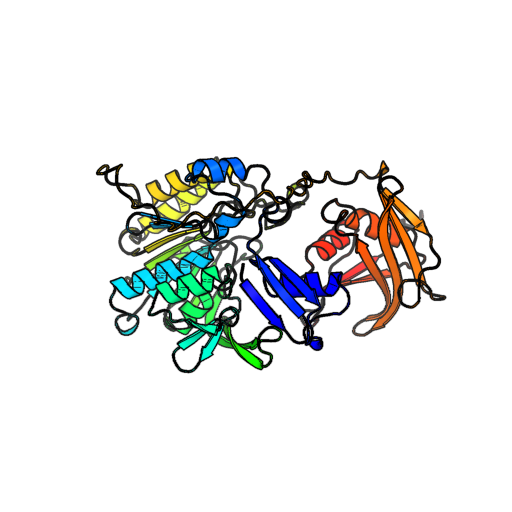.824 -16.067 -2.603 1.00 32.47 340 SER A CA 1
ATOM 2702 C C . SER A 1 340 ? -23.851 -16.332 -4.108 1.00 32.47 340 SER A C 1
ATOM 2704 O O . SER A 1 340 ? -23.491 -17.434 -4.534 1.00 32.47 340 SER A O 1
ATOM 2706 N N . PRO A 1 341 ? -24.332 -15.381 -4.925 1.00 32.78 341 PRO A N 1
ATOM 2707 C CA . PRO A 1 341 ? -24.471 -15.572 -6.357 1.00 32.78 341 PRO A CA 1
ATOM 2708 C C . PRO A 1 341 ? -23.092 -15.522 -7.017 1.00 32.78 341 PRO A C 1
ATOM 2710 O O . PRO A 1 341 ? -22.329 -14.577 -6.832 1.00 32.78 341 PRO A O 1
ATOM 2713 N N . ALA A 1 342 ? -22.781 -16.543 -7.811 1.00 34.88 342 ALA A N 1
ATOM 2714 C CA . ALA A 1 342 ? -21.619 -16.537 -8.686 1.00 34.88 342 ALA A CA 1
ATOM 2715 C C . ALA A 1 342 ? -21.713 -15.380 -9.705 1.00 34.88 342 ALA A C 1
ATOM 2717 O O . ALA A 1 342 ? -22.812 -15.089 -10.198 1.00 34.88 342 ALA A O 1
ATOM 2718 N N . PRO A 1 343 ? -20.589 -14.751 -10.093 1.00 38.75 343 PRO A N 1
ATOM 2719 C CA . PRO A 1 343 ? -20.590 -13.815 -11.204 1.00 38.75 343 PRO A CA 1
ATOM 2720 C C . PRO A 1 343 ? -20.927 -14.574 -12.494 1.00 38.75 343 PRO A C 1
ATOM 2722 O O . PRO A 1 343 ? -20.239 -15.512 -12.896 1.00 38.75 343 PRO A O 1
ATOM 2725 N N . ARG A 1 344 ? -22.022 -14.172 -13.147 1.00 33.62 344 ARG A N 1
ATOM 2726 C CA . ARG A 1 344 ? -22.413 -14.656 -14.476 1.00 33.62 344 ARG A CA 1
ATOM 2727 C C . ARG A 1 344 ? -21.356 -14.239 -15.500 1.00 33.62 344 ARG A C 1
ATOM 2729 O O . ARG A 1 344 ? -21.368 -13.109 -15.977 1.00 33.62 344 ARG A O 1
ATOM 2736 N N . THR A 1 345 ? -20.488 -15.164 -15.892 1.00 34.09 345 THR A N 1
ATOM 2737 C CA . THR A 1 345 ? -19.694 -15.039 -17.116 1.00 34.09 345 THR A CA 1
ATOM 2738 C C . THR A 1 345 ? -20.550 -15.470 -18.305 1.00 34.09 345 THR A C 1
ATOM 2740 O O . THR A 1 345 ? -20.941 -16.627 -18.450 1.00 34.09 345 THR A O 1
ATOM 2743 N N . ALA A 1 346 ? -20.902 -14.505 -19.152 1.00 35.03 346 ALA A N 1
ATOM 2744 C CA . ALA A 1 346 ? -21.577 -14.762 -20.413 1.00 35.03 346 ALA A CA 1
ATOM 2745 C C . ALA A 1 346 ? -20.558 -15.101 -21.512 1.00 35.03 346 ALA A C 1
ATOM 2747 O O . ALA A 1 346 ? -19.588 -14.379 -21.729 1.00 35.03 346 ALA A O 1
ATOM 2748 N N . ASN A 1 347 ? -20.894 -16.158 -22.250 1.00 33.09 347 ASN A N 1
ATOM 2749 C CA . ASN A 1 347 ? -20.447 -16.524 -23.594 1.00 33.09 347 ASN A CA 1
ATOM 2750 C C . ASN A 1 347 ? -19.045 -17.121 -23.760 1.00 33.09 347 ASN A C 1
ATOM 2752 O O . ASN A 1 347 ? -18.057 -16.460 -24.075 1.00 33.09 347 ASN A O 1
ATOM 2756 N N . GLY A 1 348 ? -19.046 -18.455 -23.722 1.00 33.06 348 GLY A N 1
ATOM 2757 C CA . GLY A 1 348 ? -18.031 -19.288 -24.338 1.00 33.06 348 GLY A CA 1
ATOM 2758 C C . GLY A 1 348 ? -17.949 -19.081 -25.852 1.00 33.06 348 GLY A C 1
ATOM 2759 O O . GLY A 1 348 ? -18.934 -19.161 -26.587 1.00 33.06 348 GLY A O 1
ATOM 2760 N N . ARG A 1 349 ? -16.719 -18.891 -26.320 1.00 32.03 349 ARG A N 1
ATOM 2761 C CA . ARG A 1 349 ? -16.285 -19.282 -27.658 1.00 32.03 349 ARG A CA 1
ATOM 2762 C C . ARG A 1 349 ? -14.992 -20.063 -27.499 1.00 32.03 349 ARG A C 1
ATOM 2764 O O . ARG A 1 349 ? -13.958 -19.513 -27.137 1.00 32.03 349 ARG A O 1
ATOM 2771 N N . THR A 1 350 ? -15.087 -21.358 -27.769 1.00 34.88 350 THR A N 1
ATOM 2772 C CA . THR A 1 350 ? -13.963 -22.267 -27.975 1.00 34.88 350 THR A CA 1
ATOM 2773 C C . THR A 1 350 ? -13.019 -21.677 -29.018 1.00 34.88 350 THR A C 1
ATOM 2775 O O . THR A 1 350 ? -13.396 -21.531 -30.184 1.00 34.88 350 THR A O 1
ATOM 2778 N N . ARG A 1 351 ? -11.795 -21.334 -28.606 1.00 32.16 351 ARG A N 1
ATOM 2779 C CA . ARG A 1 351 ? -10.693 -21.049 -29.522 1.00 32.16 351 ARG A CA 1
ATOM 2780 C C . ARG A 1 351 ? -9.518 -21.960 -29.207 1.00 32.16 351 ARG A C 1
ATOM 2782 O O . ARG A 1 351 ? -9.190 -22.217 -28.055 1.00 32.16 351 ARG A O 1
ATOM 2789 N N . ASP A 1 352 ? -8.992 -22.478 -30.300 1.00 33.00 352 ASP A N 1
ATOM 2790 C CA . ASP A 1 352 ? -8.069 -23.588 -30.409 1.00 33.00 352 ASP A CA 1
ATOM 2791 C C . ASP A 1 352 ? -6.680 -23.298 -29.816 1.00 33.00 352 ASP A C 1
ATOM 2793 O O . ASP A 1 352 ? -6.266 -22.152 -29.645 1.00 33.00 352 ASP A O 1
ATOM 2797 N N . LYS A 1 353 ? -5.980 -24.390 -29.515 1.00 38.25 353 LYS A N 1
ATOM 2798 C CA . LYS A 1 353 ? -4.736 -24.524 -28.747 1.00 38.25 353 LYS A CA 1
ATOM 2799 C C . LYS A 1 353 ? -3.617 -23.549 -29.148 1.00 38.25 353 LYS A C 1
ATOM 2801 O O . LYS A 1 353 ? -2.976 -23.722 -30.185 1.00 38.25 353 LYS A O 1
ATOM 2806 N N . THR A 1 354 ? -3.239 -22.658 -28.230 1.00 32.44 354 THR A N 1
ATOM 2807 C CA . THR A 1 354 ? -1.922 -21.999 -28.243 1.00 32.44 354 THR A CA 1
ATOM 2808 C C . THR A 1 354 ? -0.991 -22.725 -27.275 1.00 32.44 354 THR A C 1
ATOM 2810 O O . THR A 1 354 ? -1.302 -22.898 -26.100 1.00 32.44 354 THR A O 1
ATOM 2813 N N . LYS A 1 355 ? 0.148 -23.191 -27.795 1.00 31.86 355 LYS A N 1
ATOM 2814 C CA . LYS A 1 355 ? 1.180 -23.955 -27.080 1.00 31.86 355 LYS A CA 1
ATOM 2815 C C . LYS A 1 355 ? 1.552 -23.291 -25.748 1.00 31.86 355 LYS A C 1
ATOM 2817 O O . LYS A 1 355 ? 2.069 -22.176 -25.740 1.00 31.86 355 LYS A O 1
ATOM 2822 N N . SER A 1 356 ? 1.352 -24.012 -24.645 1.00 30.31 356 SER A N 1
ATOM 2823 C CA . SER A 1 356 ? 1.831 -23.633 -23.317 1.00 30.31 356 SER A CA 1
ATOM 2824 C C . SER A 1 356 ? 3.351 -23.457 -23.347 1.00 30.31 356 SER A C 1
ATOM 2826 O O . SER A 1 356 ? 4.100 -24.417 -23.566 1.00 30.31 356 SER A O 1
ATOM 2828 N N . ARG A 1 357 ? 3.825 -22.230 -23.127 1.00 37.06 357 ARG A N 1
ATOM 2829 C CA . ARG A 1 357 ? 5.214 -21.993 -22.726 1.00 37.06 357 ARG A CA 1
ATOM 2830 C C . ARG A 1 357 ? 5.419 -22.694 -21.382 1.00 37.06 357 ARG A C 1
ATOM 2832 O O . ARG A 1 357 ? 4.662 -22.455 -20.450 1.00 37.06 357 ARG A O 1
ATOM 2839 N N . LYS A 1 358 ? 6.407 -23.591 -21.320 1.00 30.66 358 LYS A N 1
ATOM 2840 C CA . LYS A 1 358 ? 6.827 -24.265 -20.085 1.00 30.66 358 LYS A CA 1
ATOM 2841 C C . LYS A 1 358 ? 7.095 -23.211 -19.009 1.00 30.66 358 LYS A C 1
ATOM 2843 O O . LYS A 1 358 ? 7.910 -22.319 -19.239 1.00 30.66 358 LYS A O 1
ATOM 2848 N N . SER A 1 359 ? 6.419 -23.332 -17.871 1.00 34.81 359 SER A N 1
ATOM 2849 C CA . SER A 1 359 ? 6.725 -22.594 -16.651 1.00 34.81 359 SER A CA 1
ATOM 2850 C C . SER A 1 359 ? 8.182 -22.859 -16.264 1.00 34.81 359 SER A C 1
ATOM 2852 O O . SER A 1 359 ? 8.627 -24.009 -16.210 1.00 34.81 359 SER A O 1
ATOM 2854 N N . SER A 1 360 ? 8.967 -21.798 -16.069 1.00 36.31 360 SER A N 1
ATOM 2855 C CA . SER A 1 360 ? 10.303 -21.932 -15.494 1.00 36.31 360 SER A CA 1
ATOM 2856 C C . SER A 1 360 ? 10.139 -22.225 -14.010 1.00 36.31 360 SER A C 1
ATOM 2858 O O . SER A 1 360 ? 9.626 -21.381 -13.284 1.00 36.31 360 SER A O 1
ATOM 2860 N N . GLY A 1 361 ? 10.526 -23.426 -13.580 1.00 35.22 361 GLY A N 1
ATOM 2861 C CA . GLY A 1 361 ? 10.519 -23.797 -12.168 1.00 35.22 361 GLY A CA 1
ATOM 2862 C C . GLY A 1 361 ? 11.367 -22.853 -11.311 1.00 35.22 361 GLY A C 1
ATOM 2863 O O . GLY A 1 361 ? 12.277 -22.191 -11.816 1.00 35.22 361 GLY A O 1
ATOM 2864 N N . THR A 1 362 ? 11.049 -22.826 -10.018 1.00 43.16 362 THR A N 1
ATOM 2865 C CA . THR A 1 362 ? 11.740 -22.102 -8.946 1.00 43.16 362 THR A CA 1
ATOM 2866 C C . THR A 1 362 ? 13.256 -22.229 -9.105 1.00 43.16 362 THR A C 1
ATOM 2868 O O . THR A 1 362 ? 13.808 -23.332 -9.060 1.00 43.16 362 THR A O 1
ATOM 2871 N N . ARG A 1 363 ? 13.945 -21.115 -9.371 1.00 63.84 363 ARG A N 1
ATOM 2872 C CA . ARG A 1 363 ? 15.389 -21.125 -9.630 1.00 63.84 363 ARG A CA 1
ATOM 2873 C C . ARG A 1 363 ? 16.137 -21.184 -8.308 1.00 63.84 363 ARG A C 1
ATOM 2875 O O . ARG A 1 363 ? 16.087 -20.246 -7.525 1.00 63.84 363 ARG A O 1
ATOM 2882 N N . LEU A 1 364 ? 16.849 -22.281 -8.081 1.00 70.69 364 LEU A N 1
ATOM 2883 C CA . LEU A 1 364 ? 17.678 -22.455 -6.892 1.00 70.69 364 LEU A CA 1
ATOM 2884 C C . LEU A 1 364 ? 18.765 -21.359 -6.803 1.00 70.69 364 LEU A C 1
ATOM 2886 O O . LEU A 1 364 ? 19.302 -20.952 -7.852 1.00 70.69 364 LEU A O 1
ATOM 2890 N N . PRO A 1 365 ? 19.121 -20.909 -5.581 1.00 80.62 365 PRO A N 1
ATOM 2891 C CA . PRO A 1 365 ? 20.285 -20.058 -5.356 1.00 80.62 365 PRO A CA 1
ATOM 2892 C C . PRO A 1 365 ? 21.524 -20.647 -6.035 1.00 80.62 365 PRO A C 1
ATOM 2894 O O . PRO A 1 365 ? 21.707 -21.864 -6.052 1.00 80.62 365 PRO A O 1
ATOM 2897 N N . ALA A 1 366 ? 22.350 -19.797 -6.643 1.00 82.12 366 ALA A N 1
ATOM 2898 C CA . ALA A 1 366 ? 23.622 -20.238 -7.199 1.00 82.12 366 ALA A CA 1
ATOM 2899 C C . ALA A 1 366 ? 24.568 -20.609 -6.051 1.00 82.12 366 ALA A C 1
ATOM 2901 O O . ALA A 1 366 ? 24.739 -19.821 -5.118 1.00 82.12 366 ALA A O 1
ATOM 2902 N N . SER A 1 367 ? 25.181 -21.790 -6.120 1.00 84.12 367 SER A N 1
ATOM 2903 C CA . SER A 1 367 ? 26.282 -22.124 -5.219 1.00 84.12 367 SER A CA 1
ATOM 2904 C C . SER A 1 367 ? 27.540 -21.352 -5.626 1.00 84.12 367 SER A C 1
ATOM 2906 O O . SER A 1 367 ? 27.688 -20.925 -6.774 1.00 84.12 367 SER A O 1
ATOM 2908 N N . GLU A 1 368 ? 28.446 -21.146 -4.670 1.00 88.00 368 GLU A N 1
ATOM 2909 C CA . GLU A 1 368 ? 29.702 -20.435 -4.922 1.00 88.00 368 GLU A CA 1
ATOM 2910 C C . GLU A 1 368 ? 30.587 -21.190 -5.928 1.00 88.00 368 GLU A C 1
ATOM 2912 O O . GLU A 1 368 ? 31.178 -20.562 -6.801 1.00 88.00 368 GLU A O 1
ATOM 2917 N N . ASP A 1 369 ? 30.573 -22.527 -5.886 1.00 90.31 369 ASP A N 1
ATOM 2918 C CA . ASP A 1 369 ? 31.334 -23.403 -6.791 1.00 90.31 369 ASP A CA 1
ATOM 2919 C C . ASP A 1 369 ? 30.849 -23.358 -8.250 1.00 90.31 369 ASP A C 1
ATOM 2921 O O . ASP A 1 369 ? 31.591 -23.680 -9.177 1.00 90.31 369 ASP A O 1
ATOM 2925 N N . GLU A 1 370 ? 29.593 -22.969 -8.477 1.00 91.38 370 GLU A N 1
ATOM 2926 C CA . GLU A 1 370 ? 29.026 -22.838 -9.821 1.00 91.38 370 GLU A CA 1
ATOM 2927 C C . GLU A 1 370 ? 29.313 -21.474 -10.457 1.00 91.38 370 GLU A C 1
ATOM 2929 O O . GLU A 1 370 ? 29.047 -21.291 -11.652 1.00 91.38 370 GLU A O 1
ATOM 2934 N N . LEU A 1 371 ? 29.789 -20.505 -9.673 1.00 95.44 371 LEU A N 1
ATOM 2935 C CA . LEU A 1 371 ? 29.889 -19.107 -10.064 1.00 95.44 371 LEU A CA 1
ATOM 2936 C C . LEU A 1 371 ? 31.347 -18.678 -10.249 1.00 95.44 371 LEU A C 1
ATOM 2938 O O . LEU A 1 371 ? 32.197 -18.879 -9.391 1.00 95.44 371 LEU A O 1
ATOM 2942 N N . GLU A 1 372 ? 31.622 -17.980 -11.346 1.00 96.19 372 GLU A N 1
ATOM 2943 C CA . GLU A 1 372 ? 32.939 -17.422 -11.640 1.00 96.19 372 GLU A CA 1
ATOM 2944 C C . GLU A 1 372 ? 32.817 -15.986 -12.166 1.00 96.19 372 GLU A C 1
ATOM 2946 O O . GLU A 1 372 ? 31.851 -15.625 -12.844 1.00 96.19 372 GLU A O 1
ATOM 2951 N N . ILE A 1 373 ? 33.823 -15.150 -11.885 1.00 96.88 373 ILE A N 1
ATOM 2952 C CA . ILE A 1 373 ? 34.033 -13.898 -12.620 1.00 96.88 373 ILE A CA 1
ATOM 2953 C C . ILE A 1 373 ? 35.349 -13.962 -13.403 1.00 96.88 373 ILE A C 1
ATOM 2955 O O . ILE A 1 373 ? 36.420 -14.179 -12.836 1.00 96.88 373 ILE A O 1
ATOM 2959 N N . VAL A 1 374 ? 35.272 -13.758 -14.716 1.00 97.19 374 VAL A N 1
ATOM 2960 C CA . VAL A 1 374 ? 36.399 -13.871 -15.654 1.00 97.19 374 VAL A CA 1
ATOM 2961 C C . VAL A 1 374 ? 36.782 -12.479 -16.145 1.00 97.19 374 VAL A C 1
ATOM 2963 O O . VAL A 1 374 ? 35.925 -11.746 -16.638 1.00 97.19 374 VAL A O 1
ATOM 2966 N N . GLY A 1 375 ? 38.055 -12.094 -16.017 1.00 96.69 375 GLY A N 1
ATOM 2967 C CA . GLY A 1 375 ? 38.539 -10.777 -16.451 1.00 96.69 375 GLY A CA 1
ATOM 2968 C C . GLY A 1 375 ? 38.343 -10.544 -17.954 1.00 96.69 375 GLY A C 1
ATOM 2969 O O . GLY A 1 375 ? 38.580 -11.430 -18.773 1.00 96.69 375 GLY A O 1
ATOM 2970 N N . THR A 1 376 ? 37.904 -9.344 -18.333 1.00 95.50 376 THR A N 1
ATOM 2971 C CA . THR A 1 376 ? 37.676 -8.950 -19.732 1.00 95.50 376 THR A CA 1
ATOM 2972 C C . THR A 1 376 ? 38.189 -7.540 -19.999 1.00 95.50 376 THR A C 1
ATOM 2974 O O . THR A 1 376 ? 38.363 -6.745 -19.082 1.00 95.50 376 THR A O 1
ATOM 2977 N N . LYS A 1 377 ? 38.375 -7.192 -21.277 1.00 89.94 377 LYS A N 1
ATOM 2978 C CA . LYS A 1 377 ? 38.835 -5.856 -21.690 1.00 89.94 377 LYS A CA 1
ATOM 2979 C C . LYS A 1 377 ? 37.814 -4.733 -21.421 1.00 89.94 377 LYS A C 1
ATOM 2981 O O . LYS A 1 377 ? 38.161 -3.573 -21.581 1.00 89.94 377 LYS A O 1
ATOM 2986 N N . GLY A 1 378 ? 36.568 -5.055 -21.057 1.00 91.50 378 GLY A N 1
ATOM 2987 C CA . GLY A 1 378 ? 35.488 -4.074 -20.925 1.00 91.50 378 GLY A CA 1
ATOM 2988 C C . GLY A 1 378 ? 35.141 -3.358 -22.240 1.00 91.50 378 GLY A C 1
ATOM 2989 O O . GLY A 1 378 ? 35.720 -3.608 -23.298 1.00 91.50 378 GLY A O 1
ATOM 2990 N N . THR A 1 379 ? 34.166 -2.452 -22.189 1.00 86.75 379 THR A N 1
ATOM 2991 C CA . THR A 1 379 ? 33.841 -1.533 -23.300 1.00 86.75 379 THR A CA 1
ATOM 2992 C C . THR A 1 379 ? 33.881 -0.086 -22.816 1.00 86.75 379 THR A C 1
ATOM 2994 O O . THR A 1 379 ? 33.964 0.166 -21.613 1.00 86.75 379 THR A O 1
ATOM 2997 N N . LYS A 1 380 ? 33.802 0.897 -23.725 1.00 85.88 380 LYS A N 1
ATOM 2998 C CA . LYS A 1 380 ? 33.711 2.318 -23.340 1.00 85.88 380 LYS A CA 1
ATOM 2999 C C . LYS A 1 380 ? 32.562 2.516 -22.336 1.00 85.88 380 LYS A C 1
ATOM 3001 O O . LYS A 1 380 ? 31.435 2.112 -22.610 1.00 85.88 380 LYS A O 1
ATOM 3006 N N . GLY A 1 381 ? 32.869 3.079 -21.165 1.00 82.56 381 GLY A N 1
ATOM 3007 C CA . GLY A 1 381 ? 31.916 3.272 -20.061 1.00 82.56 381 GLY A CA 1
ATOM 3008 C C . GLY A 1 381 ? 31.577 2.015 -19.245 1.00 82.56 381 GLY A C 1
ATOM 3009 O O . GLY A 1 381 ? 30.791 2.096 -18.307 1.00 82.56 381 GLY A O 1
ATOM 3010 N N . ARG A 1 382 ? 32.159 0.856 -19.569 1.00 90.12 382 ARG A N 1
ATOM 3011 C CA . ARG A 1 382 ? 31.968 -0.423 -18.867 1.00 90.12 382 ARG A CA 1
ATOM 3012 C C . ARG A 1 382 ? 33.309 -1.125 -18.643 1.00 90.12 382 ARG A C 1
ATOM 3014 O O . ARG A 1 382 ? 33.548 -2.200 -19.190 1.00 90.12 382 ARG A O 1
ATOM 3021 N N . GLY A 1 383 ? 34.215 -0.456 -17.937 1.00 90.31 383 GLY A N 1
ATOM 3022 C CA . GLY A 1 383 ? 35.530 -0.976 -17.566 1.00 90.31 383 GLY A CA 1
ATOM 3023 C C . GLY A 1 383 ? 36.564 -1.042 -18.698 1.00 90.31 383 GLY A C 1
ATOM 3024 O O . GLY A 1 383 ? 37.606 -1.645 -18.510 1.00 90.31 383 GLY A O 1
ATOM 3025 N N . GLY A 1 384 ? 36.303 -0.452 -19.873 1.00 84.69 384 GLY A N 1
ATOM 3026 C CA . GLY A 1 384 ? 37.217 -0.500 -21.029 1.00 84.69 384 GLY A CA 1
ATOM 3027 C C . GLY A 1 384 ? 38.207 0.661 -21.177 1.00 84.69 384 GLY A C 1
ATOM 3028 O O . GLY A 1 384 ? 38.764 0.834 -22.260 1.00 84.69 384 GLY A O 1
ATOM 3029 N N . GLY A 1 385 ? 38.376 1.497 -20.148 1.00 85.69 385 GLY A N 1
ATOM 3030 C CA . GLY A 1 385 ? 39.374 2.579 -20.116 1.00 85.69 385 GLY A CA 1
ATOM 3031 C C . GLY A 1 385 ? 40.682 2.156 -19.437 1.00 85.69 385 GLY A C 1
ATOM 3032 O O . GLY A 1 385 ? 40.742 1.086 -18.845 1.00 85.69 385 GLY A O 1
ATOM 3033 N N . SER A 1 386 ? 41.710 3.017 -19.461 1.00 87.00 386 SER A N 1
ATOM 3034 C CA . SER A 1 386 ? 42.965 2.819 -18.696 1.00 87.00 386 SER A CA 1
ATOM 3035 C C . SER A 1 386 ? 42.728 2.618 -17.198 1.00 87.00 386 SER A C 1
ATOM 3037 O O . SER A 1 386 ? 43.523 1.978 -16.512 1.00 87.00 386 SER A O 1
ATOM 3039 N N . ASP A 1 387 ? 41.615 3.175 -16.721 1.00 92.06 387 ASP A N 1
ATOM 3040 C CA . ASP A 1 387 ? 41.178 3.138 -15.334 1.00 92.06 387 ASP A CA 1
ATOM 3041 C C . ASP A 1 387 ? 39.874 2.367 -15.130 1.00 92.06 387 ASP A C 1
ATOM 3043 O O . ASP A 1 387 ? 39.134 2.603 -14.176 1.00 92.06 387 ASP A O 1
ATOM 3047 N N . GLY A 1 388 ? 39.566 1.479 -16.073 1.00 94.06 388 GLY A N 1
ATOM 3048 C CA . GLY A 1 388 ? 38.433 0.578 -15.998 1.00 94.06 388 GLY A CA 1
ATOM 3049 C C . GLY A 1 388 ? 38.875 -0.852 -15.720 1.00 94.06 388 GLY A C 1
ATOM 3050 O O . GLY A 1 388 ? 39.909 -1.300 -16.211 1.00 94.06 388 GLY A O 1
ATOM 3051 N N . GLU A 1 389 ? 38.059 -1.577 -14.966 1.00 97.75 389 GLU A N 1
ATOM 3052 C CA . GLU A 1 389 ? 38.193 -3.019 -14.771 1.00 97.75 389 GLU A CA 1
ATOM 3053 C C . GLU A 1 389 ? 36.838 -3.667 -15.056 1.00 97.75 389 GLU A C 1
ATOM 3055 O O . GLU A 1 389 ? 35.797 -3.131 -14.674 1.00 97.75 389 GLU A O 1
ATOM 3060 N N . ALA A 1 390 ? 36.813 -4.792 -15.767 1.00 97.06 390 ALA A N 1
ATOM 3061 C CA . ALA A 1 390 ? 35.571 -5.468 -16.125 1.00 97.06 390 ALA A CA 1
ATOM 3062 C C . ALA A 1 390 ? 35.713 -6.981 -16.038 1.00 97.06 390 ALA A C 1
ATOM 3064 O O . ALA A 1 390 ? 36.682 -7.563 -16.528 1.00 97.06 390 ALA A O 1
ATOM 3065 N N . TRP A 1 391 ? 34.675 -7.629 -15.524 1.00 98.31 391 TRP A N 1
ATOM 3066 C CA . TRP A 1 391 ? 34.571 -9.074 -15.456 1.00 98.31 391 TRP A CA 1
ATOM 3067 C C . TRP A 1 391 ? 33.252 -9.556 -16.055 1.00 98.31 391 TRP A C 1
ATOM 3069 O O . TRP A 1 391 ? 32.179 -8.980 -15.848 1.00 98.31 391 TRP A O 1
ATOM 3079 N N . ARG A 1 392 ? 33.330 -10.656 -16.799 1.00 97.12 392 ARG A N 1
ATOM 3080 C CA . ARG A 1 392 ? 32.172 -11.439 -17.218 1.00 97.12 392 ARG A CA 1
ATOM 3081 C C . ARG A 1 392 ? 31.777 -12.349 -16.064 1.00 97.12 392 ARG A C 1
ATOM 3083 O O . ARG A 1 392 ? 32.631 -13.043 -15.531 1.00 97.12 392 ARG A O 1
ATOM 3090 N N . ILE A 1 393 ? 30.497 -12.350 -15.707 1.00 97.38 393 ILE A N 1
ATOM 3091 C CA . ILE A 1 393 ? 29.959 -13.248 -14.682 1.00 97.38 393 ILE A CA 1
ATOM 3092 C C . ILE A 1 393 ? 29.488 -14.517 -15.384 1.00 97.38 393 ILE A C 1
ATOM 3094 O O . ILE A 1 393 ? 28.691 -14.436 -16.329 1.00 97.38 393 ILE A O 1
ATOM 3098 N N . GLU A 1 394 ? 29.960 -15.670 -14.932 1.00 96.38 394 GLU A N 1
ATOM 3099 C CA . GLU A 1 394 ? 29.604 -16.985 -15.448 1.00 96.38 394 GLU A CA 1
ATOM 3100 C C . GLU A 1 394 ? 28.981 -17.837 -14.352 1.00 96.38 394 GLU A C 1
ATOM 3102 O O . GLU A 1 394 ? 29.462 -17.862 -13.229 1.00 96.38 394 GLU A O 1
ATOM 3107 N N . LEU A 1 395 ? 27.896 -18.527 -14.693 1.00 93.06 395 LEU A N 1
ATOM 3108 C CA . LEU A 1 395 ? 27.242 -19.504 -13.840 1.00 93.06 395 LEU A CA 1
ATOM 3109 C C . LEU A 1 395 ? 27.148 -20.816 -14.611 1.00 93.06 395 LEU A C 1
ATOM 3111 O O . LEU A 1 395 ? 26.518 -20.857 -15.674 1.00 93.06 395 LEU A O 1
ATOM 3115 N N . ASN A 1 396 ? 27.767 -21.877 -14.097 1.00 91.25 396 ASN A N 1
ATOM 3116 C CA . ASN A 1 396 ? 27.897 -23.165 -14.782 1.00 91.25 396 ASN A CA 1
ATOM 3117 C C . ASN A 1 396 ? 28.486 -23.012 -16.203 1.00 91.25 396 ASN A C 1
ATOM 3119 O O . ASN A 1 396 ? 27.945 -23.542 -17.177 1.00 91.25 396 ASN A O 1
ATOM 3123 N N . GLY A 1 397 ? 29.536 -22.191 -16.341 1.00 89.88 397 GLY A N 1
ATOM 3124 C CA . GLY A 1 397 ? 30.206 -21.893 -17.618 1.00 89.88 397 GLY A CA 1
ATOM 3125 C C . GLY A 1 397 ? 29.359 -21.112 -18.634 1.00 89.88 397 GLY A C 1
ATOM 3126 O O . GLY A 1 397 ? 29.734 -20.979 -19.800 1.00 89.88 397 GLY A O 1
ATOM 3127 N N . LYS A 1 398 ? 28.181 -20.608 -18.238 1.00 92.12 398 LYS A N 1
ATOM 3128 C CA . LYS A 1 398 ? 27.316 -19.774 -19.083 1.00 92.12 398 LYS A CA 1
ATOM 3129 C C . LYS A 1 398 ? 27.322 -18.341 -18.590 1.00 92.12 398 LYS A C 1
ATOM 3131 O O . LYS A 1 398 ? 27.205 -18.085 -17.397 1.00 92.12 398 LYS A O 1
ATOM 3136 N N . ARG A 1 399 ? 27.362 -17.384 -19.519 1.00 93.12 399 ARG A N 1
ATOM 3137 C CA . ARG A 1 399 ? 27.302 -15.958 -19.180 1.00 93.12 399 ARG A CA 1
ATOM 3138 C C . ARG A 1 399 ? 26.008 -15.634 -18.423 1.00 93.12 399 ARG A C 1
ATOM 3140 O O . ARG A 1 399 ? 24.919 -15.712 -18.989 1.00 93.12 399 ARG A O 1
ATOM 3147 N N . ALA A 1 400 ? 26.154 -15.213 -17.173 1.00 92.31 400 ALA A N 1
ATOM 3148 C CA . ALA A 1 400 ? 25.079 -14.809 -16.273 1.00 92.31 400 ALA A CA 1
ATOM 3149 C C . ALA A 1 400 ? 24.988 -13.284 -16.104 1.00 92.31 400 ALA A C 1
ATOM 3151 O O . ALA A 1 400 ? 23.958 -12.779 -15.663 1.00 92.31 400 ALA A O 1
ATOM 3152 N N . GLY A 1 401 ? 26.034 -12.544 -16.477 1.00 93.44 401 GLY A N 1
ATOM 3153 C CA . GLY A 1 401 ? 26.045 -11.090 -16.364 1.00 93.44 401 GLY A CA 1
ATOM 3154 C C . GLY A 1 401 ? 27.408 -10.465 -16.645 1.00 93.44 401 GLY A C 1
ATOM 3155 O O . GLY A 1 401 ? 28.264 -11.050 -17.320 1.00 93.44 401 GLY A O 1
ATOM 3156 N N . GLN A 1 402 ? 27.599 -9.256 -16.133 1.00 96.69 402 GLN A N 1
ATOM 3157 C CA . GLN A 1 402 ? 28.872 -8.541 -16.102 1.00 96.69 402 GLN A CA 1
ATOM 3158 C C . GLN A 1 402 ? 28.935 -7.630 -14.873 1.00 96.69 402 GLN A C 1
ATOM 3160 O O . GLN A 1 402 ? 27.921 -7.064 -14.463 1.00 96.69 402 GLN A O 1
ATOM 3165 N N . VAL A 1 403 ? 30.132 -7.450 -14.332 1.00 97.56 403 VAL A N 1
ATOM 3166 C CA . VAL A 1 403 ? 30.441 -6.463 -13.292 1.00 97.56 403 VAL A CA 1
ATOM 3167 C C . VAL A 1 403 ? 31.645 -5.656 -13.752 1.00 97.56 403 VAL A C 1
ATOM 3169 O O . VAL A 1 403 ? 32.549 -6.199 -14.384 1.00 97.56 403 VAL A O 1
ATOM 3172 N N . PHE A 1 404 ? 31.648 -4.354 -13.507 1.00 97.81 404 PHE A N 1
ATOM 3173 C CA . PHE A 1 404 ? 32.771 -3.500 -13.873 1.00 97.81 404 PHE A CA 1
ATOM 3174 C C . PHE A 1 404 ? 32.921 -2.332 -12.912 1.00 97.81 404 PHE A C 1
ATOM 3176 O O . PHE A 1 404 ? 31.961 -1.907 -12.269 1.00 97.81 404 PHE A O 1
ATOM 3183 N N . ILE A 1 405 ? 34.136 -1.801 -12.864 1.00 98.31 405 ILE A N 1
ATOM 3184 C CA . ILE A 1 405 ? 34.517 -0.617 -12.112 1.00 98.31 405 ILE A CA 1
ATOM 3185 C C . ILE A 1 405 ? 35.058 0.409 -13.105 1.00 98.31 405 ILE A C 1
ATOM 3187 O O . ILE A 1 405 ? 35.849 0.075 -13.986 1.00 98.31 405 ILE A O 1
ATOM 3191 N N . ASN A 1 406 ? 34.623 1.658 -12.977 1.00 96.69 406 ASN A N 1
ATOM 3192 C CA . ASN A 1 406 ? 35.210 2.790 -13.690 1.00 96.69 406 ASN A CA 1
ATOM 3193 C C . ASN A 1 406 ? 35.658 3.852 -12.688 1.00 96.69 406 ASN A C 1
ATOM 3195 O O . ASN A 1 406 ? 34.964 4.101 -11.705 1.00 96.69 406 ASN A O 1
ATOM 3199 N N . LEU A 1 407 ? 36.746 4.553 -12.991 1.00 96.62 407 LEU A N 1
ATOM 3200 C CA . LEU A 1 407 ? 37.056 5.826 -12.349 1.00 96.62 407 LEU A CA 1
ATOM 3201 C C . LEU A 1 407 ? 36.153 6.922 -12.936 1.00 96.62 407 LEU A C 1
ATOM 3203 O O . LEU A 1 407 ? 36.265 7.251 -14.118 1.00 96.62 407 LEU A O 1
ATOM 3207 N N . ILE A 1 408 ? 35.240 7.455 -12.130 1.00 94.62 408 ILE A N 1
ATOM 3208 C CA . ILE A 1 408 ? 34.309 8.526 -12.512 1.00 94.62 408 ILE A CA 1
ATOM 3209 C C . ILE A 1 408 ? 34.590 9.784 -11.694 1.00 94.62 408 ILE A C 1
ATOM 3211 O O . ILE A 1 408 ? 35.228 9.702 -10.651 1.00 94.62 408 ILE A O 1
ATOM 3215 N N . ASP A 1 409 ? 34.122 10.936 -12.167 1.00 95.00 409 ASP A N 1
ATOM 3216 C CA . ASP A 1 409 ? 34.190 12.208 -11.444 1.00 95.00 409 ASP A CA 1
ATOM 3217 C C . ASP A 1 409 ? 32.773 12.776 -11.324 1.00 95.00 409 ASP A C 1
ATOM 3219 O O . ASP A 1 409 ? 32.207 13.259 -12.308 1.00 95.00 409 ASP A O 1
ATOM 3223 N N . GLN A 1 410 ? 32.149 12.579 -10.161 1.00 87.88 410 GLN A N 1
ATOM 3224 C CA . GLN A 1 410 ? 30.760 12.966 -9.903 1.00 87.88 410 GLN A CA 1
ATOM 3225 C C . GLN A 1 410 ? 30.596 13.503 -8.474 1.00 87.88 410 GLN A C 1
ATOM 3227 O O . GLN A 1 410 ? 31.067 12.861 -7.530 1.00 87.88 410 GLN A O 1
ATOM 3232 N N . PRO A 1 411 ? 29.908 14.645 -8.284 1.00 83.81 411 PRO A N 1
ATOM 3233 C CA . PRO A 1 411 ? 29.492 15.104 -6.961 1.00 83.81 411 PRO A CA 1
ATOM 3234 C C . PRO A 1 411 ? 28.584 14.079 -6.249 1.00 83.81 411 PRO A C 1
ATOM 3236 O O . PRO A 1 411 ? 27.899 13.318 -6.933 1.00 83.81 411 PRO A O 1
ATOM 3239 N N . PRO A 1 412 ? 28.557 14.057 -4.903 1.00 86.75 412 PRO A N 1
ATOM 3240 C CA . PRO A 1 412 ? 29.356 14.888 -3.992 1.00 86.75 412 PRO A CA 1
ATOM 3241 C C . PRO A 1 412 ? 30.793 14.374 -3.777 1.00 86.75 412 PRO A C 1
ATOM 3243 O O . PRO A 1 412 ? 31.607 15.071 -3.181 1.00 86.75 412 PRO A O 1
ATOM 3246 N N . ILE A 1 413 ? 31.124 13.174 -4.263 1.00 92.25 413 ILE A N 1
ATOM 3247 C CA . ILE A 1 413 ? 32.385 12.481 -3.944 1.00 92.25 413 ILE A CA 1
ATOM 3248 C C . ILE A 1 413 ? 33.583 13.000 -4.763 1.00 92.25 413 ILE A C 1
ATOM 3250 O O . ILE A 1 413 ? 34.722 12.936 -4.305 1.00 92.25 413 ILE A O 1
ATOM 3254 N N . GLY A 1 414 ? 33.355 13.516 -5.973 1.00 94.00 414 GLY A N 1
ATOM 3255 C CA . GLY A 1 414 ? 34.417 13.901 -6.910 1.00 94.00 414 GLY A CA 1
ATOM 3256 C C . GLY A 1 414 ? 34.982 12.689 -7.651 1.00 94.00 414 GLY A C 1
ATOM 3257 O O . GLY A 1 414 ? 34.226 11.797 -8.038 1.00 94.00 414 GLY A O 1
ATOM 3258 N N . LYS A 1 415 ? 36.303 12.619 -7.852 1.00 96.75 415 LYS A N 1
ATOM 3259 C CA . LYS A 1 415 ? 36.958 11.532 -8.600 1.00 96.75 415 LYS A CA 1
ATOM 3260 C C . LYS A 1 415 ? 37.106 10.251 -7.765 1.00 96.75 415 LYS A C 1
ATOM 3262 O O . LYS A 1 415 ? 37.894 10.221 -6.825 1.00 96.75 415 LYS A O 1
ATOM 3267 N N . HIS A 1 416 ? 36.408 9.175 -8.129 1.00 97.69 416 HIS A N 1
ATOM 3268 C CA . HIS A 1 416 ? 36.385 7.915 -7.372 1.00 97.69 416 HIS A CA 1
ATOM 3269 C C . HIS A 1 416 ? 36.074 6.681 -8.237 1.00 97.69 416 HIS A C 1
ATOM 3271 O O . HIS A 1 416 ? 35.547 6.787 -9.346 1.00 97.69 416 HIS A O 1
ATOM 3277 N N . ALA A 1 417 ? 36.420 5.489 -7.741 1.00 98.06 417 ALA A N 1
ATOM 3278 C CA . ALA A 1 417 ? 36.086 4.226 -8.395 1.00 98.06 417 ALA A CA 1
ATOM 3279 C C . ALA A 1 417 ? 34.622 3.860 -8.126 1.00 98.06 417 ALA A C 1
ATOM 3281 O O . ALA A 1 417 ? 34.195 3.830 -6.973 1.00 98.06 417 ALA A O 1
ATOM 3282 N N . SER A 1 418 ? 33.859 3.579 -9.180 1.00 97.62 418 SER A N 1
ATOM 3283 C CA . SER A 1 418 ? 32.430 3.273 -9.115 1.00 97.62 418 SER A CA 1
ATOM 3284 C C . SER A 1 418 ? 32.133 1.911 -9.731 1.00 97.62 418 SER A C 1
ATOM 3286 O O . SER A 1 418 ? 32.497 1.665 -10.885 1.00 97.62 418 SER A O 1
ATOM 3288 N N . ILE A 1 419 ? 31.491 1.031 -8.961 1.00 98.19 419 ILE A N 1
ATOM 3289 C CA . ILE A 1 419 ? 31.113 -0.324 -9.371 1.00 98.19 419 ILE A CA 1
ATOM 3290 C C . ILE A 1 419 ? 29.685 -0.364 -9.919 1.00 98.19 419 ILE A C 1
ATOM 3292 O O . ILE A 1 419 ? 28.762 0.245 -9.378 1.00 98.19 419 ILE A O 1
ATOM 3296 N N . GLN A 1 420 ? 29.488 -1.138 -10.983 1.00 96.25 420 GLN A N 1
ATOM 3297 C CA . GLN A 1 420 ? 28.172 -1.459 -11.525 1.00 96.25 420 GLN A CA 1
ATOM 3298 C C . GLN A 1 420 ? 28.099 -2.945 -11.862 1.00 96.25 420 GLN A C 1
ATOM 3300 O O . GLN A 1 420 ? 29.038 -3.516 -12.422 1.00 96.25 420 GLN A O 1
ATOM 3305 N N . ILE A 1 421 ? 26.958 -3.561 -11.564 1.00 95.00 421 ILE A N 1
ATOM 3306 C CA . ILE A 1 421 ? 26.677 -4.961 -11.871 1.00 95.00 421 ILE A CA 1
ATOM 3307 C C . ILE A 1 421 ? 25.392 -5.075 -12.684 1.00 95.00 421 ILE A C 1
ATOM 3309 O O . ILE A 1 421 ? 24.409 -4.387 -12.425 1.00 95.00 421 ILE A O 1
ATOM 3313 N N . TYR A 1 422 ? 25.403 -5.962 -13.674 1.00 90.50 422 TYR A N 1
ATOM 3314 C CA . TYR A 1 422 ? 24.245 -6.282 -14.496 1.00 90.50 422 TYR A CA 1
ATOM 3315 C C . TYR A 1 422 ? 24.127 -7.797 -14.603 1.00 90.50 422 TYR A C 1
ATOM 3317 O O . TYR A 1 422 ? 25.033 -8.458 -15.114 1.00 90.50 422 TYR A O 1
ATOM 3325 N N . LEU A 1 423 ? 23.004 -8.338 -14.139 1.00 90.31 423 LEU A N 1
ATOM 3326 C CA . LEU A 1 423 ? 22.674 -9.755 -14.254 1.00 90.31 423 LEU A CA 1
ATOM 3327 C C . LEU A 1 423 ? 21.601 -9.952 -15.319 1.00 90.31 423 LEU A C 1
ATOM 3329 O O . LEU A 1 423 ? 20.648 -9.176 -15.406 1.00 90.31 423 LEU A O 1
ATOM 3333 N N . ASN A 1 424 ? 21.739 -11.021 -16.098 1.00 86.25 424 ASN A N 1
ATOM 3334 C CA . ASN A 1 424 ? 20.693 -11.472 -17.004 1.00 86.25 424 ASN A CA 1
ATOM 3335 C C . ASN A 1 424 ? 19.437 -11.815 -16.194 1.00 86.25 424 ASN A C 1
ATOM 3337 O O . ASN A 1 424 ? 19.553 -12.369 -15.103 1.00 86.25 424 ASN A O 1
ATOM 3341 N N . LEU A 1 425 ? 18.248 -11.579 -16.754 1.00 74.06 425 LEU A N 1
ATOM 3342 C CA . LEU A 1 425 ? 16.972 -11.867 -16.085 1.00 74.06 425 LEU A CA 1
ATOM 3343 C C . LEU A 1 425 ? 16.880 -13.320 -15.581 1.00 74.06 425 LEU A C 1
ATOM 3345 O O . LEU A 1 425 ? 16.394 -13.574 -14.487 1.00 74.06 425 LEU A O 1
ATOM 3349 N N . ALA A 1 426 ? 17.430 -14.274 -16.344 1.00 79.81 426 ALA A N 1
ATOM 3350 C CA . ALA A 1 426 ? 17.493 -15.693 -15.973 1.00 79.81 426 ALA A CA 1
ATOM 3351 C C . ALA A 1 426 ? 18.337 -15.992 -14.709 1.00 79.81 426 ALA A C 1
ATOM 3353 O O . ALA A 1 426 ? 18.255 -17.081 -14.139 1.00 79.81 426 ALA A O 1
ATOM 3354 N N . SER A 1 427 ? 19.180 -15.042 -14.310 1.00 84.44 427 SER A N 1
ATOM 3355 C CA . SER A 1 427 ? 20.193 -15.163 -13.260 1.00 84.44 427 SER A CA 1
ATOM 3356 C C . SER A 1 427 ? 19.925 -14.245 -12.059 1.00 84.44 427 SER A C 1
ATOM 3358 O O . SER A 1 427 ? 20.628 -14.339 -11.054 1.00 84.44 427 SER A O 1
ATOM 3360 N N . GLN A 1 428 ? 18.930 -13.359 -12.145 1.00 82.31 428 GLN A N 1
ATOM 3361 C CA . GLN A 1 428 ? 18.482 -12.523 -11.027 1.00 82.31 428 GLN A CA 1
ATOM 3362 C C . GLN A 1 428 ? 17.780 -13.377 -9.955 1.00 82.31 428 GLN A C 1
ATOM 3364 O O . GLN A 1 428 ? 17.309 -14.472 -10.253 1.00 82.31 428 GLN A O 1
ATOM 3369 N N . GLY A 1 429 ? 17.780 -12.913 -8.699 1.00 76.62 429 GLY A N 1
ATOM 3370 C CA . GLY A 1 429 ? 17.172 -13.632 -7.565 1.00 76.62 429 GLY A CA 1
ATOM 3371 C C . GLY A 1 429 ? 17.918 -14.895 -7.107 1.00 76.62 429 GLY A C 1
ATOM 3372 O O . GLY A 1 429 ? 17.419 -15.640 -6.279 1.00 76.62 429 GLY A O 1
ATOM 3373 N N . ARG A 1 430 ? 19.119 -15.167 -7.642 1.00 85.88 430 ARG A N 1
ATOM 3374 C CA . ARG A 1 430 ? 19.908 -16.376 -7.324 1.00 85.88 430 ARG A CA 1
ATOM 3375 C C . ARG A 1 430 ? 21.090 -16.120 -6.382 1.00 85.88 430 ARG A C 1
ATOM 3377 O O . ARG A 1 430 ? 22.033 -16.903 -6.377 1.00 85.88 430 ARG A O 1
ATOM 3384 N N . GLY A 1 431 ? 21.118 -14.987 -5.676 1.00 86.44 431 GLY A N 1
ATOM 3385 C CA . GLY A 1 431 ? 22.228 -14.601 -4.784 1.00 86.44 431 GLY A CA 1
ATOM 3386 C C . GLY A 1 431 ? 23.550 -14.206 -5.473 1.00 86.44 431 GLY A C 1
ATOM 3387 O O . GLY A 1 431 ? 24.503 -13.811 -4.802 1.00 86.44 431 GLY A O 1
ATOM 3388 N N . ILE A 1 432 ? 23.616 -14.244 -6.810 1.00 91.69 432 ILE A N 1
ATOM 3389 C CA . ILE A 1 432 ? 24.832 -13.978 -7.607 1.00 91.69 432 ILE A CA 1
ATOM 3390 C C . ILE A 1 432 ? 25.408 -12.580 -7.347 1.00 91.69 432 ILE A C 1
ATOM 3392 O O . ILE A 1 432 ? 26.627 -12.404 -7.293 1.00 91.69 432 ILE A O 1
ATOM 3396 N N . GLY A 1 433 ? 24.532 -11.583 -7.181 1.00 91.75 433 GLY A N 1
ATOM 3397 C CA . GLY A 1 433 ? 24.928 -10.184 -7.026 1.00 91.75 433 GLY A CA 1
ATOM 3398 C C . GLY A 1 433 ? 25.872 -9.964 -5.845 1.00 91.75 433 GLY A C 1
ATOM 3399 O O . GLY A 1 433 ? 26.909 -9.328 -6.013 1.00 91.75 433 GLY A O 1
ATOM 3400 N N . ARG A 1 434 ? 25.564 -10.563 -4.685 1.00 91.75 434 ARG A N 1
ATOM 3401 C CA . ARG A 1 434 ? 26.391 -10.478 -3.469 1.00 91.75 434 ARG A CA 1
ATOM 3402 C C . ARG A 1 434 ? 27.820 -10.957 -3.725 1.00 91.75 434 ARG A C 1
ATOM 3404 O O . ARG A 1 434 ? 28.776 -10.255 -3.409 1.00 91.75 434 ARG A O 1
ATOM 3411 N N . LEU A 1 435 ? 27.957 -12.155 -4.295 1.00 94.25 435 LEU A N 1
ATOM 3412 C CA . LEU A 1 435 ? 29.260 -12.774 -4.546 1.00 94.25 435 LEU A CA 1
ATOM 3413 C C . LEU A 1 435 ? 30.075 -11.947 -5.545 1.00 94.25 435 LEU A C 1
ATOM 3415 O O . LEU A 1 435 ? 31.248 -11.669 -5.312 1.00 94.25 435 LEU A O 1
ATOM 3419 N N . CYS A 1 436 ? 29.432 -11.486 -6.619 1.00 96.38 436 CYS A N 1
ATOM 3420 C CA . CYS A 1 436 ? 30.097 -10.721 -7.667 1.00 96.38 436 CYS A CA 1
ATOM 3421 C C . CYS A 1 436 ? 30.531 -9.322 -7.216 1.00 96.38 436 CYS A C 1
ATOM 3423 O O . CYS A 1 436 ? 31.603 -8.885 -7.628 1.00 96.38 436 CYS A O 1
ATOM 3425 N N . TYR A 1 437 ? 29.750 -8.633 -6.374 1.00 97.00 437 TYR A N 1
ATOM 3426 C CA . TYR A 1 437 ? 30.187 -7.375 -5.758 1.00 97.00 437 TYR A CA 1
ATOM 3427 C C . TYR A 1 437 ? 31.465 -7.586 -4.944 1.00 97.00 437 TYR A C 1
ATOM 3429 O O . TYR A 1 437 ? 32.458 -6.903 -5.186 1.00 97.00 437 TYR A O 1
ATOM 3437 N N . ARG A 1 438 ? 31.460 -8.571 -4.036 1.00 95.75 438 ARG A N 1
ATOM 3438 C CA . ARG A 1 438 ? 32.607 -8.882 -3.173 1.00 95.75 438 ARG A CA 1
ATOM 3439 C C . ARG A 1 438 ? 33.851 -9.211 -3.999 1.00 95.75 438 ARG A C 1
ATOM 3441 O O . ARG A 1 438 ? 34.877 -8.558 -3.848 1.00 95.75 438 ARG A O 1
ATOM 3448 N N . TRP A 1 439 ? 33.746 -10.163 -4.925 1.00 97.31 439 TRP A N 1
ATOM 3449 C CA . TRP A 1 439 ? 34.891 -10.603 -5.722 1.00 97.31 439 TRP A CA 1
ATOM 3450 C C . TRP A 1 439 ? 35.437 -9.516 -6.648 1.00 97.31 439 TRP A C 1
ATOM 3452 O O . TRP A 1 439 ? 36.650 -9.430 -6.828 1.00 97.31 439 TRP A O 1
ATOM 3462 N N . ALA A 1 440 ? 34.572 -8.686 -7.240 1.00 97.69 440 ALA A N 1
ATOM 3463 C CA . ALA A 1 440 ? 35.025 -7.564 -8.056 1.00 97.69 440 ALA A CA 1
ATOM 3464 C C . ALA A 1 440 ? 35.807 -6.548 -7.212 1.00 97.69 440 ALA A C 1
ATOM 3466 O O . ALA A 1 440 ? 36.852 -6.083 -7.654 1.00 97.69 440 ALA A O 1
ATOM 3467 N N . CYS A 1 441 ? 35.357 -6.249 -5.990 1.00 97.75 441 CYS A N 1
ATOM 3468 C CA . CYS A 1 441 ? 36.085 -5.376 -5.070 1.00 97.75 441 CYS A CA 1
ATOM 3469 C C . CYS A 1 441 ? 37.423 -5.974 -4.615 1.00 97.75 441 CYS A C 1
ATOM 3471 O O . CYS A 1 441 ? 38.447 -5.296 -4.635 1.00 97.75 441 CYS A O 1
ATOM 3473 N N . GLU A 1 442 ? 37.443 -7.256 -4.254 1.00 95.94 442 GLU A N 1
ATOM 3474 C CA . GLU A 1 442 ? 38.657 -7.940 -3.795 1.00 95.94 442 GLU A CA 1
ATOM 3475 C C . GLU A 1 442 ? 39.732 -8.008 -4.888 1.00 95.94 442 GLU A C 1
ATOM 3477 O O . GLU A 1 442 ? 40.908 -7.768 -4.601 1.00 95.94 442 GLU A O 1
ATOM 3482 N N . ARG A 1 443 ? 39.328 -8.290 -6.136 1.00 96.94 443 ARG A N 1
ATOM 3483 C CA . ARG A 1 443 ? 40.219 -8.407 -7.307 1.00 96.94 443 ARG A CA 1
ATOM 3484 C C . ARG A 1 443 ? 40.561 -7.074 -7.968 1.00 96.94 443 ARG A C 1
ATOM 3486 O O . ARG A 1 443 ? 41.470 -7.032 -8.792 1.00 96.94 443 ARG A O 1
ATOM 3493 N N . SER A 1 444 ? 39.816 -6.024 -7.649 1.00 97.12 444 SER A N 1
ATOM 3494 C CA . SER A 1 444 ? 40.060 -4.668 -8.127 1.00 97.12 444 SER A CA 1
ATOM 3495 C C . SER A 1 444 ? 41.365 -4.116 -7.571 1.00 97.12 444 SER A C 1
ATOM 3497 O O . SER A 1 444 ? 41.771 -4.455 -6.458 1.00 97.12 444 SER A O 1
ATOM 3499 N N . ARG A 1 445 ? 42.002 -3.213 -8.317 1.00 96.25 445 ARG A N 1
ATOM 3500 C CA . ARG A 1 445 ? 43.171 -2.448 -7.849 1.00 96.25 445 ARG A CA 1
ATOM 3501 C C . ARG A 1 445 ? 42.823 -1.291 -6.903 1.00 96.25 445 ARG A C 1
ATOM 3503 O O . ARG A 1 445 ? 43.726 -0.641 -6.386 1.00 96.25 445 ARG A O 1
ATOM 3510 N N . TYR A 1 446 ? 41.541 -0.979 -6.724 1.00 97.56 446 TYR A N 1
ATOM 3511 C CA . TYR A 1 446 ? 41.083 0.144 -5.907 1.00 97.56 446 TYR A CA 1
ATOM 3512 C C . TYR A 1 446 ? 40.871 -0.269 -4.445 1.00 97.56 446 TYR A C 1
ATOM 3514 O O . TYR A 1 446 ? 40.343 -1.342 -4.158 1.00 97.56 446 TYR A O 1
ATOM 3522 N N . ASP A 1 447 ? 41.257 0.605 -3.514 1.00 97.50 447 ASP A N 1
ATOM 3523 C CA . ASP A 1 447 ? 41.055 0.390 -2.071 1.00 97.50 447 ASP A CA 1
ATOM 3524 C C . ASP A 1 447 ? 39.712 0.923 -1.564 1.00 97.50 447 ASP A C 1
ATOM 3526 O O . ASP A 1 447 ? 39.221 0.479 -0.527 1.00 97.50 447 ASP A O 1
ATOM 3530 N N . VAL A 1 448 ? 39.122 1.873 -2.293 1.00 97.69 448 VAL A N 1
ATOM 3531 C CA . VAL A 1 448 ? 37.825 2.480 -1.988 1.00 97.69 448 VAL A CA 1
ATOM 3532 C C . VAL A 1 448 ? 36.981 2.460 -3.252 1.00 97.69 448 VAL A C 1
ATOM 3534 O O . VAL A 1 448 ? 37.395 2.994 -4.284 1.00 97.69 448 VAL A O 1
ATOM 3537 N N . ILE A 1 449 ? 35.811 1.828 -3.176 1.00 98.38 449 ILE A N 1
ATOM 3538 C CA . ILE A 1 449 ? 34.906 1.622 -4.309 1.00 98.38 449 ILE A CA 1
ATOM 3539 C C . ILE A 1 449 ? 33.499 2.036 -3.885 1.00 98.38 449 ILE A C 1
ATOM 3541 O O . ILE A 1 449 ? 33.010 1.594 -2.851 1.00 98.38 449 ILE A O 1
ATOM 3545 N N . TYR A 1 450 ? 32.835 2.854 -4.695 1.00 97.94 450 TYR A N 1
ATOM 3546 C CA . TYR A 1 450 ? 31.468 3.308 -4.454 1.00 97.94 450 TYR A CA 1
ATOM 3547 C C . TYR A 1 450 ? 30.475 2.582 -5.360 1.00 97.94 450 TYR A C 1
ATOM 3549 O O . TYR A 1 450 ? 30.759 2.317 -6.525 1.00 97.94 450 TYR A O 1
ATOM 3557 N N . ALA A 1 451 ? 29.285 2.299 -4.849 1.00 96.94 451 ALA A N 1
ATOM 3558 C CA . ALA A 1 451 ? 28.139 1.845 -5.616 1.00 96.94 451 ALA A CA 1
ATOM 3559 C C . ALA A 1 451 ? 27.072 2.945 -5.603 1.00 96.94 451 ALA A C 1
ATOM 3561 O O . ALA A 1 451 ? 26.613 3.366 -4.542 1.00 96.94 451 ALA A O 1
ATOM 3562 N N . HIS A 1 452 ? 26.681 3.390 -6.797 1.00 93.44 452 HIS A N 1
ATOM 3563 C CA . HIS A 1 452 ? 25.611 4.367 -7.001 1.00 93.44 452 HIS A CA 1
ATOM 3564 C C . HIS A 1 452 ? 24.379 3.637 -7.515 1.00 93.44 452 HIS A C 1
ATOM 3566 O O . HIS A 1 452 ? 24.448 2.959 -8.545 1.00 93.44 452 HIS A O 1
ATOM 3572 N N . MET A 1 453 ? 23.254 3.755 -6.819 1.00 90.62 453 MET A N 1
ATOM 3573 C CA . MET A 1 453 ? 22.024 3.059 -7.195 1.00 90.62 453 MET A CA 1
ATOM 3574 C C . MET A 1 453 ? 20.778 3.891 -6.904 1.00 90.62 453 MET A C 1
ATOM 3576 O O . MET A 1 453 ? 20.781 4.790 -6.068 1.00 90.62 453 MET A O 1
ATOM 3580 N N . GLN A 1 454 ? 19.685 3.604 -7.607 1.00 82.44 454 GLN A N 1
ATOM 3581 C CA . GLN A 1 454 ? 18.391 4.205 -7.285 1.00 82.44 454 GLN A CA 1
ATOM 3582 C C . GLN A 1 454 ? 17.928 3.726 -5.904 1.00 82.44 454 GLN A C 1
ATOM 3584 O O . GLN A 1 454 ? 18.150 2.567 -5.557 1.00 82.44 454 GLN A O 1
ATOM 3589 N N . LYS A 1 455 ? 17.261 4.594 -5.132 1.00 78.38 455 LYS A N 1
ATOM 3590 C CA . LYS A 1 455 ? 16.717 4.227 -3.811 1.00 78.38 455 LYS A CA 1
ATOM 3591 C C . LYS A 1 455 ? 15.697 3.082 -3.897 1.00 78.38 455 LYS A C 1
ATOM 3593 O O . LYS A 1 455 ? 15.640 2.268 -2.984 1.00 78.38 455 LYS A O 1
ATOM 3598 N N . SER A 1 456 ? 14.969 2.982 -5.014 1.00 76.44 456 SER A N 1
ATOM 3599 C CA . SER A 1 456 ? 14.044 1.882 -5.320 1.00 76.44 456 SER A CA 1
ATOM 3600 C C . SER A 1 456 ? 14.740 0.553 -5.631 1.00 76.44 456 SER A C 1
ATOM 3602 O O . SER A 1 456 ? 14.120 -0.503 -5.533 1.00 76.44 456 SER A O 1
ATOM 3604 N N . ASN A 1 457 ? 16.041 0.551 -5.953 1.00 80.81 457 ASN A N 1
ATOM 3605 C CA . ASN A 1 457 ? 16.781 -0.673 -6.264 1.00 80.81 457 ASN A CA 1
ATOM 3606 C C . ASN A 1 457 ? 17.264 -1.384 -4.987 1.00 80.81 457 ASN A C 1
ATOM 3608 O O . ASN A 1 457 ? 18.462 -1.517 -4.713 1.00 80.81 457 ASN A O 1
ATOM 3612 N N . VAL A 1 458 ? 16.291 -1.859 -4.211 1.00 80.06 458 VAL A N 1
ATOM 3613 C CA . VAL A 1 458 ? 16.493 -2.548 -2.933 1.00 80.06 458 VAL A CA 1
ATOM 3614 C C . VAL A 1 458 ? 17.342 -3.812 -3.111 1.00 80.06 458 VAL A C 1
ATOM 3616 O O . VAL A 1 458 ? 18.216 -4.088 -2.290 1.00 80.06 458 VAL A O 1
ATOM 3619 N N . ALA A 1 459 ? 17.164 -4.544 -4.214 1.00 79.00 459 ALA A N 1
ATOM 3620 C CA . ALA A 1 459 ? 17.907 -5.774 -4.486 1.00 79.00 459 ALA A CA 1
ATOM 3621 C C . ALA A 1 459 ? 19.419 -5.530 -4.653 1.00 79.00 459 ALA A C 1
ATOM 3623 O O . ALA A 1 459 ? 20.231 -6.226 -4.040 1.00 79.00 459 ALA A O 1
ATOM 3624 N N . SER A 1 460 ? 19.825 -4.532 -5.450 1.00 84.44 460 SER A N 1
ATOM 3625 C CA . SER A 1 460 ? 21.249 -4.191 -5.591 1.00 84.44 460 SER A CA 1
ATOM 3626 C C . SER A 1 460 ? 21.834 -3.606 -4.307 1.00 84.44 460 SER A C 1
ATOM 3628 O O . SER A 1 460 ? 22.969 -3.940 -3.974 1.00 84.44 460 SER A O 1
ATOM 3630 N N . ALA A 1 461 ? 21.062 -2.803 -3.567 1.00 87.94 461 ALA A N 1
ATOM 3631 C CA . ALA A 1 461 ? 21.481 -2.250 -2.279 1.00 87.94 461 ALA A CA 1
ATOM 3632 C C . ALA A 1 461 ? 21.806 -3.348 -1.268 1.00 87.94 461 ALA A C 1
ATOM 3634 O O . ALA A 1 461 ? 22.903 -3.377 -0.714 1.00 87.94 461 ALA A O 1
ATOM 3635 N N . ARG A 1 462 ? 20.890 -4.305 -1.104 1.00 82.19 462 ARG A N 1
ATOM 3636 C CA . ARG A 1 462 ? 21.073 -5.461 -0.219 1.00 82.19 462 ARG A CA 1
ATOM 3637 C C . ARG A 1 462 ? 22.250 -6.331 -0.672 1.00 82.19 462 ARG A C 1
ATOM 3639 O O . ARG A 1 462 ? 23.045 -6.778 0.150 1.00 82.19 462 ARG A O 1
ATOM 3646 N N . ALA A 1 463 ? 22.407 -6.557 -1.979 1.00 89.50 463 ALA A N 1
ATOM 3647 C CA . ALA A 1 463 ? 23.537 -7.321 -2.510 1.00 89.50 463 ALA A CA 1
ATOM 3648 C C . ALA A 1 463 ? 24.892 -6.644 -2.236 1.00 89.50 463 ALA A C 1
ATOM 3650 O O . ALA A 1 463 ? 25.848 -7.336 -1.883 1.00 89.50 463 ALA A O 1
ATOM 3651 N N . ALA A 1 464 ? 24.971 -5.317 -2.378 1.00 93.81 464 ALA A N 1
ATOM 3652 C CA . ALA A 1 464 ? 26.164 -4.537 -2.065 1.00 93.81 464 ALA A CA 1
ATOM 3653 C C . ALA A 1 464 ? 26.456 -4.543 -0.555 1.00 93.81 464 ALA A C 1
ATOM 3655 O O . ALA A 1 464 ? 27.588 -4.797 -0.152 1.00 93.81 464 ALA A O 1
ATOM 3656 N N . GLU A 1 465 ? 25.442 -4.356 0.290 1.00 92.62 465 GLU A N 1
ATOM 3657 C CA . GLU A 1 465 ? 25.576 -4.427 1.751 1.00 92.62 465 GLU A CA 1
ATOM 3658 C C . GLU A 1 465 ? 26.159 -5.769 2.204 1.00 92.62 465 GLU A C 1
ATOM 3660 O O . GLU A 1 465 ? 27.177 -5.821 2.893 1.00 92.62 465 GLU A O 1
ATOM 3665 N N . LYS A 1 466 ? 25.591 -6.879 1.712 1.00 89.88 466 LYS A N 1
ATOM 3666 C CA . LYS A 1 466 ? 26.101 -8.227 2.000 1.00 89.88 466 LYS A CA 1
ATOM 3667 C C . LYS A 1 466 ? 27.524 -8.463 1.456 1.00 89.88 466 LYS A C 1
ATOM 3669 O O . LYS A 1 466 ? 28.178 -9.415 1.874 1.00 89.88 466 LYS A O 1
ATOM 3674 N N . ALA A 1 467 ? 27.997 -7.643 0.518 1.00 92.81 467 ALA A N 1
ATOM 3675 C CA . ALA A 1 467 ? 29.369 -7.659 0.010 1.00 92.81 467 ALA A CA 1
ATOM 3676 C C . ALA A 1 467 ? 30.330 -6.753 0.810 1.00 92.81 467 ALA A C 1
ATOM 3678 O O . ALA A 1 467 ? 31.494 -6.614 0.432 1.00 92.81 467 ALA A O 1
ATOM 3679 N N . GLY A 1 468 ? 29.863 -6.150 1.907 1.00 95.56 468 GLY A N 1
ATOM 3680 C CA . GLY A 1 468 ? 30.649 -5.288 2.790 1.00 95.56 468 GLY A CA 1
ATOM 3681 C C . GLY A 1 468 ? 30.591 -3.802 2.436 1.00 95.56 468 GLY A C 1
ATOM 3682 O O . GLY A 1 468 ? 31.433 -3.042 2.909 1.00 95.56 468 GLY A O 1
ATOM 3683 N N . PHE A 1 469 ? 29.652 -3.376 1.586 1.00 96.75 469 PHE A N 1
ATOM 3684 C CA . PHE A 1 469 ? 29.412 -1.951 1.373 1.00 96.75 469 PHE A CA 1
ATOM 3685 C C . PHE A 1 469 ? 28.628 -1.358 2.551 1.00 96.75 469 PHE A C 1
ATOM 3687 O O . PHE A 1 469 ? 27.688 -1.968 3.051 1.00 96.75 469 PHE A O 1
ATOM 3694 N N . VAL A 1 470 ? 28.973 -0.137 2.943 1.00 96.56 470 VAL A N 1
ATOM 3695 C CA . VAL A 1 470 ? 28.288 0.649 3.976 1.00 96.56 470 VAL A CA 1
ATOM 3696 C C . VAL A 1 470 ? 27.516 1.779 3.303 1.00 96.56 470 VAL A C 1
ATOM 3698 O O . VAL A 1 470 ? 28.025 2.401 2.373 1.00 96.56 470 VAL A O 1
ATOM 3701 N N . ASP A 1 471 ? 26.284 2.030 3.742 1.00 94.00 471 ASP A N 1
ATOM 3702 C CA . ASP A 1 471 ? 25.477 3.150 3.254 1.00 94.00 471 ASP A CA 1
ATOM 3703 C C . ASP A 1 471 ? 26.042 4.487 3.773 1.00 94.00 471 ASP A C 1
ATOM 3705 O O . ASP A 1 471 ? 26.115 4.707 4.980 1.00 94.00 471 ASP A O 1
ATOM 3709 N N . GLU A 1 472 ? 26.452 5.369 2.860 1.00 93.81 472 GLU A N 1
ATOM 3710 C CA . GLU A 1 472 ? 26.909 6.740 3.143 1.00 93.81 472 GLU A CA 1
ATOM 3711 C C . GLU A 1 472 ? 26.020 7.775 2.428 1.00 93.81 472 GLU A C 1
ATOM 3713 O O . GLU A 1 472 ? 26.442 8.890 2.114 1.00 93.81 472 GLU A O 1
ATOM 3718 N N . THR A 1 473 ? 24.768 7.410 2.144 1.00 87.19 473 THR A N 1
ATOM 3719 C CA . THR A 1 473 ? 23.802 8.292 1.486 1.00 87.19 473 THR A CA 1
ATOM 3720 C C . THR A 1 473 ? 23.484 9.491 2.373 1.00 87.19 473 THR A C 1
ATOM 3722 O O . THR A 1 473 ? 22.953 9.342 3.474 1.00 87.19 473 THR A O 1
ATOM 3725 N N . SER A 1 474 ? 23.748 10.704 1.881 1.00 82.75 474 SER A N 1
ATOM 3726 C CA . SER A 1 474 ? 23.282 11.918 2.555 1.00 82.75 474 SER A CA 1
ATOM 3727 C C . SER A 1 474 ? 21.766 12.080 2.382 1.00 82.75 474 SER A C 1
ATOM 3729 O O . SER A 1 474 ? 21.195 11.660 1.373 1.00 82.75 474 SER A O 1
ATOM 3731 N N . ALA A 1 475 ? 21.099 12.741 3.332 1.00 73.12 475 ALA A N 1
ATOM 3732 C CA . ALA A 1 475 ? 19.654 12.988 3.260 1.00 73.12 475 ALA A CA 1
ATOM 3733 C C . ALA A 1 475 ? 19.222 13.754 1.989 1.00 73.12 475 ALA A C 1
ATOM 3735 O O . ALA A 1 475 ? 18.079 13.635 1.555 1.00 73.12 475 ALA A O 1
ATOM 3736 N N . GLN A 1 476 ? 20.138 14.513 1.379 1.00 77.44 476 GLN A N 1
ATOM 3737 C CA . GLN A 1 476 ? 19.889 15.333 0.190 1.00 77.44 476 GLN A CA 1
ATOM 3738 C C . GLN A 1 476 ? 20.143 14.573 -1.122 1.00 77.44 476 GLN A C 1
ATOM 3740 O O . GLN A 1 476 ? 19.756 15.047 -2.192 1.00 77.44 476 GLN A O 1
ATOM 3745 N N . GLU A 1 477 ? 20.763 13.389 -1.068 1.00 77.56 477 GLU A N 1
ATOM 3746 C CA . GLU A 1 477 ? 21.079 12.620 -2.269 1.00 77.56 477 GLU A CA 1
ATOM 3747 C C . GLU A 1 477 ? 19.842 11.934 -2.850 1.00 77.56 477 GLU A C 1
ATOM 3749 O O . GLU A 1 477 ? 19.056 11.279 -2.155 1.00 77.56 477 GLU A O 1
ATOM 3754 N N . ARG A 1 478 ? 19.685 12.045 -4.174 1.00 80.50 478 ARG A N 1
ATOM 3755 C CA . ARG A 1 478 ? 18.609 11.372 -4.925 1.00 80.50 478 ARG A CA 1
ATOM 3756 C C . ARG A 1 478 ? 18.896 9.887 -5.147 1.00 80.50 478 ARG A C 1
ATOM 3758 O O . ARG A 1 478 ? 17.966 9.101 -5.308 1.00 80.50 478 ARG A O 1
ATOM 3765 N N . GLN A 1 479 ? 20.169 9.503 -5.155 1.00 85.25 479 GLN A N 1
ATOM 3766 C CA . GLN A 1 479 ? 20.624 8.123 -5.304 1.00 85.25 479 GLN A CA 1
ATOM 3767 C C . GLN A 1 479 ? 21.149 7.596 -3.971 1.00 85.25 479 GLN A C 1
ATOM 3769 O O . GLN A 1 479 ? 21.660 8.356 -3.156 1.00 85.25 479 GLN A O 1
ATOM 3774 N N . LYS A 1 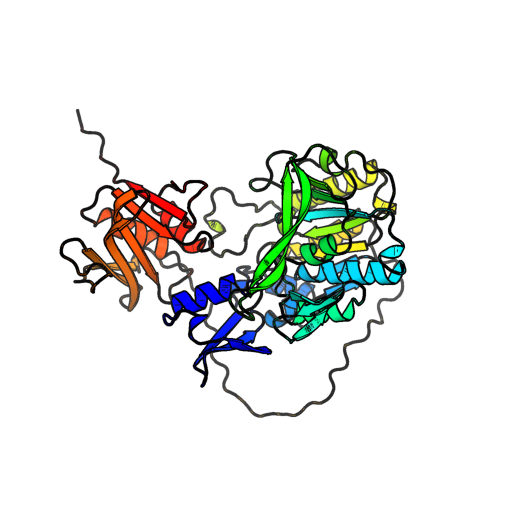480 ? 21.009 6.290 -3.752 1.00 90.00 480 LYS A N 1
ATOM 3775 C CA . LYS A 1 480 ? 21.667 5.600 -2.649 1.00 90.00 480 LYS A CA 1
ATOM 3776 C C . LYS A 1 480 ? 23.145 5.440 -3.000 1.00 90.00 480 LYS A C 1
ATOM 3778 O O . LYS A 1 480 ? 23.480 4.902 -4.061 1.00 90.00 480 LYS A O 1
ATOM 3783 N N . LEU A 1 481 ? 24.001 5.933 -2.116 1.00 94.62 481 LEU A N 1
ATOM 3784 C CA . LEU A 1 481 ? 25.448 5.904 -2.227 1.00 94.62 481 LEU A CA 1
ATOM 3785 C C . LEU A 1 481 ? 26.001 4.949 -1.174 1.00 94.62 481 LEU A C 1
ATOM 3787 O O . LEU A 1 481 ? 25.847 5.171 0.023 1.00 94.62 481 LEU A O 1
ATOM 3791 N N . MET A 1 482 ? 26.656 3.883 -1.621 1.00 96.94 482 MET A N 1
ATOM 3792 C CA . MET A 1 482 ? 27.269 2.907 -0.723 1.00 96.94 482 MET A CA 1
ATOM 3793 C C . MET A 1 482 ? 28.760 2.797 -1.005 1.00 96.94 482 MET A C 1
ATOM 3795 O O . MET A 1 482 ? 29.177 2.909 -2.156 1.00 96.94 482 MET A O 1
ATOM 3799 N N . VAL A 1 483 ? 29.570 2.535 0.014 1.00 97.56 483 VAL A N 1
ATOM 3800 C CA . VAL A 1 483 ? 31.029 2.475 -0.107 1.00 97.56 483 VAL A CA 1
ATOM 3801 C C . VAL A 1 483 ? 31.594 1.185 0.463 1.00 97.56 483 VAL A C 1
ATOM 3803 O O . VAL A 1 483 ? 31.236 0.749 1.551 1.00 97.56 483 VAL A O 1
ATOM 3806 N N . TRP A 1 484 ? 32.520 0.587 -0.271 1.00 98.19 484 TRP A N 1
ATOM 3807 C CA . TRP A 1 484 ? 33.329 -0.539 0.164 1.00 98.19 484 TRP A CA 1
ATOM 3808 C C . TRP A 1 484 ? 34.772 -0.088 0.342 1.00 98.19 484 TRP A C 1
ATOM 3810 O O . TRP A 1 484 ? 35.307 0.664 -0.480 1.00 98.19 484 TRP A O 1
ATOM 3820 N N . ARG A 1 485 ? 35.406 -0.554 1.419 1.00 97.56 485 ARG A N 1
ATOM 3821 C CA . ARG A 1 485 ? 36.798 -0.243 1.750 1.00 97.56 485 ARG A CA 1
ATOM 3822 C 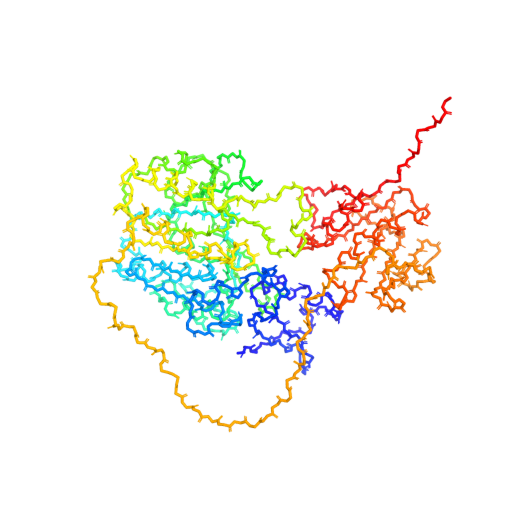C . ARG A 1 485 ? 37.563 -1.539 1.974 1.00 97.56 485 ARG A C 1
ATOM 3824 O O . ARG A 1 485 ? 37.106 -2.398 2.725 1.00 97.56 485 ARG A O 1
ATOM 3831 N N . ARG A 1 486 ? 38.740 -1.664 1.360 1.00 95.44 486 ARG A N 1
ATOM 3832 C CA . ARG A 1 486 ? 39.613 -2.826 1.552 1.00 95.44 486 ARG A CA 1
ATOM 3833 C C . ARG A 1 486 ? 40.073 -2.886 3.006 1.00 95.44 486 ARG A C 1
ATOM 3835 O O . ARG A 1 486 ? 40.723 -1.960 3.492 1.00 95.44 486 ARG A O 1
ATOM 3842 N N . SER A 1 487 ? 39.776 -3.985 3.693 1.00 85.38 487 SER A N 1
ATOM 3843 C CA . SER A 1 487 ? 40.336 -4.249 5.018 1.00 85.38 487 SER A CA 1
ATOM 3844 C C . SER A 1 487 ? 41.850 -4.415 4.888 1.00 85.38 487 SER A C 1
ATOM 3846 O O . SER A 1 487 ? 42.323 -5.380 4.288 1.00 85.38 487 SER A O 1
ATOM 3848 N N . ARG A 1 488 ? 42.630 -3.472 5.425 1.00 71.50 488 ARG A N 1
ATOM 3849 C CA . ARG A 1 488 ? 44.059 -3.712 5.647 1.00 71.50 488 ARG A CA 1
ATOM 3850 C C . ARG A 1 488 ? 44.175 -4.726 6.781 1.00 71.50 488 ARG A C 1
ATOM 3852 O O . ARG A 1 488 ? 43.520 -4.559 7.810 1.00 71.50 488 ARG A O 1
ATOM 3859 N N . ALA A 1 489 ? 44.968 -5.778 6.588 1.00 51.84 489 ALA A N 1
ATOM 3860 C CA . ALA A 1 489 ? 45.388 -6.602 7.714 1.00 51.84 489 ALA A CA 1
ATOM 3861 C C . ALA A 1 489 ? 46.036 -5.677 8.765 1.00 51.84 489 ALA A C 1
ATOM 3863 O O . ALA A 1 489 ? 46.695 -4.712 8.365 1.00 51.84 489 ALA A O 1
ATOM 3864 N N . PRO A 1 490 ? 45.846 -5.915 10.075 1.00 46.75 490 PRO A N 1
ATOM 3865 C CA . PRO A 1 490 ? 46.644 -5.217 11.068 1.00 46.75 490 PRO A CA 1
ATOM 3866 C C . PRO A 1 490 ? 48.106 -5.510 10.740 1.00 46.75 490 PRO A C 1
ATOM 3868 O O . PRO A 1 490 ? 48.469 -6.682 10.611 1.00 46.75 490 PRO A O 1
ATOM 3871 N N . ASP A 1 491 ? 48.912 -4.466 10.553 1.00 45.06 491 ASP A N 1
ATOM 3872 C CA . ASP A 1 491 ? 50.353 -4.627 10.407 1.00 45.06 491 ASP A CA 1
ATOM 3873 C C . ASP A 1 491 ? 50.836 -5.467 11.596 1.00 45.06 491 ASP A C 1
ATOM 3875 O O . ASP A 1 491 ? 50.614 -5.111 12.757 1.00 45.06 491 ASP A O 1
ATOM 3879 N N . SER A 1 492 ? 51.414 -6.634 11.311 1.00 43.56 492 SER A N 1
ATOM 3880 C CA . SER A 1 492 ? 52.071 -7.456 12.319 1.00 43.56 492 SER A CA 1
ATOM 3881 C C . SER A 1 492 ? 53.252 -6.654 12.864 1.00 43.56 492 SER A C 1
ATOM 3883 O O . SER A 1 492 ? 54.277 -6.550 12.186 1.00 43.56 492 SER A O 1
ATOM 3885 N N . ALA A 1 493 ? 53.047 -6.032 14.026 1.00 42.81 493 ALA A N 1
ATOM 3886 C CA . ALA A 1 493 ? 54.075 -5.349 14.804 1.00 42.81 493 ALA A CA 1
ATOM 3887 C C . ALA A 1 493 ? 55.152 -6.321 15.299 1.00 42.81 493 ALA A C 1
ATOM 3889 O O . ALA A 1 493 ? 54.793 -7.477 15.637 1.00 42.81 493 ALA A O 1
#

Radius of gyration: 24.89 Å; chains: 1; bounding box: 82×44×62 Å

Foldseek 3Di:
DFKAFWAQVLADPDPVRRQLVQCVVLVQWGWDWDDDPGHTITDTFGDQAPLQLLFPCQVLLVVVLDPNDGNRCQLVRWDDDQQEIEHQFQLCVLLSVLVVCVVCPHLVPAPEEEEEAEDQADLQDWFCWFDDPQWIARLRPRDIADSNDSVRSSVSSVSSSRHSSHNCQRVCVSQQQYWYQYQHDPPSAPAKFKWAWDKDWDADRISDGRGTTIGIDTHGDDDTGTRMHIYGNDLCSSCPPDDADAYEYEHELLSLAQQQVSANCSVVDPDHRHDDLVSSLVVLLVNLVSCVVVVNLVRYRHYYYHDHRRGHHSVNCVVNVVSNCVSSVVDDPPDDPDDDDDPDDDDDDDDDDDDDDDRDPDDAAADPVQKDWAWDCADVVFQNDPAKTKTFIGGNNHGFWIKMWHQDADPPVGTFIEIDIDGDPVNPSRLRLLVCLLVCQVPDPDQKYKYWAAPSPVVNVVSNVSSAWAFPDDPPDRTTITMHGDDDDPPPD

pLDDT: mean 89.17, std 15.97, range [30.31, 98.88]